Protein AF-0000000066373965 (afdb_homodimer)

Sequence (572 aa):
MNPLFTQERRIFHKKLLDGNILATNNRGVVSNADGSNTRSFNIAKGIADLLHSETVSERLPGQTSGNAFEAICSEFVQSAFEKLQHIRPGDWNVKQVGSRNRLEIARYQQYAHLTALAKAAEENPELAAALGSDYTITPDIIVTRNLIADAEINRNEFLVDENIATYASLRAGNGNMPLLHASISCKWTIRSDRAQNARSEGLNLVRNRKGRLPHIVVVTAEPTPSRISSIALGTGEIDCVYHFALYELEQILQSLNYEDALDLFYIMVNGIRLKDISDLPLDLAFMNPLFTQERRIFHKKLLDGNILATNNRGVVSNADGSNTRSFNIAKGIADLLHSETVSERLPGQTSGNAFEAICSEFVQSAFEKLQHIRPGDWNVKQVGSRNRLEIARYQQYAHLTALAKAAEENPELAAALGSDYTITPDIIVTRNLIADAEINRNEFLVDENIATYASLRAGNGNMPLLHASISCKWTIRSDRAQNARSEGLNLVRNRKGRLPHIVVVTAEPTPSRISSIALGTGEIDCVYHFALYELEQILQSLNYEDALDLFYIMVNGIRLKDISDLPLDLAF

Solvent-accessible surface area (backbone atoms only — not comparable to full-atom values): 29396 Å² total; per-residue (Å²): 134,80,26,48,49,52,50,50,50,49,51,46,52,34,49,33,40,22,34,25,40,62,29,64,47,97,87,60,44,27,63,51,31,47,79,90,34,66,66,26,32,53,42,29,39,44,35,51,53,57,50,48,71,73,42,80,67,81,77,35,77,56,51,68,52,60,65,49,49,40,49,50,51,34,50,42,46,44,63,54,38,64,72,38,41,87,57,42,45,74,59,69,46,60,42,62,54,57,96,82,41,50,62,54,56,31,64,16,50,35,29,36,63,48,53,58,50,51,54,48,26,74,75,28,65,68,51,27,66,72,55,55,68,60,77,56,43,69,50,44,26,40,32,30,34,56,53,42,47,64,69,66,70,29,64,89,47,60,39,65,57,92,87,40,46,63,72,21,60,48,34,39,82,54,71,55,47,38,42,58,50,27,38,34,40,66,32,55,50,60,47,74,69,54,37,50,49,53,42,51,45,26,43,34,53,48,41,59,33,40,32,69,74,44,42,32,35,36,38,30,50,48,51,39,46,74,51,51,42,67,58,41,56,70,69,30,46,49,21,36,30,24,27,74,52,40,70,46,46,54,51,39,34,59,74,68,62,38,60,72,50,44,51,52,41,46,53,33,39,76,62,52,16,39,40,38,49,63,16,48,43,53,47,69,51,102,134,78,28,48,49,53,51,48,50,49,51,46,52,36,50,32,40,20,32,25,39,64,28,64,48,99,87,60,43,29,63,51,30,46,80,90,34,66,64,27,31,52,43,29,38,46,37,50,55,57,49,48,72,72,42,78,67,82,78,36,75,58,49,68,52,60,64,49,50,39,48,49,52,34,49,43,48,43,62,54,39,64,73,38,42,87,55,42,44,75,58,69,45,61,42,63,54,57,97,84,40,50,61,55,56,30,65,16,49,33,30,36,63,48,53,59,51,52,54,48,25,72,76,28,65,69,51,27,67,72,55,55,68,60,76,56,44,68,51,45,26,39,32,32,33,56,54,41,45,61,68,64,70,30,62,90,46,59,39,64,59,95,85,38,44,63,71,21,58,48,34,40,83,54,72,54,47,37,41,59,51,28,37,33,39,66,31,55,49,60,46,74,69,55,39,49,49,54,43,50,45,27,42,35,53,49,42,58,33,41,32,69,72,45,42,32,35,37,40,30,50,47,52,41,48,73,51,51,41,68,57,39,58,68,69,30,45,49,22,37,31,22,28,72,51,39,71,47,47,53,53,39,33,59,75,68,63,39,60,72,49,43,52,52,42,47,53,33,39,76,61,52,16,39,40,36,49,62,16,48,42,52,47,69,50,101

Organism: Neisseria gonorrhoeae (strain ATCC 700825 / FA 1090) (NCBI:txid242231)

InterPro domains:
  IPR011335 Restriction endonuclease type II-like [SSF52980] (1-285)
  IPR015105 Type-2 restriction enzyme NgoMIV [PF09015] (12-286)
  IPR037083 Type-2 restriction enzyme NgoMIV superfamily [G3DSA:3.40.50.10010] (1-286)

Foldseek 3Di:
DDDVLVVLLLVLLLLCFQQCLQPADPVRATNLADPVDPQSRQLSSLLNVVSCVVNVDHHHYHDDNFLSNLVSLQVSLVVLLVVCCVLFNFDKDKDFQPPPDQCVCCQAQFLVCLVVLVVVCVVDVVSCVVCPSLSGAHFGMWMWGAADELCRVCVPHNDDDCPPPLPPQRYVNNVHGIHTAEGEHEEQEADPVSLVSLLSNLVSQVVRTDDDGHAREYEYQHLFLVRVCSNLPDDPSHDAYAYSRLVSSLVSCVVVVVPVRNVSSCCSVVVRRYYHSSCVSVVSSD/DDDPLVVLLLVLLLLCFQQCLQPADPVRATNLADPVDPQSRQLSSQLNVVSCVVNVDHHHYHDDNFLSNLVSLQVSLVVLLVVCCVLFNFDKDKDFQPPPDQCVCCQAQFLVCLVVLVVVCVVDVVSCVVCPSLSGAHFGMWMWGAADELCRVCVPHNDDDCPPPLPPQRYVNNVHGIHTAEGEHEEQEADPVSLVNLLSNLVSQVVRTDDDGHAREYEYQHLFLVRVCSNLVDDPSHDAYAYSRLVSSLVSCVVVVVPVRNVSSCCSVVVRRYYHSSCVSVVSSD

Secondary structure (DSSP, 8-state):
---HHHHHHHHHHHHHHHTTSS-B-TTS-BTTS-TT-HHHHHHHHHHHHHHHHHH-SPPPP---HHHHHHHHHHHHHHHHHGGGTTTS-S-EEEEE--TT-TTGGGGSGGGTTHHHHHHHHHH-HHHHHHHTTTT----SEEEEE--B-HHHHTSSS----TTSSTT-TTBGGGTPPPEEEEEEEEESS--HHHHHHHHHHHHHHHHH-SSSPPEEEEEE----HHHHHHHHSSSSSSSEEEETTHHHHHHHHHHTT-HHHHHHHHHHHHTTSEEEGGGHHHHHT-/---HHHHHHHHHHHHHHHTTSS-B-TTS-BTTS-TT-HHHHHHHHHHHHHHHHHH-SPPPP---HHHHHHHHHHHHHHHHHGGGTTTS-S-EEEEE--TT-TTGGGGSGGGTHHHHHHHHHHH-HHHHHHHTTTT----SEEEEE--B-HHHHTSSS----TTSSTT-TTBGGGTPPPEEEEEEEEESS--HHHHHHHHHHHHHHHHH-SSSPPEEEEEE----HHHHHHHHSSSSSSSEEEETTHHHHHHHHHHTT-HHHHHHHHHHHHTTSEEEGGGHHHHHT-

Radius of gyration: 25.4 Å; Cα contacts (8 Å, |Δi|>4): 1069; chains: 2; bounding box: 53×76×58 Å

Structure (mmCIF, N/CA/C/O backbone):
data_AF-0000000066373965-model_v1
#
loop_
_entity.id
_entity.type
_entity.pdbx_description
1 polymer 'Restriction endonuclease NgoMIV'
#
loop_
_atom_site.group_PDB
_atom_site.id
_atom_site.type_symbol
_atom_site.label_atom_id
_atom_site.label_alt_id
_atom_site.label_comp_id
_atom_site.label_asym_id
_atom_site.label_entity_id
_atom_site.label_seq_id
_atom_site.pdbx_PDB_ins_code
_atom_site.Cartn_x
_atom_site.Cartn_y
_atom_site.Cartn_z
_atom_site.occupancy
_atom_site.B_iso_or_equiv
_atom_site.auth_seq_id
_atom_site.auth_comp_id
_atom_site.auth_asym_id
_atom_site.auth_atom_id
_atom_site.pdbx_PDB_model_num
ATOM 1 N N . MET A 1 1 ? -21.359 -28.594 -1.811 1 82.56 1 MET A N 1
ATOM 2 C CA . MET A 1 1 ? -21.078 -27.641 -2.887 1 82.56 1 MET A CA 1
ATOM 3 C C . MET A 1 1 ? -19.703 -27 -2.709 1 82.56 1 MET A C 1
ATOM 5 O O . MET A 1 1 ? -19.312 -26.672 -1.588 1 82.56 1 MET A O 1
ATOM 9 N N . ASN A 1 2 ? -18.875 -26.984 -3.758 1 92.62 2 ASN A N 1
ATOM 10 C CA . ASN A 1 2 ? -17.531 -26.422 -3.688 1 92.62 2 ASN A CA 1
ATOM 11 C C . ASN A 1 2 ? -17.562 -24.906 -3.658 1 92.62 2 ASN A C 1
ATOM 13 O O . ASN A 1 2 ? -18.375 -24.281 -4.332 1 92.62 2 ASN A O 1
ATOM 17 N N . PRO A 1 3 ? -16.75 -24.359 -2.809 1 97.69 3 PRO A N 1
ATOM 18 C CA . PRO A 1 3 ? -16.656 -22.906 -2.793 1 97.69 3 PRO A CA 1
ATOM 19 C C . PRO A 1 3 ? -16.328 -22.312 -4.16 1 97.69 3 PRO A C 1
ATOM 21 O O . PRO A 1 3 ? -15.664 -22.969 -4.973 1 97.69 3 PRO A O 1
ATOM 24 N N . LEU A 1 4 ? -16.75 -21.094 -4.371 1 97.94 4 LEU A N 1
ATOM 25 C CA . LEU A 1 4 ? -16.562 -20.438 -5.664 1 97.94 4 LEU A CA 1
ATOM 26 C C . LEU A 1 4 ? -15.07 -20.266 -5.965 1 97.94 4 LEU A C 1
ATOM 28 O O . LEU A 1 4 ? -14.664 -20.344 -7.125 1 97.94 4 LEU A O 1
ATOM 32 N N . PHE A 1 5 ? -14.227 -20.016 -4.98 1 98.38 5 PHE A N 1
ATOM 33 C CA . PHE A 1 5 ? -12.797 -19.875 -5.23 1 98.38 5 PHE A CA 1
ATOM 34 C C . PHE A 1 5 ? -12.188 -21.188 -5.688 1 98.38 5 PHE A C 1
ATOM 36 O O . PHE A 1 5 ? -11.258 -21.203 -6.488 1 98.38 5 PHE A O 1
ATOM 43 N N . THR A 1 6 ? -12.703 -22.344 -5.176 1 97.75 6 THR A N 1
ATOM 44 C CA . THR A 1 6 ? -12.273 -23.641 -5.672 1 97.75 6 THR A CA 1
ATOM 45 C C . THR A 1 6 ? -12.641 -23.812 -7.145 1 97.75 6 THR A C 1
ATOM 47 O O . THR A 1 6 ? -11.828 -24.281 -7.941 1 97.75 6 THR A O 1
ATOM 50 N N . GLN A 1 7 ? -13.82 -23.391 -7.445 1 97.38 7 GLN A N 1
ATOM 51 C CA . GLN A 1 7 ? -14.273 -23.469 -8.828 1 97.38 7 GLN A CA 1
ATOM 52 C C . GLN A 1 7 ? -13.445 -22.578 -9.742 1 97.38 7 GLN A C 1
ATOM 54 O O . GLN A 1 7 ? -13.031 -23 -10.828 1 97.38 7 GLN A O 1
ATOM 59 N N . GLU A 1 8 ? -13.211 -21.312 -9.328 1 97.44 8 GLU A N 1
ATOM 60 C CA . GLU A 1 8 ? -12.391 -20.391 -10.117 1 97.44 8 GLU A CA 1
ATOM 61 C C . GLU A 1 8 ? -10.984 -20.938 -10.32 1 97.44 8 GLU A C 1
ATOM 63 O O . GLU A 1 8 ? -10.406 -20.812 -11.398 1 97.44 8 GLU A O 1
ATOM 68 N N . ARG A 1 9 ? -10.406 -21.5 -9.281 1 97.81 9 ARG A N 1
ATOM 69 C CA . ARG A 1 9 ? -9.078 -22.094 -9.359 1 97.81 9 ARG A CA 1
ATOM 70 C C . ARG A 1 9 ? -9.055 -23.266 -10.336 1 97.81 9 ARG A C 1
ATOM 72 O O . ARG A 1 9 ? -8.102 -23.438 -11.102 1 97.81 9 ARG A O 1
ATOM 79 N N . ARG A 1 10 ? -10.078 -24.125 -10.336 1 96.62 10 ARG A N 1
ATOM 80 C CA . ARG A 1 10 ? -10.195 -25.25 -11.273 1 96.62 10 ARG A CA 1
ATOM 81 C C . ARG A 1 10 ? -10.297 -24.75 -12.711 1 96.62 10 ARG A C 1
ATOM 83 O O . ARG A 1 10 ? -9.672 -25.312 -13.609 1 96.62 10 ARG A O 1
ATOM 90 N N . ILE A 1 11 ? -11.125 -23.75 -12.883 1 96.44 11 ILE A N 1
ATOM 91 C CA . ILE A 1 11 ? -11.266 -23.156 -14.211 1 96.44 11 ILE A CA 1
ATOM 92 C C . ILE A 1 11 ? -9.914 -22.625 -14.688 1 96.44 11 ILE A C 1
ATOM 94 O O . ILE A 1 11 ? -9.539 -22.812 -15.844 1 96.44 11 ILE A O 1
ATOM 98 N N . PHE A 1 12 ? -9.219 -21.953 -13.852 1 97.56 12 PHE A N 1
ATOM 99 C CA . PHE A 1 12 ? -7.883 -21.438 -14.117 1 97.56 12 PHE A CA 1
ATOM 100 C C . PHE A 1 12 ? -6.957 -22.547 -14.602 1 97.56 12 PHE A C 1
ATOM 102 O O . PHE A 1 12 ? -6.316 -22.422 -15.648 1 97.56 12 PHE A O 1
ATOM 109 N N . HIS A 1 13 ? -6.895 -23.672 -13.891 1 97.44 13 HIS A N 1
ATOM 110 C CA . HIS A 1 13 ? -6.043 -24.812 -14.242 1 97.44 13 HIS A CA 1
ATOM 111 C C . HIS A 1 13 ? -6.492 -25.453 -15.547 1 97.44 13 HIS A C 1
ATOM 113 O O . HIS A 1 13 ? -5.66 -25.812 -16.391 1 97.44 13 HIS A O 1
ATOM 119 N N . LYS A 1 14 ? -7.785 -25.547 -15.68 1 95.31 14 LYS A N 1
ATOM 120 C CA . LYS A 1 14 ? -8.328 -26.125 -16.906 1 95.31 14 LYS A CA 1
ATOM 121 C C . LYS A 1 14 ? -7.918 -25.312 -18.125 1 95.31 14 LYS A C 1
ATOM 123 O O . LYS A 1 14 ? -7.57 -25.875 -19.156 1 95.31 14 LYS A O 1
ATOM 128 N N . LYS A 1 15 ? -7.973 -24 -18 1 94.19 15 LYS A N 1
ATOM 129 C CA . LYS A 1 15 ? -7.586 -23.125 -19.109 1 94.19 15 LYS A CA 1
ATOM 130 C C . LYS A 1 15 ? -6.105 -23.297 -19.453 1 94.19 15 LYS A C 1
ATOM 132 O O . LYS A 1 15 ? -5.727 -23.234 -20.625 1 94.19 15 LYS A O 1
ATOM 137 N N . LEU A 1 16 ? -5.27 -23.484 -18.469 1 95.12 16 LEU A N 1
ATOM 138 C CA . LEU A 1 16 ? -3.85 -23.719 -18.703 1 95.12 16 LEU A CA 1
ATOM 139 C C . LEU A 1 16 ? -3.635 -25.031 -19.469 1 95.12 16 LEU A C 1
ATOM 141 O O . LEU A 1 16 ? -2.799 -25.094 -20.359 1 95.12 16 LEU A O 1
ATOM 145 N N . LEU A 1 17 ? -4.414 -26.031 -19.062 1 93.62 17 LEU A N 1
ATOM 146 C CA . LEU A 1 17 ? -4.289 -27.359 -19.688 1 93.62 17 LEU A CA 1
ATOM 147 C C . LEU A 1 17 ? -4.895 -27.359 -21.078 1 93.62 17 LEU A C 1
ATOM 149 O O . LEU A 1 17 ? -4.246 -27.766 -22.047 1 93.62 17 LEU A O 1
ATOM 153 N N . ASP A 1 18 ? -6.125 -26.812 -21.172 1 90.62 18 ASP A N 1
ATOM 154 C CA . ASP A 1 18 ? -6.836 -26.797 -22.453 1 90.62 18 ASP A CA 1
ATOM 155 C C . ASP A 1 18 ? -6.129 -25.922 -23.469 1 90.62 18 ASP A C 1
ATOM 157 O O . ASP A 1 18 ? -6.168 -26.188 -24.672 1 90.62 18 ASP A O 1
ATOM 161 N N . GLY A 1 19 ? -5.496 -24.844 -22.969 1 88.69 19 GLY A N 1
ATOM 162 C CA . GLY A 1 19 ? -4.789 -23.938 -23.859 1 88.69 19 GLY A CA 1
ATOM 163 C C . GLY A 1 19 ? -3.391 -24.406 -24.203 1 88.69 19 GLY A C 1
ATOM 164 O O . GLY A 1 19 ? -2.652 -23.703 -24.906 1 88.69 19 GLY A O 1
ATOM 165 N N . ASN A 1 20 ? -2.93 -25.516 -23.75 1 89.12 20 ASN A N 1
ATOM 166 C CA . ASN A 1 20 ? -1.624 -26.125 -23.984 1 89.12 20 ASN A CA 1
ATOM 167 C C . ASN A 1 20 ? -0.493 -25.234 -23.469 1 89.12 20 ASN A C 1
ATOM 169 O O . ASN A 1 20 ? 0.589 -25.203 -24.047 1 89.12 20 ASN A O 1
ATOM 173 N N . ILE A 1 21 ? -0.915 -24.484 -22.516 1 91 21 ILE A N 1
ATOM 174 C CA . ILE A 1 21 ? 0.122 -23.703 -21.844 1 91 21 ILE A CA 1
ATOM 175 C C . ILE A 1 21 ? 0.91 -24.609 -20.891 1 91 21 ILE A C 1
ATOM 177 O O . ILE A 1 21 ? 2.143 -24.641 -20.938 1 91 21 ILE A O 1
ATOM 181 N N . LEU A 1 22 ? 0.156 -25.297 -20.016 1 93.56 22 LEU A N 1
ATOM 182 C CA . LEU A 1 22 ? 0.738 -26.391 -19.25 1 93.56 22 LEU A CA 1
ATOM 183 C C . LEU A 1 22 ? 0.682 -27.703 -20.031 1 93.56 22 LEU A C 1
ATOM 185 O O . LEU A 1 22 ? -0.21 -28.516 -19.797 1 93.56 22 LEU A O 1
ATOM 189 N N . ALA A 1 23 ? 1.691 -27.875 -20.891 1 90.75 23 ALA A N 1
ATOM 190 C CA . ALA A 1 23 ? 1.695 -29 -21.828 1 90.75 23 ALA A CA 1
ATOM 191 C C . ALA A 1 23 ? 2.906 -29.891 -21.609 1 90.75 23 ALA A C 1
ATOM 193 O O . ALA A 1 23 ? 3.943 -29.438 -21.109 1 90.75 23 ALA A O 1
ATOM 194 N N . THR A 1 24 ? 2.656 -31.078 -21.875 1 90.81 24 THR A N 1
ATOM 195 C CA . THR A 1 24 ? 3.744 -32.031 -21.844 1 90.81 24 THR A CA 1
ATOM 196 C C . THR A 1 24 ? 4.152 -32.438 -23.266 1 90.81 24 THR A C 1
ATOM 198 O O . THR A 1 24 ? 3.305 -32.781 -24.094 1 90.81 24 THR A O 1
ATOM 201 N N . ASN A 1 25 ? 5.414 -32.344 -23.516 1 87.88 25 ASN A N 1
ATOM 202 C CA . ASN A 1 25 ? 5.863 -32.688 -24.859 1 87.88 25 ASN A CA 1
ATOM 203 C C . ASN A 1 25 ? 6.059 -34.188 -25.031 1 87.88 25 ASN A C 1
ATOM 205 O O . ASN A 1 25 ? 5.75 -34.969 -24.125 1 87.88 25 ASN A O 1
ATOM 209 N N . ASN A 1 26 ? 6.531 -34.531 -26.25 1 86.56 26 ASN A N 1
ATOM 210 C CA . ASN A 1 26 ? 6.664 -35.938 -26.609 1 86.56 26 ASN A CA 1
ATOM 211 C C . ASN A 1 26 ? 7.703 -36.656 -25.734 1 86.56 26 ASN A C 1
ATOM 213 O O . ASN A 1 26 ? 7.688 -37.875 -25.609 1 86.56 26 ASN A O 1
ATOM 217 N N . ARG A 1 27 ? 8.617 -35.938 -25.172 1 89.31 27 ARG A N 1
ATOM 218 C CA . ARG A 1 27 ? 9.664 -36.5 -24.312 1 89.31 27 ARG A CA 1
ATOM 219 C C . ARG A 1 27 ? 9.203 -36.562 -22.859 1 89.31 27 ARG A C 1
ATOM 221 O O . ARG A 1 27 ? 9.969 -36.938 -21.984 1 89.31 27 ARG A O 1
ATOM 228 N N . GLY A 1 28 ? 7.961 -36.031 -22.578 1 90.62 28 GLY A N 1
ATOM 229 C CA . GLY A 1 28 ? 7.414 -36.062 -21.234 1 90.62 28 GLY A CA 1
ATOM 230 C C . GLY A 1 28 ? 7.754 -34.812 -20.422 1 90.62 28 GLY A C 1
ATOM 231 O O . GLY A 1 28 ? 7.492 -34.781 -19.219 1 90.62 28 GLY A O 1
ATOM 232 N N . VAL A 1 29 ? 8.406 -33.875 -21 1 91.94 29 VAL A N 1
ATOM 233 C CA . VAL A 1 29 ? 8.812 -32.656 -20.297 1 91.94 29 VAL A CA 1
ATOM 234 C C . VAL A 1 29 ? 7.668 -31.656 -20.312 1 91.94 29 VAL A C 1
ATOM 236 O O . VAL A 1 29 ? 7.164 -31.281 -21.375 1 91.94 29 VAL A O 1
ATOM 239 N N . VAL A 1 30 ? 7.25 -31.297 -19.141 1 94 30 VAL A N 1
ATOM 240 C CA . VAL A 1 30 ? 6.191 -30.297 -19.016 1 94 30 VAL A CA 1
ATOM 241 C C . VAL A 1 30 ? 6.734 -28.922 -19.391 1 94 30 VAL A C 1
ATOM 243 O O . VAL A 1 30 ? 7.91 -28.625 -19.156 1 94 30 VAL A O 1
ATOM 246 N N . SER A 1 31 ? 5.945 -28.047 -19.922 1 92.12 31 SER A N 1
ATOM 247 C CA . SER A 1 31 ? 6.352 -26.797 -20.562 1 92.12 31 SER A CA 1
ATOM 248 C C . SER A 1 31 ? 6.992 -25.844 -19.547 1 92.12 31 SER A C 1
ATOM 250 O O . SER A 1 31 ? 7.758 -24.953 -19.922 1 92.12 31 SER A O 1
ATOM 252 N N . ASN A 1 32 ? 6.676 -25.953 -18.234 1 93.5 32 ASN A N 1
ATOM 253 C CA . ASN A 1 32 ? 7.289 -25.078 -17.25 1 93.5 32 ASN A CA 1
ATOM 254 C C . ASN A 1 32 ? 8.445 -25.766 -16.531 1 93.5 32 ASN A C 1
ATOM 256 O O . ASN A 1 32 ? 8.961 -25.25 -15.531 1 93.5 32 ASN A O 1
ATOM 260 N N . ALA A 1 33 ? 8.898 -26.844 -17.047 1 94.12 33 ALA A N 1
ATOM 261 C CA . ALA A 1 33 ? 10 -27.578 -16.438 1 94.12 33 ALA A CA 1
ATOM 262 C C . ALA A 1 33 ? 11.32 -27.266 -17.125 1 94.12 33 ALA A C 1
ATOM 264 O O . ALA A 1 33 ? 11.344 -26.938 -18.312 1 94.12 33 ALA A O 1
ATOM 265 N N . ASP A 1 34 ? 12.367 -27.266 -16.328 1 91.44 34 ASP A N 1
ATOM 266 C CA . ASP A 1 34 ? 13.711 -27.359 -16.875 1 91.44 34 ASP A CA 1
ATOM 267 C C . ASP A 1 34 ? 14.078 -28.812 -17.203 1 91.44 34 ASP A C 1
ATOM 269 O O . ASP A 1 34 ? 14.414 -29.578 -16.297 1 91.44 34 ASP A O 1
ATOM 273 N N . GLY A 1 35 ? 14.078 -29.141 -18.484 1 88.94 35 GLY A N 1
ATOM 274 C CA . GLY A 1 35 ? 14.281 -30.5 -18.922 1 88.94 35 GLY A CA 1
ATOM 275 C C . GLY A 1 35 ? 15.633 -31.062 -18.531 1 88.94 35 GLY A C 1
ATOM 276 O O . GLY A 1 35 ? 15.812 -32.281 -18.453 1 88.94 35 GLY A O 1
ATOM 277 N N . SER A 1 36 ? 16.625 -30.219 -18.25 1 91 36 SER A N 1
ATOM 278 C CA . SER A 1 36 ? 17.969 -30.656 -17.906 1 91 36 SER A CA 1
ATOM 279 C C . SER A 1 36 ? 18.109 -30.812 -16.391 1 91 36 SER A C 1
ATOM 281 O O . SER A 1 36 ? 19.172 -31.234 -15.898 1 91 36 SER A O 1
ATOM 283 N N . ASN A 1 37 ? 17.094 -30.516 -15.656 1 93.06 37 ASN A N 1
ATOM 284 C CA . ASN A 1 37 ? 17.047 -30.625 -14.203 1 93.06 37 ASN A CA 1
ATOM 285 C C . ASN A 1 37 ? 16.031 -31.672 -13.75 1 93.06 37 ASN A C 1
ATOM 287 O O . ASN A 1 37 ? 14.828 -31.453 -13.844 1 93.06 37 ASN A O 1
ATOM 291 N N . THR A 1 38 ? 16.5 -32.688 -13.242 1 95.69 38 THR A N 1
ATOM 292 C CA . THR A 1 38 ? 15.672 -33.844 -12.898 1 95.69 38 THR A CA 1
ATOM 293 C C . THR A 1 38 ? 14.594 -33.469 -11.891 1 95.69 38 THR A C 1
ATOM 295 O O . THR A 1 38 ? 13.453 -33.938 -11.984 1 95.69 38 THR A O 1
ATOM 298 N N . ARG A 1 39 ? 14.945 -32.688 -10.93 1 95.88 39 ARG A N 1
ATOM 299 C CA . ARG A 1 39 ? 13.984 -32.281 -9.914 1 95.88 39 ARG A CA 1
ATOM 300 C C . ARG A 1 39 ? 12.875 -31.422 -10.523 1 95.88 39 ARG A C 1
ATOM 302 O O . ARG A 1 39 ? 11.695 -31.641 -10.242 1 95.88 39 ARG A O 1
ATOM 309 N N . SER A 1 40 ? 13.312 -30.453 -11.305 1 96.25 40 SER A N 1
ATOM 310 C CA . SER A 1 40 ? 12.328 -29.625 -11.992 1 96.25 40 SER A CA 1
ATOM 311 C C . SER A 1 40 ? 11.391 -30.469 -12.844 1 96.25 40 SER A C 1
ATOM 313 O O . SER A 1 40 ? 10.172 -30.281 -12.805 1 96.25 40 SER A O 1
ATOM 315 N N . PHE A 1 41 ? 12.016 -31.391 -13.578 1 96.38 41 PHE A N 1
ATOM 316 C CA . PHE A 1 41 ? 11.25 -32.281 -14.438 1 96.38 41 PHE A CA 1
ATOM 317 C C . PHE A 1 41 ? 10.227 -33.062 -13.617 1 96.38 41 PHE A C 1
ATOM 319 O O . PHE A 1 41 ? 9.039 -33.062 -13.938 1 96.38 41 PHE A O 1
ATOM 326 N N . ASN A 1 42 ? 10.656 -33.719 -12.547 1 97.81 42 ASN A N 1
ATOM 327 C CA . ASN A 1 42 ? 9.805 -34.594 -11.742 1 97.81 42 ASN A CA 1
ATOM 328 C C . ASN A 1 42 ? 8.672 -33.812 -11.078 1 97.81 42 ASN A C 1
ATOM 330 O O . ASN A 1 42 ? 7.527 -34.25 -11.062 1 97.81 42 ASN A O 1
ATOM 334 N N . ILE A 1 43 ? 8.969 -32.688 -10.508 1 98.06 43 ILE A N 1
ATOM 335 C CA . ILE A 1 43 ? 7.984 -31.875 -9.797 1 98.06 43 ILE A CA 1
ATOM 336 C C . ILE A 1 43 ? 6.926 -31.391 -10.781 1 98.06 43 ILE A C 1
ATOM 338 O O . ILE A 1 43 ? 5.727 -31.516 -10.531 1 98.06 43 ILE A O 1
ATOM 342 N N . ALA A 1 44 ? 7.371 -30.844 -11.898 1 97.38 44 ALA A N 1
ATOM 343 C CA . ALA A 1 44 ? 6.453 -30.328 -12.906 1 97.38 44 ALA A CA 1
ATOM 344 C C . ALA A 1 44 ? 5.523 -31.422 -13.422 1 97.38 44 ALA A C 1
ATOM 346 O O . ALA A 1 44 ? 4.316 -31.203 -13.555 1 97.38 44 ALA A O 1
ATOM 347 N N . LYS A 1 45 ? 6.121 -32.562 -13.734 1 96.81 45 LYS A N 1
ATOM 348 C CA . LYS A 1 45 ? 5.332 -33.688 -14.211 1 96.81 45 LYS A CA 1
ATOM 349 C C . LYS A 1 45 ? 4.297 -34.125 -13.172 1 96.81 45 LYS A C 1
ATOM 351 O O . LYS A 1 45 ? 3.137 -34.375 -13.5 1 96.81 45 LYS A O 1
ATOM 356 N N . GLY A 1 46 ? 4.73 -34.219 -11.922 1 97.38 46 GLY A N 1
ATOM 357 C CA . GLY A 1 46 ? 3.811 -34.562 -10.852 1 97.38 46 GLY A CA 1
ATOM 358 C C . GLY A 1 46 ? 2.643 -33.594 -10.727 1 97.38 46 GLY A C 1
ATOM 359 O O . GLY A 1 46 ? 1.494 -34 -10.594 1 97.38 46 GLY A O 1
ATOM 360 N N . ILE A 1 47 ? 2.889 -32.312 -10.742 1 97.56 47 ILE A N 1
ATOM 361 C CA . ILE A 1 47 ? 1.848 -31.281 -10.648 1 97.56 47 ILE A CA 1
ATOM 362 C C . ILE A 1 47 ? 0.894 -31.406 -11.828 1 97.56 47 ILE A C 1
ATOM 364 O O . ILE A 1 47 ? -0.327 -31.406 -11.656 1 97.56 47 ILE A O 1
ATOM 368 N N . ALA A 1 48 ? 1.468 -31.5 -13.016 1 95.88 48 ALA A N 1
ATOM 369 C CA . ALA A 1 48 ? 0.648 -31.609 -14.227 1 95.88 48 ALA A CA 1
ATOM 370 C C . ALA A 1 48 ? -0.278 -32.812 -14.148 1 95.88 48 ALA A C 1
ATOM 372 O O . ALA A 1 48 ? -1.459 -32.719 -14.484 1 95.88 48 ALA A O 1
ATOM 373 N N . ASP A 1 49 ? 0.237 -33.938 -13.734 1 94.88 49 ASP A N 1
ATOM 374 C CA . ASP A 1 49 ? -0.556 -35.156 -13.609 1 94.88 49 ASP A CA 1
ATOM 375 C C . ASP A 1 49 ? -1.709 -34.969 -12.625 1 94.88 49 ASP A C 1
ATOM 377 O O . ASP A 1 49 ? -2.834 -35.406 -12.891 1 94.88 49 ASP A O 1
ATOM 381 N N . LEU A 1 50 ? -1.417 -34.344 -11.492 1 94.56 50 LEU A N 1
ATOM 382 C CA . LEU A 1 50 ? -2.453 -34.094 -10.5 1 94.56 50 LEU A CA 1
ATOM 383 C C . LEU A 1 50 ? -3.545 -33.188 -11.078 1 94.56 50 LEU A C 1
ATOM 385 O O . LEU A 1 50 ? -4.734 -33.469 -10.898 1 94.56 50 LEU A O 1
ATOM 389 N N . LEU A 1 51 ? -3.17 -32.156 -11.797 1 94.25 51 LEU A N 1
ATOM 390 C CA . LEU A 1 51 ? -4.121 -31.203 -12.336 1 94.25 51 LEU A CA 1
ATOM 391 C C . LEU A 1 51 ? -4.945 -31.812 -13.461 1 94.25 51 LEU A C 1
ATOM 393 O O . LEU A 1 51 ? -6.133 -31.516 -13.609 1 94.25 51 LEU A O 1
ATOM 397 N N . HIS A 1 52 ? -4.32 -32.625 -14.336 1 86.19 52 HIS A N 1
ATOM 398 C CA . HIS A 1 52 ? -5.047 -33.344 -15.391 1 86.19 52 HIS A CA 1
ATOM 399 C C . HIS A 1 52 ? -6.141 -34.219 -14.805 1 86.19 52 HIS A C 1
ATOM 401 O O . HIS A 1 52 ? -7.246 -34.281 -15.344 1 86.19 52 HIS A O 1
ATOM 407 N N . SER A 1 53 ? -5.824 -34.844 -13.898 1 77.81 53 SER A N 1
ATOM 408 C CA . SER A 1 53 ? -6.793 -35.75 -13.258 1 77.81 53 SER A CA 1
ATOM 409 C C . SER A 1 53 ? -7.965 -34.938 -12.68 1 77.81 53 SER A C 1
ATOM 411 O O . SER A 1 53 ? -9.086 -35.469 -12.625 1 77.81 53 SER A O 1
ATOM 413 N N . GLU A 1 54 ? -7.652 -33.75 -12.375 1 74.81 54 GLU A N 1
ATOM 414 C CA . GLU A 1 54 ? -8.68 -32.906 -11.766 1 74.81 54 GLU A CA 1
ATOM 415 C C . GLU A 1 54 ? -9.5 -32.188 -12.828 1 74.81 54 GLU A C 1
ATOM 417 O O . GLU A 1 54 ? -10.602 -31.703 -12.547 1 74.81 54 GLU A O 1
ATOM 422 N N . THR A 1 55 ? -8.898 -32 -14.156 1 72 55 THR A N 1
ATOM 423 C CA . THR A 1 55 ? -9.555 -31.203 -15.18 1 72 55 THR A CA 1
ATOM 424 C C . THR A 1 55 ? -10.023 -32.062 -16.344 1 72 55 THR A C 1
ATOM 426 O O . THR A 1 55 ? -10.695 -31.594 -17.25 1 72 55 THR A O 1
ATOM 429 N N . VAL A 1 56 ? -10.484 -33.219 -16.484 1 55.59 56 VAL A N 1
ATOM 430 C CA . VAL A 1 56 ? -10.734 -34.281 -17.469 1 55.59 56 VAL A CA 1
ATOM 431 C C . VAL A 1 56 ? -10.992 -33.656 -18.844 1 55.59 56 VAL A C 1
ATOM 433 O O . VAL A 1 56 ? -11.125 -34.375 -19.828 1 55.59 56 VAL A O 1
ATOM 436 N N . SER A 1 57 ? -11 -32.281 -19.078 1 48.38 57 SER A N 1
ATOM 437 C CA . SER A 1 57 ? -11.594 -32.094 -20.391 1 48.38 57 SER A CA 1
ATOM 438 C C . SER A 1 57 ? -10.531 -32.062 -21.484 1 48.38 57 SER A C 1
ATOM 440 O O . SER A 1 57 ? -9.336 -32 -21.188 1 48.38 57 SER A O 1
ATOM 442 N N . GLU A 1 58 ? -10.969 -31.953 -22.891 1 42.22 58 GLU A N 1
ATOM 443 C CA . GLU A 1 58 ? -10.305 -31.969 -24.203 1 42.22 58 GLU A CA 1
ATOM 444 C C . GLU A 1 58 ? -9.273 -30.844 -24.312 1 42.22 58 GLU A C 1
ATOM 446 O O . GLU A 1 58 ? -9.516 -29.734 -23.844 1 42.22 58 GLU A O 1
ATOM 451 N N . ARG A 1 59 ? -7.949 -31.078 -24.859 1 43.88 59 ARG A N 1
ATOM 452 C CA . ARG A 1 59 ? -6.695 -30.344 -25 1 43.88 59 ARG A CA 1
ATOM 453 C C . ARG A 1 59 ? -6.824 -29.234 -26.031 1 43.88 59 ARG A C 1
ATOM 455 O O . ARG A 1 59 ? -7.367 -29.438 -27.109 1 43.88 59 ARG A O 1
ATOM 462 N N . LEU A 1 60 ? -6.629 -27.922 -25.703 1 44.03 60 LEU A N 1
ATOM 463 C CA . LEU A 1 60 ? -6.539 -26.859 -26.688 1 44.03 60 LEU A CA 1
ATOM 464 C C . LEU A 1 60 ? -5.094 -26.641 -27.141 1 44.03 60 LEU A C 1
ATOM 466 O O . LEU A 1 60 ? -4.164 -26.922 -26.375 1 44.03 60 LEU A O 1
ATOM 470 N N . PRO A 1 61 ? -4.793 -26.234 -28.375 1 39.97 61 PRO A N 1
ATOM 471 C CA . PRO A 1 61 ? -3.453 -25.969 -28.906 1 39.97 61 PRO A CA 1
ATOM 472 C C . PRO A 1 61 ? -2.713 -24.875 -28.125 1 39.97 61 PRO A C 1
ATOM 474 O O . PRO A 1 61 ? -3.342 -23.969 -27.594 1 39.97 61 PRO A O 1
ATOM 477 N N . GLY A 1 62 ? -1.372 -25.016 -27.953 1 39.94 62 GLY A N 1
ATOM 478 C CA . GLY A 1 62 ? -0.439 -24.375 -27.047 1 39.94 62 GLY A CA 1
ATOM 479 C C . GLY A 1 62 ? -0.129 -22.938 -27.422 1 39.94 62 GLY A C 1
ATOM 480 O O . GLY A 1 62 ? 0.228 -22.656 -28.562 1 39.94 62 GLY A O 1
ATOM 481 N N . GLN A 1 63 ? -0.707 -21.875 -27.094 1 45.47 63 GLN A N 1
ATOM 482 C CA . GLN A 1 63 ? -0.293 -20.484 -27.266 1 45.47 63 GLN A CA 1
ATOM 483 C C . GLN A 1 63 ? 1.042 -20.219 -26.578 1 45.47 63 GLN A C 1
ATOM 485 O O . GLN A 1 63 ? 1.44 -20.969 -25.672 1 45.47 63 GLN A O 1
ATOM 490 N N . THR A 1 64 ? 1.845 -19.266 -27.094 1 51.84 64 THR A N 1
ATOM 491 C CA . THR A 1 64 ? 3.104 -18.875 -26.484 1 51.84 64 THR A CA 1
ATOM 492 C C . THR A 1 64 ? 2.902 -18.562 -25 1 51.84 64 THR A C 1
ATOM 494 O O . THR A 1 64 ? 1.968 -17.844 -24.625 1 51.84 64 THR A O 1
ATOM 497 N N . SER A 1 65 ? 3.703 -19.266 -24.172 1 62.12 65 SER A N 1
ATOM 498 C CA . SER A 1 65 ? 3.48 -19.641 -22.781 1 62.12 65 SER A CA 1
ATOM 499 C C . SER A 1 65 ? 3.377 -18.391 -21.891 1 62.12 65 SER A C 1
ATOM 501 O O . SER A 1 65 ? 2.438 -18.266 -21.109 1 62.12 65 SER A O 1
ATOM 503 N N . GLY A 1 66 ? 4.211 -17.234 -22.203 1 71.62 66 GLY A N 1
ATOM 504 C CA . GLY A 1 66 ? 4.223 -16.172 -21.219 1 71.62 66 GLY A CA 1
ATOM 505 C C . GLY A 1 66 ? 3.008 -15.266 -21.297 1 71.62 66 GLY A C 1
ATOM 506 O O . GLY A 1 66 ? 2.348 -15.008 -20.281 1 71.62 66 GLY A O 1
ATOM 507 N N . ASN A 1 67 ? 2.668 -14.852 -22.453 1 84.31 67 ASN A N 1
ATOM 508 C CA . ASN A 1 67 ? 1.536 -13.961 -22.656 1 84.31 67 ASN A CA 1
ATOM 509 C C . ASN A 1 67 ? 0.209 -14.648 -22.359 1 84.31 67 ASN A C 1
ATOM 511 O O . ASN A 1 67 ? -0.702 -14.039 -21.797 1 84.31 67 ASN A O 1
ATOM 515 N N . ALA A 1 68 ? 0.156 -15.914 -22.766 1 90.19 68 ALA A N 1
ATOM 516 C CA . ALA A 1 68 ? -1.056 -16.688 -22.5 1 90.19 68 ALA A CA 1
ATOM 517 C C . ALA A 1 68 ? -1.242 -16.906 -21 1 90.19 68 ALA A C 1
ATOM 519 O O . ALA A 1 68 ? -2.361 -16.828 -20.484 1 90.19 68 ALA A O 1
ATOM 520 N N . PHE A 1 69 ? -0.147 -17.172 -20.281 1 94.06 69 PHE A N 1
ATOM 521 C CA . PHE A 1 69 ? -0.186 -17.328 -18.844 1 94.06 69 PHE A CA 1
ATOM 522 C C . PHE A 1 69 ? -0.683 -16.062 -18.172 1 94.06 69 PHE A C 1
ATOM 524 O O . PHE A 1 69 ? -1.53 -16.109 -17.281 1 94.06 69 PHE A O 1
ATOM 531 N N . GLU A 1 70 ? -0.209 -14.906 -18.641 1 95.06 70 GLU A N 1
ATOM 532 C CA . GLU A 1 70 ? -0.636 -13.609 -18.125 1 95.06 70 GLU A CA 1
ATOM 533 C C . GLU A 1 70 ? -2.133 -13.398 -18.328 1 95.06 70 GLU A C 1
ATOM 535 O O . GLU A 1 70 ? -2.83 -12.93 -17.422 1 95.06 70 GLU A O 1
ATOM 540 N N . ALA A 1 71 ? -2.561 -13.75 -19.484 1 95.69 71 ALA A N 1
ATOM 541 C CA . ALA A 1 71 ? -3.973 -13.562 -19.812 1 95.69 71 ALA A CA 1
ATOM 542 C C . ALA A 1 71 ? -4.863 -14.398 -18.891 1 95.69 71 ALA A C 1
ATOM 544 O O . ALA A 1 71 ? -5.875 -13.906 -18.391 1 95.69 71 ALA A O 1
ATOM 545 N N . ILE A 1 72 ? -4.492 -15.617 -18.703 1 96.75 72 ILE A N 1
ATOM 546 C CA . ILE A 1 72 ? -5.277 -16.516 -17.875 1 96.75 72 ILE A CA 1
ATOM 547 C C . ILE A 1 72 ? -5.246 -16.062 -16.422 1 96.75 72 ILE A C 1
ATOM 549 O O . ILE A 1 72 ? -6.266 -16.094 -15.727 1 96.75 72 ILE A O 1
ATOM 553 N N . CYS A 1 73 ? -4.043 -15.617 -15.945 1 97.94 73 CYS A N 1
ATOM 554 C CA . CYS A 1 73 ? -3.945 -15.055 -14.609 1 97.94 73 CYS A CA 1
ATOM 555 C C . CYS A 1 73 ? -4.852 -13.844 -14.453 1 97.94 73 CYS A C 1
ATOM 557 O O . CYS A 1 73 ? -5.543 -13.695 -13.445 1 97.94 73 CYS A O 1
ATOM 559 N N . SER A 1 74 ? -4.84 -12.953 -15.453 1 98.06 74 SER A N 1
ATOM 560 C CA . SER A 1 74 ? -5.676 -11.758 -15.438 1 98.06 74 SER A CA 1
ATOM 561 C C . SER A 1 74 ? -7.156 -12.117 -15.336 1 98.06 74 SER A C 1
ATOM 563 O O . SER A 1 74 ? -7.895 -11.516 -14.555 1 98.06 74 SER A O 1
ATOM 565 N N . GLU A 1 75 ? -7.598 -13.117 -16.062 1 97.75 75 GLU A N 1
ATOM 566 C CA . GLU A 1 75 ? -8.984 -13.57 -16.031 1 97.75 75 GLU A CA 1
ATOM 567 C C . GLU A 1 75 ? -9.359 -14.125 -14.672 1 97.75 75 GLU A C 1
ATOM 569 O O . GLU A 1 75 ? -10.445 -13.844 -14.156 1 97.75 75 GLU A O 1
ATOM 574 N N . PHE A 1 76 ? -8.469 -14.922 -14.172 1 98.44 76 PHE A N 1
ATOM 575 C CA . PHE A 1 76 ? -8.703 -15.484 -12.844 1 98.44 76 PHE A CA 1
ATOM 576 C C . PHE A 1 76 ? -8.891 -14.383 -11.812 1 98.44 76 PHE A C 1
ATOM 578 O O . PHE A 1 76 ? -9.852 -14.406 -11.039 1 98.44 76 PHE A O 1
ATOM 585 N N . VAL A 1 77 ? -7.969 -13.406 -11.766 1 98.62 77 VAL A N 1
ATOM 586 C CA . VAL A 1 77 ? -8.008 -12.328 -10.789 1 98.62 77 VAL A CA 1
ATOM 587 C C . VAL A 1 77 ? -9.297 -11.523 -10.953 1 98.62 77 VAL A C 1
ATOM 589 O O . VAL A 1 77 ? -9.984 -11.227 -9.969 1 98.62 77 VAL A O 1
ATOM 592 N N . GLN A 1 78 ? -9.641 -11.227 -12.203 1 98.19 78 GLN A N 1
ATOM 593 C CA . GLN A 1 78 ? -10.852 -10.461 -12.469 1 98.19 78 GLN A CA 1
ATOM 594 C C . GLN A 1 78 ? -12.086 -11.188 -11.945 1 98.19 78 GLN A C 1
ATOM 596 O O . GLN A 1 78 ? -12.898 -10.602 -11.219 1 98.19 78 GLN A O 1
ATOM 601 N N . SER A 1 79 ? -12.219 -12.438 -12.281 1 97.88 79 SER A N 1
ATOM 602 C CA . SER A 1 79 ? -13.398 -13.227 -11.93 1 97.88 79 SER A CA 1
ATOM 603 C C . SER A 1 79 ? -13.508 -13.406 -10.414 1 97.88 79 SER A C 1
ATOM 605 O O . SER A 1 79 ? -14.586 -13.242 -9.844 1 97.88 79 SER A O 1
ATOM 607 N N . ALA A 1 80 ? -12.391 -13.719 -9.781 1 98 80 ALA A N 1
ATOM 608 C CA . ALA A 1 80 ? -12.398 -13.992 -8.344 1 98 80 ALA A CA 1
ATOM 609 C C . ALA A 1 80 ? -12.562 -12.703 -7.547 1 98 80 ALA A C 1
ATOM 611 O O . ALA A 1 80 ? -13.336 -12.648 -6.586 1 98 80 ALA A O 1
ATOM 612 N N . PHE A 1 81 ? -11.883 -11.625 -7.918 1 97.81 81 PHE A N 1
ATOM 613 C CA . PHE A 1 81 ? -11.875 -10.367 -7.172 1 97.81 81 PHE A CA 1
ATOM 614 C C . PHE A 1 81 ? -13.242 -9.703 -7.215 1 97.81 81 PHE A C 1
ATOM 616 O O . PHE A 1 81 ? -13.664 -9.078 -6.242 1 97.81 81 PHE A O 1
ATOM 623 N N . GLU A 1 82 ? -13.984 -9.852 -8.281 1 96.19 82 GLU A N 1
ATOM 624 C CA . GLU A 1 82 ? -15.305 -9.258 -8.453 1 96.19 82 GLU A CA 1
ATOM 625 C C . GLU A 1 82 ? -16.297 -9.781 -7.418 1 96.19 82 GLU A C 1
ATOM 627 O O . GLU A 1 82 ? -17.266 -9.117 -7.09 1 96.19 82 GLU A O 1
ATOM 632 N N . LYS A 1 83 ? -16.016 -10.938 -6.941 1 97.31 83 LYS A N 1
ATOM 633 C CA . LYS A 1 83 ? -16.922 -11.578 -5.988 1 97.31 83 LYS A CA 1
ATOM 634 C C . LYS A 1 83 ? -16.781 -10.953 -4.602 1 97.31 83 LYS A C 1
ATOM 636 O O . LYS A 1 83 ? -17.609 -11.203 -3.719 1 97.31 83 LYS A O 1
ATOM 641 N N . LEU A 1 84 ? -15.805 -10.07 -4.426 1 98.12 84 LEU A N 1
ATOM 642 C CA . LEU A 1 84 ? -15.469 -9.586 -3.092 1 98.12 84 LEU A CA 1
ATOM 643 C C . LEU A 1 84 ? -15.961 -8.156 -2.893 1 98.12 84 LEU A C 1
ATOM 645 O O . LEU A 1 84 ? -15.461 -7.434 -2.029 1 98.12 84 LEU A O 1
ATOM 649 N N . GLN A 1 85 ? -16.984 -7.68 -3.58 1 97.25 85 GLN A N 1
ATOM 650 C CA . GLN A 1 85 ? -17.469 -6.305 -3.561 1 97.25 85 GLN A CA 1
ATOM 651 C C . GLN A 1 85 ? -17.969 -5.918 -2.168 1 97.25 85 GLN A C 1
ATOM 653 O O . GLN A 1 85 ? -17.875 -4.75 -1.778 1 97.25 85 GLN A O 1
ATOM 658 N N . HIS A 1 86 ? -18.469 -6.906 -1.415 1 97.25 86 HIS A N 1
ATOM 659 C CA . HIS A 1 86 ? -18.984 -6.578 -0.09 1 97.25 86 HIS A CA 1
ATOM 660 C C . HIS A 1 86 ? -17.844 -6.352 0.901 1 97.25 86 HIS A C 1
ATOM 662 O O . HIS A 1 86 ? -18.047 -5.746 1.957 1 97.25 86 HIS A O 1
ATOM 668 N N . ILE A 1 87 ? -16.688 -6.828 0.585 1 97.56 87 ILE A N 1
ATOM 669 C CA . ILE A 1 87 ? -15.5 -6.668 1.419 1 97.56 87 ILE A CA 1
ATOM 670 C C . ILE A 1 87 ? -14.664 -5.496 0.914 1 97.56 87 ILE A C 1
ATOM 672 O O . ILE A 1 87 ? -14.133 -4.715 1.708 1 97.56 87 ILE A O 1
ATOM 676 N N . ARG A 1 88 ? -14.57 -5.371 -0.365 1 98 88 ARG A N 1
ATOM 677 C CA . ARG A 1 88 ? -13.797 -4.32 -1.019 1 98 88 ARG A CA 1
ATOM 678 C C . ARG A 1 88 ? -14.578 -3.697 -2.17 1 98 88 ARG A C 1
ATOM 680 O O . ARG A 1 88 ? -14.289 -3.959 -3.338 1 98 88 ARG A O 1
ATOM 687 N N . PRO A 1 89 ? -15.484 -2.844 -1.82 1 97.5 89 PRO A N 1
ATOM 688 C CA . PRO A 1 89 ? -16.297 -2.215 -2.863 1 97.5 89 PRO A CA 1
ATOM 689 C C . PRO A 1 89 ? -15.484 -1.31 -3.781 1 97.5 89 PRO A C 1
ATOM 691 O O . PRO A 1 89 ? -14.531 -0.665 -3.334 1 97.5 89 PRO A O 1
ATOM 694 N N . GLY A 1 90 ? -15.844 -1.261 -5.039 1 96.75 90 GLY A N 1
ATOM 695 C CA . GLY A 1 90 ? -15.211 -0.342 -5.973 1 96.75 90 GLY A CA 1
ATOM 696 C C . GLY A 1 90 ? -15.445 -0.708 -7.426 1 96.75 90 GLY A C 1
ATOM 697 O O . GLY A 1 90 ? -15.961 -1.788 -7.723 1 96.75 90 GLY A O 1
ATOM 698 N N . ASP A 1 91 ? -15.227 0.234 -8.273 1 97.31 91 ASP A N 1
ATOM 699 C CA . ASP A 1 91 ? -15.195 0.024 -9.719 1 97.31 91 ASP A CA 1
ATOM 700 C C . ASP A 1 91 ? -13.805 -0.415 -10.18 1 97.31 91 ASP A C 1
ATOM 702 O O . ASP A 1 91 ? -12.969 0.419 -10.531 1 97.31 91 ASP A O 1
ATOM 706 N N . TRP A 1 92 ? -13.648 -1.71 -10.172 1 97.75 92 TRP A N 1
ATOM 707 C CA . TRP A 1 92 ? -12.336 -2.316 -10.383 1 97.75 92 TRP A CA 1
ATOM 708 C C . TRP A 1 92 ? -12.156 -2.732 -11.836 1 97.75 92 TRP A C 1
ATOM 710 O O . TRP A 1 92 ? -13.117 -3.137 -12.5 1 97.75 92 TRP A O 1
ATOM 720 N N . ASN A 1 93 ? -10.93 -2.582 -12.289 1 96.94 93 ASN A N 1
ATOM 721 C CA . ASN A 1 93 ? -10.516 -3.068 -13.594 1 96.94 93 ASN A CA 1
ATOM 722 C C . ASN A 1 93 ? -9.234 -3.891 -13.516 1 96.94 93 ASN A C 1
ATOM 724 O O . ASN A 1 93 ? -8.281 -3.484 -12.852 1 96.94 93 ASN A O 1
ATOM 728 N N . VAL A 1 94 ? -9.273 -5.102 -14.094 1 97.81 94 VAL A N 1
ATOM 729 C CA . VAL A 1 94 ? -8.094 -5.953 -14.227 1 97.81 94 VAL A CA 1
ATOM 730 C C . VAL A 1 94 ? -7.715 -6.082 -15.695 1 97.81 94 VAL A C 1
ATOM 732 O O . VAL A 1 94 ? -8.547 -6.434 -16.531 1 97.81 94 VAL A O 1
ATOM 735 N N . LYS A 1 95 ? -6.469 -5.754 -15.969 1 94.31 95 LYS A N 1
ATOM 736 C CA . LYS A 1 95 ? -6.109 -5.812 -17.375 1 94.31 95 LYS A CA 1
ATOM 737 C C . LYS A 1 95 ? -4.668 -6.277 -17.562 1 94.31 95 LYS A C 1
ATOM 739 O O . LYS A 1 95 ? -3.791 -5.918 -16.781 1 94.31 95 LYS A O 1
ATOM 744 N N . GLN A 1 96 ? -4.465 -7.031 -18.578 1 93.81 96 GLN A N 1
ATOM 745 C CA . GLN A 1 96 ? -3.125 -7.352 -19.047 1 93.81 96 GLN A CA 1
ATOM 746 C C . GLN A 1 96 ? -2.506 -6.172 -19.797 1 93.81 96 GLN A C 1
ATOM 748 O O . GLN A 1 96 ? -3.143 -5.582 -20.656 1 93.81 96 GLN A O 1
ATOM 753 N N . VAL A 1 97 ? -1.312 -5.59 -19.438 1 87.94 97 VAL A N 1
ATOM 754 C CA . VAL A 1 97 ? -0.693 -4.387 -19.984 1 87.94 97 VAL A CA 1
ATOM 755 C C . VAL A 1 97 ? 0.159 -4.754 -21.203 1 87.94 97 VAL A C 1
ATOM 757 O O . VAL A 1 97 ? 0.264 -3.975 -22.156 1 87.94 97 VAL A O 1
ATOM 760 N N . GLY A 1 98 ? 0.265 -5.766 -21.781 1 67.81 98 GLY A N 1
ATOM 761 C CA . GLY A 1 98 ? 1.1 -6.148 -22.906 1 67.81 98 GLY A CA 1
ATOM 762 C C . GLY A 1 98 ? 2.477 -5.512 -22.875 1 67.81 98 GLY A C 1
ATOM 763 O O . GLY A 1 98 ? 2.682 -4.5 -22.203 1 67.81 98 GLY A O 1
ATOM 764 N N . SER A 1 99 ? 3.613 -6.051 -23.328 1 62.81 99 SER A N 1
ATOM 765 C CA . SER A 1 99 ? 5.043 -5.766 -23.266 1 62.81 99 SER A CA 1
ATOM 766 C C . SER A 1 99 ? 5.367 -4.426 -23.906 1 62.81 99 SER A C 1
ATOM 768 O O . SER A 1 99 ? 6.441 -3.859 -23.672 1 62.81 99 SER A O 1
ATOM 770 N N . ARG A 1 100 ? 4.492 -3.711 -24.547 1 60.03 100 ARG A N 1
ATOM 771 C CA . ARG A 1 100 ? 4.938 -2.619 -25.406 1 60.03 100 ARG A CA 1
ATOM 772 C C . ARG A 1 100 ? 4.578 -1.267 -24.797 1 60.03 100 ARG A C 1
ATOM 774 O O . ARG A 1 100 ? 4.969 -0.222 -25.328 1 60.03 100 ARG A O 1
ATOM 781 N N . ASN A 1 101 ? 4.074 -1.313 -23.547 1 68.62 101 ASN A N 1
ATOM 782 C CA . ASN A 1 101 ? 3.654 0.004 -23.078 1 68.62 101 ASN A CA 1
ATOM 783 C C . ASN A 1 101 ? 4.406 0.424 -21.828 1 68.62 101 ASN A C 1
ATOM 785 O O . ASN A 1 101 ? 3.881 0.32 -20.719 1 68.62 101 ASN A O 1
ATOM 789 N N . ARG A 1 102 ? 5.547 1.091 -22.047 1 72.56 102 ARG A N 1
ATOM 790 C CA . ARG A 1 102 ? 6.48 1.416 -20.969 1 72.56 102 ARG A CA 1
ATOM 791 C C . ARG A 1 102 ? 5.914 2.496 -20.062 1 72.56 102 ARG A C 1
ATOM 793 O O . ARG A 1 102 ? 6.328 2.619 -18.906 1 72.56 102 ARG A O 1
ATOM 800 N N . LEU A 1 103 ? 4.965 3.223 -20.484 1 81 103 LEU A N 1
ATOM 801 C CA . LEU A 1 103 ? 4.438 4.309 -19.656 1 81 103 LEU A CA 1
ATOM 802 C C . LEU A 1 103 ? 2.977 4.059 -19.297 1 81 103 LEU A C 1
ATOM 804 O O . LEU A 1 103 ? 2.23 5 -19.016 1 81 103 LEU A O 1
ATOM 808 N N . GLU A 1 104 ? 2.656 2.785 -19.297 1 85.94 104 GLU A N 1
ATOM 809 C CA . GLU A 1 104 ? 1.281 2.439 -18.953 1 85.94 104 GLU A CA 1
ATOM 810 C C . GLU A 1 104 ? 0.93 2.926 -17.547 1 85.94 104 GLU A C 1
ATOM 812 O O . GLU A 1 104 ? -0.147 3.488 -17.328 1 85.94 104 GLU A O 1
ATOM 817 N N . ILE A 1 105 ? 1.863 2.809 -16.641 1 90.44 105 ILE A N 1
ATOM 818 C CA . ILE A 1 105 ? 1.539 3.102 -15.242 1 90.44 105 ILE A CA 1
ATOM 819 C C . ILE A 1 105 ? 1.382 4.609 -15.062 1 90.44 105 ILE A C 1
ATOM 821 O O . ILE A 1 105 ? 0.815 5.062 -14.062 1 90.44 105 ILE A O 1
ATOM 825 N N . ALA A 1 106 ? 1.905 5.41 -15.984 1 92 106 ALA A N 1
ATOM 826 C CA . ALA A 1 106 ? 1.796 6.863 -15.914 1 92 106 ALA A CA 1
ATOM 827 C C . ALA A 1 106 ? 0.352 7.316 -16.109 1 92 106 ALA A C 1
ATOM 829 O O . ALA A 1 106 ? 0.028 8.484 -15.898 1 92 106 ALA A O 1
ATOM 830 N N . ARG A 1 107 ? -0.504 6.426 -16.438 1 93 107 ARG A N 1
ATOM 831 C CA . ARG A 1 107 ? -1.924 6.723 -16.594 1 93 107 ARG A CA 1
ATOM 832 C C . ARG A 1 107 ? -2.639 6.723 -15.242 1 93 107 ARG A C 1
ATOM 834 O O . ARG A 1 107 ? -3.826 7.039 -15.164 1 93 107 ARG A O 1
ATOM 841 N N . TYR A 1 108 ? -1.948 6.426 -14.242 1 95.12 108 TYR A N 1
ATOM 842 C CA . TYR A 1 108 ? -2.504 6.391 -12.898 1 95.12 108 TYR A CA 1
ATOM 843 C C . TYR A 1 108 ? -1.842 7.438 -12.008 1 95.12 108 TYR A C 1
ATOM 845 O O . TYR A 1 108 ? -0.64 7.688 -12.125 1 95.12 108 TYR A O 1
ATOM 853 N N . GLN A 1 109 ? -2.6 7.992 -11.109 1 95.38 109 GLN A N 1
ATOM 854 C CA . GLN A 1 109 ? -2.225 9.195 -10.383 1 95.38 109 GLN A CA 1
ATOM 855 C C . GLN A 1 109 ? -0.873 9.031 -9.695 1 95.38 109 GLN A C 1
ATOM 857 O O . GLN A 1 109 ? -0.031 9.93 -9.734 1 95.38 109 GLN A O 1
ATOM 862 N N . GLN A 1 110 ? -0.628 7.863 -9.117 1 94.44 110 GLN A N 1
ATOM 863 C CA . GLN A 1 110 ? 0.572 7.594 -8.328 1 94.44 110 GLN A CA 1
ATOM 864 C C . GLN A 1 110 ? 1.831 7.754 -9.18 1 94.44 110 GLN A C 1
ATOM 866 O O . GLN A 1 110 ? 2.914 8.008 -8.648 1 94.44 110 GLN A O 1
ATOM 871 N N . TYR A 1 111 ? 1.703 7.621 -10.5 1 93.31 111 TYR A N 1
ATOM 872 C CA . TYR A 1 111 ? 2.875 7.574 -11.367 1 93.31 111 TYR A CA 1
ATOM 873 C C . TYR A 1 111 ? 2.721 8.531 -12.547 1 93.31 111 TYR A C 1
ATOM 875 O O . TYR A 1 111 ? 3.463 8.445 -13.523 1 93.31 111 TYR A O 1
ATOM 883 N N . ALA A 1 112 ? 1.786 9.445 -12.492 1 93.12 112 ALA A N 1
ATOM 884 C CA . ALA A 1 112 ? 1.458 10.336 -13.609 1 93.12 112 ALA A CA 1
ATOM 885 C C . ALA A 1 112 ? 2.652 11.203 -13.984 1 93.12 112 ALA A C 1
ATOM 887 O O . ALA A 1 112 ? 2.838 11.547 -15.148 1 93.12 112 ALA A O 1
ATOM 888 N N . HIS A 1 113 ? 3.463 11.5 -13.086 1 91 113 HIS A N 1
ATOM 889 C CA . HIS A 1 113 ? 4.594 12.398 -13.289 1 91 113 HIS A CA 1
ATOM 890 C C . HIS A 1 113 ? 5.664 11.75 -14.148 1 91 113 HIS A C 1
ATOM 892 O O . HIS A 1 113 ? 6.57 12.43 -14.641 1 91 113 HIS A O 1
ATOM 898 N N . LEU A 1 114 ? 5.652 10.438 -14.32 1 90.25 114 LEU A N 1
ATOM 899 C CA . LEU A 1 114 ? 6.664 9.734 -15.094 1 90.25 114 LEU A CA 1
ATOM 900 C C . LEU A 1 114 ? 6.625 10.172 -16.562 1 90.25 114 LEU A C 1
ATOM 902 O O . LEU A 1 114 ? 7.637 10.094 -17.25 1 90.25 114 LEU A O 1
ATOM 906 N N . THR A 1 115 ? 5.457 10.641 -17 1 89.19 115 THR A N 1
ATOM 907 C CA . THR A 1 115 ? 5.355 11.172 -18.344 1 89.19 115 THR A CA 1
ATOM 908 C C . THR A 1 115 ? 6.246 12.406 -18.516 1 89.19 115 THR A C 1
ATOM 910 O O . THR A 1 115 ? 6.977 12.516 -19.5 1 89.19 115 THR A O 1
ATOM 913 N N . ALA A 1 116 ? 6.129 13.273 -17.562 1 88.12 116 ALA A N 1
ATOM 914 C CA . ALA A 1 116 ? 6.953 14.477 -17.594 1 88.12 116 ALA A CA 1
ATOM 915 C C . ALA A 1 116 ? 8.438 14.133 -17.516 1 88.12 116 ALA A C 1
ATOM 917 O O . ALA A 1 116 ? 9.266 14.766 -18.172 1 88.12 116 ALA A O 1
ATOM 918 N N . LEU A 1 117 ? 8.758 13.164 -16.719 1 87.12 117 LEU A N 1
ATOM 919 C CA . LEU A 1 117 ? 10.141 12.727 -16.578 1 87.12 117 LEU A CA 1
ATOM 920 C C . LEU A 1 117 ? 10.656 12.156 -17.906 1 87.12 117 LEU A C 1
ATOM 922 O O . LEU A 1 117 ? 11.773 12.445 -18.312 1 87.12 117 LEU A O 1
ATOM 926 N N . ALA A 1 118 ? 9.867 11.344 -18.484 1 86.94 118 ALA A N 1
ATOM 927 C CA . ALA A 1 118 ? 10.234 10.742 -19.766 1 86.94 118 ALA A CA 1
ATOM 928 C C . ALA A 1 118 ? 10.477 11.812 -20.812 1 86.94 118 ALA A C 1
ATOM 930 O O . ALA A 1 118 ? 11.453 11.75 -21.562 1 86.94 118 ALA A O 1
ATOM 931 N N . LYS A 1 119 ? 9.656 12.797 -20.859 1 88.62 119 LYS A N 1
ATOM 932 C CA . LYS A 1 119 ? 9.797 13.898 -21.812 1 88.62 119 LYS A CA 1
ATOM 933 C C . LYS A 1 119 ? 11.07 14.688 -21.547 1 88.62 119 LYS A C 1
ATOM 935 O O . LYS A 1 119 ? 11.805 15.023 -22.484 1 88.62 119 LYS A O 1
ATOM 940 N N . ALA A 1 120 ? 11.266 14.938 -20.328 1 88.19 120 ALA A N 1
ATOM 941 C CA . ALA A 1 120 ? 12.469 15.68 -19.953 1 88.19 120 ALA A CA 1
ATOM 942 C C . ALA A 1 120 ? 13.727 14.906 -20.328 1 88.19 120 ALA A C 1
ATOM 944 O O . ALA A 1 120 ? 14.703 15.492 -20.797 1 88.19 120 ALA A O 1
ATOM 945 N N . ALA A 1 121 ? 13.727 13.633 -20.016 1 85.81 121 ALA A N 1
ATOM 946 C CA . ALA A 1 121 ? 14.875 12.781 -20.344 1 85.81 121 ALA A CA 1
ATOM 947 C C . ALA A 1 121 ? 15.109 12.727 -21.844 1 85.81 121 ALA A C 1
ATOM 949 O O . ALA A 1 121 ? 16.25 12.664 -22.297 1 85.81 121 ALA A O 1
ATOM 950 N N . GLU A 1 122 ? 14.125 12.75 -22.609 1 86.88 122 GLU A N 1
ATOM 951 C CA . GLU A 1 122 ? 14.242 12.742 -24.062 1 86.88 122 GLU A CA 1
ATOM 952 C C . GLU A 1 122 ? 14.875 14.039 -24.562 1 86.88 122 GLU A C 1
ATOM 954 O O . GLU A 1 122 ? 15.633 14.023 -25.531 1 86.88 122 GLU A O 1
ATOM 959 N N . GLU A 1 123 ? 14.586 15.086 -23.859 1 91.44 123 GLU A N 1
ATOM 960 C CA . GLU A 1 123 ? 15.031 16.406 -24.297 1 91.44 123 GLU A CA 1
ATOM 961 C C . GLU A 1 123 ? 16.422 16.734 -23.734 1 91.44 123 GLU A C 1
ATOM 963 O O . GLU A 1 123 ? 17.078 17.656 -24.219 1 91.44 123 GLU A O 1
ATOM 968 N N . ASN A 1 124 ? 16.844 15.969 -22.734 1 91.44 124 ASN A N 1
ATOM 969 C CA . ASN A 1 124 ? 18.109 16.234 -22.062 1 91.44 124 ASN A CA 1
ATOM 970 C C . ASN A 1 124 ? 18.906 14.961 -21.812 1 91.44 124 ASN A C 1
ATOM 972 O O . ASN A 1 124 ? 18.672 14.266 -20.812 1 91.44 124 ASN A O 1
ATOM 976 N N . PRO A 1 125 ? 19.906 14.773 -22.562 1 85.5 125 PRO A N 1
ATOM 977 C CA . PRO A 1 125 ? 20.688 13.539 -22.469 1 85.5 125 PRO A CA 1
ATOM 978 C C . PRO A 1 125 ? 21.344 13.375 -21.094 1 85.5 125 PRO A C 1
ATOM 980 O O . PRO A 1 125 ? 21.5 12.25 -20.625 1 85.5 125 PRO A O 1
ATOM 983 N N . GLU A 1 126 ? 21.75 14.391 -20.562 1 85.12 126 GLU A N 1
ATOM 984 C CA . GLU A 1 126 ? 22.344 14.305 -19.234 1 85.12 126 GLU A CA 1
ATOM 985 C C . GLU A 1 126 ? 21.328 13.812 -18.203 1 85.12 126 GLU A C 1
ATOM 987 O O . GLU A 1 126 ? 21.656 13 -17.344 1 85.12 126 GLU A O 1
ATOM 992 N N . LEU A 1 127 ? 20.125 14.312 -18.328 1 83.62 127 LEU A N 1
ATOM 993 C CA . LEU A 1 127 ? 19.062 13.859 -17.453 1 83.62 127 LEU A CA 1
ATOM 994 C C . LEU A 1 127 ? 18.734 12.391 -17.719 1 83.62 127 LEU A C 1
ATOM 996 O O . LEU A 1 127 ? 18.5 11.633 -16.766 1 83.62 127 LEU A O 1
ATOM 1000 N N . ALA A 1 128 ? 18.75 12.047 -18.922 1 80.88 128 ALA A N 1
ATOM 1001 C CA . ALA A 1 128 ? 18.5 10.656 -19.297 1 80.88 128 ALA A CA 1
ATOM 1002 C C . ALA A 1 128 ? 19.531 9.719 -18.672 1 80.88 128 ALA A C 1
ATOM 1004 O O . ALA A 1 128 ? 19.188 8.656 -18.156 1 80.88 128 ALA A O 1
ATOM 1005 N N . ALA A 1 129 ? 20.781 10.125 -18.75 1 83.31 129 ALA A N 1
ATOM 1006 C CA . ALA A 1 129 ? 21.875 9.328 -18.172 1 83.31 129 ALA A CA 1
ATOM 1007 C C . ALA A 1 129 ? 21.719 9.203 -16.656 1 83.31 129 ALA A C 1
ATOM 1009 O O . ALA A 1 129 ? 22 8.156 -16.078 1 83.31 129 ALA A O 1
ATOM 1010 N N . ALA A 1 130 ? 21.266 10.289 -16.062 1 76.94 130 ALA A N 1
ATOM 1011 C CA . ALA A 1 130 ? 21.094 10.312 -14.609 1 76.94 130 ALA A CA 1
ATOM 1012 C C . ALA A 1 130 ? 19.922 9.438 -14.172 1 76.94 130 ALA A C 1
ATOM 1014 O O . ALA A 1 130 ? 20 8.758 -13.141 1 76.94 130 ALA A O 1
ATOM 1015 N N . LEU A 1 131 ? 18.828 9.484 -14.898 1 76.75 131 LEU A N 1
ATOM 1016 C CA . LEU A 1 131 ? 17.609 8.781 -14.539 1 76.75 131 LEU A CA 1
ATOM 1017 C C . LEU A 1 131 ? 17.688 7.312 -14.961 1 76.75 131 LEU A C 1
ATOM 1019 O O . LEU A 1 131 ? 17.078 6.449 -14.312 1 76.75 131 LEU A O 1
ATOM 1023 N N . GLY A 1 132 ? 18.438 7.09 -15.969 1 69.88 132 GLY A N 1
ATOM 1024 C CA . GLY A 1 132 ? 18.453 5.75 -16.531 1 69.88 132 GLY A CA 1
ATOM 1025 C C . GLY A 1 132 ? 17.094 5.285 -17 1 69.88 132 GLY A C 1
ATOM 1026 O O . GLY A 1 132 ? 16.344 6.059 -17.594 1 69.88 132 GLY A O 1
ATOM 1027 N N . SER A 1 133 ? 16.875 4.008 -17.016 1 66 133 SER A N 1
ATOM 1028 C CA . SER A 1 133 ? 15.602 3.428 -17.422 1 66 133 SER A CA 1
ATOM 1029 C C . SER A 1 133 ? 14.742 3.072 -16.203 1 66 133 SER A C 1
ATOM 1031 O O . SER A 1 133 ? 13.734 2.373 -16.344 1 66 133 SER A O 1
ATOM 1033 N N . ASP A 1 134 ? 15.109 3.662 -15.094 1 66.88 134 ASP A N 1
ATOM 1034 C CA . ASP A 1 134 ? 14.492 3.262 -13.828 1 66.88 134 ASP A CA 1
ATOM 1035 C C . ASP A 1 134 ? 13.07 3.805 -13.719 1 66.88 134 ASP A C 1
ATOM 1037 O O . ASP A 1 134 ? 12.305 3.371 -12.859 1 66.88 134 ASP A O 1
ATOM 1041 N N . TYR A 1 135 ? 12.664 4.551 -14.68 1 67.38 135 TYR A N 1
ATOM 1042 C CA . TYR A 1 135 ? 11.328 5.129 -14.602 1 67.38 135 TYR A CA 1
ATOM 1043 C C . TYR A 1 135 ? 10.359 4.375 -15.492 1 67.38 135 TYR A C 1
ATOM 1045 O O . TYR A 1 135 ? 9.148 4.613 -15.445 1 67.38 135 TYR A O 1
ATOM 1053 N N . THR A 1 136 ? 10.906 3.408 -16.203 1 72.44 136 THR A N 1
ATOM 1054 C CA . THR A 1 136 ? 10.039 2.598 -17.062 1 72.44 136 THR A CA 1
ATOM 1055 C C . THR A 1 136 ? 9.648 1.303 -16.344 1 72.44 136 THR A C 1
ATOM 1057 O O . THR A 1 136 ? 10.516 0.564 -15.875 1 72.44 136 THR A O 1
ATOM 1060 N N . ILE A 1 137 ? 8.43 1.189 -16.062 1 77.62 137 ILE A N 1
ATOM 1061 C CA . ILE A 1 137 ? 7.871 0.017 -15.398 1 77.62 137 ILE A CA 1
ATOM 1062 C C . ILE A 1 137 ? 6.801 -0.618 -16.281 1 77.62 137 ILE A C 1
ATOM 1064 O O . ILE A 1 137 ? 5.891 0.067 -16.75 1 77.62 137 ILE A O 1
ATOM 1068 N N . THR A 1 138 ? 6.93 -1.881 -16.547 1 82.12 138 THR A N 1
ATOM 1069 C CA . THR A 1 138 ? 5.945 -2.555 -17.391 1 82.12 138 THR A CA 1
ATOM 1070 C C . THR A 1 138 ? 5.387 -3.787 -16.688 1 82.12 138 THR A C 1
ATOM 1072 O O . THR A 1 138 ? 5.855 -4.902 -16.906 1 82.12 138 THR A O 1
ATOM 1075 N N . PRO A 1 139 ? 4.398 -3.5 -15.906 1 88.88 139 PRO A N 1
ATOM 1076 C CA . PRO A 1 139 ? 3.768 -4.664 -15.281 1 88.88 139 PRO A CA 1
ATOM 1077 C C . PRO A 1 139 ? 3.094 -5.586 -16.297 1 88.88 139 PRO A C 1
ATOM 1079 O O . PRO A 1 139 ? 2.771 -5.156 -17.406 1 88.88 139 PRO A O 1
ATOM 1082 N N . ASP A 1 140 ? 2.943 -6.848 -15.969 1 93.19 140 ASP A N 1
ATOM 1083 C CA . ASP A 1 140 ? 2.219 -7.789 -16.812 1 93.19 140 ASP A CA 1
ATOM 1084 C C . ASP A 1 140 ? 0.709 -7.59 -16.688 1 93.19 140 ASP A C 1
ATOM 1086 O O . ASP A 1 140 ? -0.005 -7.582 -17.703 1 93.19 140 ASP A O 1
ATOM 1090 N N . ILE A 1 141 ? 0.235 -7.488 -15.484 1 96.31 141 ILE A N 1
ATOM 1091 C CA . ILE A 1 141 ? -1.17 -7.262 -15.164 1 96.31 141 ILE A CA 1
ATOM 1092 C C . ILE A 1 141 ? -1.295 -6.109 -14.172 1 96.31 141 ILE A C 1
ATOM 1094 O O . ILE A 1 141 ? -0.481 -5.98 -13.258 1 96.31 141 ILE A O 1
ATOM 1098 N N . ILE A 1 142 ? -2.295 -5.262 -14.328 1 96.94 142 ILE A N 1
ATOM 1099 C CA . ILE A 1 142 ? -2.578 -4.215 -13.359 1 96.94 142 ILE A CA 1
ATOM 1100 C C . ILE A 1 142 ? -4.016 -4.344 -12.867 1 96.94 142 ILE A C 1
ATOM 1102 O O . ILE A 1 142 ? -4.895 -4.793 -13.602 1 96.94 142 ILE A O 1
ATOM 1106 N N . VAL A 1 143 ? -4.254 -4.074 -11.648 1 98.31 143 VAL A N 1
ATOM 1107 C CA . VAL A 1 143 ? -5.57 -3.877 -11.055 1 98.31 143 VAL A CA 1
ATOM 1108 C C . VAL A 1 143 ? -5.766 -2.402 -10.703 1 98.31 143 VAL A C 1
ATOM 1110 O O . VAL A 1 143 ? -4.934 -1.804 -10.023 1 98.31 143 VAL A O 1
ATOM 1113 N N . THR A 1 144 ? -6.816 -1.78 -11.18 1 97.62 144 THR A N 1
ATOM 1114 C CA . THR A 1 144 ? -7.031 -0.351 -10.977 1 97.62 144 THR A CA 1
ATOM 1115 C C . THR A 1 144 ? -8.438 -0.083 -10.445 1 97.62 144 THR A C 1
ATOM 1117 O O . THR A 1 144 ? -9.32 -0.932 -10.562 1 97.62 144 THR A O 1
ATOM 1120 N N . ARG A 1 145 ? -8.531 0.954 -9.852 1 97.06 145 ARG A N 1
ATOM 1121 C CA . ARG A 1 145 ? -9.828 1.408 -9.344 1 97.06 145 ARG A CA 1
ATOM 1122 C C . ARG A 1 145 ? -10.188 2.773 -9.914 1 97.06 145 ARG A C 1
ATOM 1124 O O . ARG A 1 145 ? -9.359 3.691 -9.922 1 97.06 145 ARG A O 1
ATOM 1131 N N . ASN A 1 146 ? -11.344 2.918 -10.406 1 96.81 146 ASN A N 1
ATOM 1132 C CA . ASN A 1 146 ? -11.836 4.234 -10.797 1 96.81 146 ASN A CA 1
ATOM 1133 C C . ASN A 1 146 ? -12.195 5.086 -9.586 1 96.81 146 ASN A C 1
ATOM 1135 O O . ASN A 1 146 ? -12.383 4.559 -8.484 1 96.81 146 ASN A O 1
ATOM 1139 N N . LEU A 1 147 ? -12.242 6.352 -9.781 1 98.12 147 LEU A N 1
ATOM 1140 C CA . LEU A 1 147 ? -12.516 7.312 -8.719 1 98.12 147 LEU A CA 1
ATOM 1141 C C . LEU A 1 147 ? -13.992 7.305 -8.344 1 98.12 147 LEU A C 1
ATOM 1143 O O . LEU A 1 147 ? -14.805 6.668 -9.023 1 98.12 147 LEU A O 1
ATOM 1147 N N . ILE A 1 148 ? -14.289 7.949 -7.293 1 98.31 148 ILE A N 1
ATOM 1148 C CA . ILE A 1 148 ? -15.648 7.93 -6.758 1 98.31 148 ILE A CA 1
ATOM 1149 C C . ILE A 1 148 ? -16.266 9.32 -6.875 1 98.31 148 ILE A C 1
ATOM 1151 O O . ILE A 1 148 ? -15.656 10.32 -6.492 1 98.31 148 ILE A O 1
ATOM 1155 N N . ALA A 1 149 ? -17.469 9.422 -7.363 1 98.12 149 ALA A N 1
ATOM 1156 C CA . ALA A 1 149 ? -18.188 10.688 -7.465 1 98.12 149 ALA A CA 1
ATOM 1157 C C . ALA A 1 149 ? -18.656 11.156 -6.09 1 98.12 149 ALA A C 1
ATOM 1159 O O . ALA A 1 149 ? -18.906 10.344 -5.195 1 98.12 149 ALA A O 1
ATOM 1160 N N . ASP A 1 150 ? -18.859 12.438 -5.949 1 98 150 ASP A N 1
ATOM 1161 C CA . ASP A 1 150 ? -19.328 13.008 -4.688 1 98 150 ASP A CA 1
ATOM 1162 C C . ASP A 1 150 ? -20.672 12.391 -4.27 1 98 150 ASP A C 1
ATOM 1164 O O . ASP A 1 150 ? -20.922 12.203 -3.078 1 98 150 ASP A O 1
ATOM 1168 N N . ALA A 1 151 ? -21.469 12.109 -5.266 1 98.12 151 ALA A N 1
ATOM 1169 C CA . ALA A 1 151 ? -22.766 11.516 -4.957 1 98.12 151 ALA A CA 1
ATOM 1170 C C . ALA A 1 151 ? -22.594 10.203 -4.195 1 98.12 151 ALA A C 1
ATOM 1172 O O . ALA A 1 151 ? -23.344 9.93 -3.25 1 98.12 151 ALA A O 1
ATOM 1173 N N . GLU A 1 152 ? -21.672 9.414 -4.621 1 98 152 GLU A N 1
ATOM 1174 C CA . GLU A 1 152 ? -21.422 8.141 -3.953 1 98 152 GLU A CA 1
ATOM 1175 C C . GLU A 1 152 ? -20.734 8.352 -2.602 1 98 152 GLU A C 1
ATOM 1177 O O . GLU A 1 152 ? -21.078 7.684 -1.623 1 98 152 GLU A O 1
ATOM 1182 N N . ILE A 1 153 ? -19.734 9.219 -2.51 1 98.31 153 ILE A N 1
ATOM 1183 C CA . ILE A 1 153 ? -19.078 9.539 -1.249 1 98.31 153 ILE A CA 1
ATOM 1184 C C . ILE A 1 153 ? -20.109 9.992 -0.223 1 98.31 153 ILE A C 1
ATOM 1186 O O . ILE A 1 153 ? -20.062 9.586 0.94 1 98.31 153 ILE A O 1
ATOM 1190 N N . ASN A 1 154 ? -21.078 10.797 -0.663 1 98.31 154 ASN A N 1
ATOM 1191 C CA . ASN A 1 154 ? -22.094 11.398 0.208 1 98.31 154 ASN A CA 1
ATOM 1192 C C . ASN A 1 154 ? -23.328 10.5 0.329 1 98.31 154 ASN A C 1
ATOM 1194 O O . ASN A 1 154 ? -24.375 10.945 0.804 1 98.31 154 ASN A O 1
ATOM 1198 N N . ARG A 1 155 ? -23.266 9.297 -0.127 1 97.38 155 ARG A N 1
ATOM 1199 C CA . ARG A 1 155 ? -24.438 8.43 -0.246 1 97.38 155 ARG A CA 1
ATOM 1200 C C . ARG A 1 155 ? -25.141 8.273 1.096 1 97.38 155 ARG A C 1
ATOM 1202 O O . ARG A 1 155 ? -26.375 8.336 1.167 1 97.38 155 ARG A O 1
ATOM 1209 N N . ASN A 1 156 ? -24.453 8.086 2.191 1 96.5 156 ASN A N 1
ATOM 1210 C CA . ASN A 1 156 ? -25.047 7.824 3.498 1 96.5 156 ASN A CA 1
ATOM 1211 C C . ASN A 1 156 ? -25.125 9.094 4.344 1 96.5 156 ASN A C 1
ATOM 1213 O O . ASN A 1 156 ? -26.062 9.266 5.125 1 96.5 156 ASN A O 1
ATOM 1217 N N . GLU A 1 157 ? -24.109 9.922 4.258 1 97 157 GLU A N 1
ATOM 1218 C CA . GLU A 1 157 ? -24 11.211 4.945 1 97 157 GLU A CA 1
ATOM 1219 C C . GLU A 1 157 ? -23.375 12.266 4.047 1 97 157 GLU A C 1
ATOM 1221 O O . GLU A 1 157 ? -22.656 11.93 3.092 1 97 157 GLU A O 1
ATOM 1226 N N . PHE A 1 158 ? -23.688 13.484 4.324 1 98.44 158 PHE A N 1
ATOM 1227 C CA . PHE A 1 158 ? -23.094 14.586 3.578 1 98.44 158 PHE A CA 1
ATOM 1228 C C . PHE A 1 158 ? -21.656 14.836 4.027 1 98.44 158 PHE A C 1
ATOM 1230 O O . PHE A 1 158 ? -21.422 15.625 4.945 1 98.44 158 PHE A O 1
ATOM 1237 N N . LEU A 1 159 ? -20.703 14.227 3.373 1 98.5 159 LEU A N 1
ATOM 1238 C CA . LEU A 1 159 ? -19.328 14.172 3.852 1 98.5 159 LEU A CA 1
ATOM 1239 C C . LEU A 1 159 ? -18.484 15.258 3.193 1 98.5 159 LEU A C 1
ATOM 1241 O O . LEU A 1 159 ? -17.625 15.859 3.84 1 98.5 159 LEU A O 1
ATOM 1245 N N . VAL A 1 160 ? -18.719 15.547 1.869 1 98.5 160 VAL A N 1
ATOM 1246 C CA . VAL A 1 160 ? -17.828 16.469 1.171 1 98.5 160 VAL A CA 1
ATOM 1247 C C . VAL A 1 160 ? -18.641 17.391 0.267 1 98.5 160 VAL A C 1
ATOM 1249 O O . VAL A 1 160 ? -19.766 17.062 -0.112 1 98.5 160 VAL A O 1
ATOM 1252 N N . ASP A 1 161 ? -18.094 18.5 -0.037 1 97.94 161 ASP A N 1
ATOM 1253 C CA . ASP A 1 161 ? -18.516 19.406 -1.102 1 97.94 161 ASP A CA 1
ATOM 1254 C C . ASP A 1 161 ? -17.297 20.047 -1.776 1 97.94 161 ASP A C 1
ATOM 1256 O O . ASP A 1 161 ? -16.188 19.516 -1.69 1 97.94 161 ASP A O 1
ATOM 1260 N N . GLU A 1 162 ? -17.438 21.094 -2.494 1 96.5 162 GLU A N 1
ATOM 1261 C CA . GLU A 1 162 ? -16.359 21.656 -3.312 1 96.5 162 GLU A CA 1
ATOM 1262 C C . GLU A 1 162 ? -15.312 22.359 -2.449 1 96.5 162 GLU A C 1
ATOM 1264 O O . GLU A 1 162 ? -14.234 22.688 -2.932 1 96.5 162 GLU A O 1
ATOM 1269 N N . ASN A 1 163 ? -15.477 22.469 -1.107 1 96.69 163 ASN A N 1
ATOM 1270 C CA . ASN A 1 163 ? -14.602 23.297 -0.279 1 96.69 163 ASN A CA 1
ATOM 1271 C C . ASN A 1 163 ? -13.797 22.438 0.701 1 96.69 163 ASN A C 1
ATOM 1273 O O . ASN A 1 163 ? -12.977 22.969 1.458 1 96.69 163 ASN A O 1
ATOM 1277 N N . ILE A 1 164 ? -14.016 21.156 0.775 1 98.19 164 ILE A N 1
ATOM 1278 C CA . ILE A 1 164 ? -13.352 20.297 1.749 1 98.19 164 ILE A CA 1
ATOM 1279 C C . ILE A 1 164 ? -12.836 19.031 1.06 1 98.19 164 ILE A C 1
ATOM 1281 O O . ILE A 1 164 ? -13.461 18.547 0.116 1 98.19 164 ILE A O 1
ATOM 1285 N N . ALA A 1 165 ? -11.68 18.5 1.544 1 98.31 165 ALA A N 1
ATOM 1286 C CA . ALA A 1 165 ? -11.047 17.312 0.963 1 98.31 165 ALA A CA 1
ATOM 1287 C C . ALA A 1 165 ? -10.844 17.484 -0.539 1 98.31 165 ALA A C 1
ATOM 1289 O O . ALA A 1 165 ? -11.219 16.609 -1.327 1 98.31 165 ALA A O 1
ATOM 1290 N N . THR A 1 166 ? -10.242 18.578 -0.907 1 98.06 166 THR A N 1
ATOM 1291 C CA . THR A 1 166 ? -10.227 19 -2.303 1 98.06 166 THR A CA 1
ATOM 1292 C C . THR A 1 166 ? -9.031 18.391 -3.035 1 98.06 166 THR A C 1
ATOM 1294 O O . THR A 1 166 ? -8.867 18.594 -4.238 1 98.06 166 THR A O 1
ATOM 1297 N N . TYR A 1 167 ? -8.227 17.594 -2.312 1 97.69 167 TYR A N 1
ATOM 1298 C CA . TYR A 1 167 ? -7.059 16.984 -2.934 1 97.69 167 TYR A CA 1
ATOM 1299 C C . TYR A 1 167 ? -7.055 15.469 -2.736 1 97.69 167 TYR A C 1
ATOM 1301 O O . TYR A 1 167 ? -6.094 14.789 -3.104 1 97.69 167 TYR A O 1
ATOM 1309 N N . ALA A 1 168 ? -8.156 14.93 -2.123 1 97.94 168 ALA A N 1
ATOM 1310 C CA . ALA A 1 168 ? -8.242 13.492 -1.892 1 97.94 168 ALA A CA 1
ATOM 1311 C C . ALA A 1 168 ? -8.164 12.719 -3.207 1 97.94 168 ALA A C 1
ATOM 1313 O O . ALA A 1 168 ? -8.914 13.008 -4.145 1 97.94 168 ALA A O 1
ATOM 1314 N N . SER A 1 169 ? -7.371 11.711 -3.268 1 97.25 169 SER A N 1
ATOM 1315 C CA . SER A 1 169 ? -7.035 11.016 -4.504 1 97.25 169 SER A CA 1
ATOM 1316 C C . SER A 1 169 ? -8.227 10.219 -5.031 1 97.25 169 SER A C 1
ATOM 1318 O O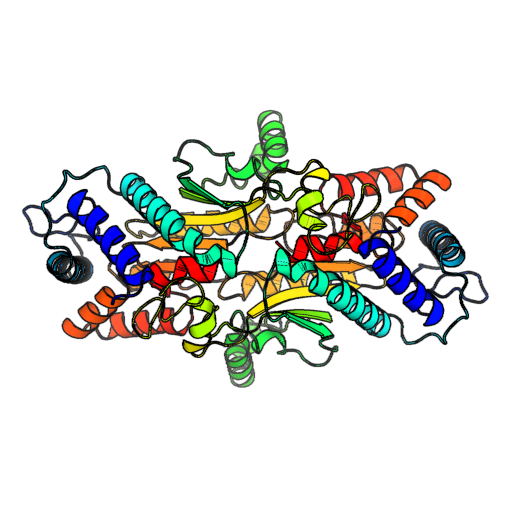 . SER A 1 169 ? -8.414 10.109 -6.246 1 97.25 169 SER A O 1
ATOM 1320 N N . LEU A 1 170 ? -9.094 9.711 -4.18 1 96.81 170 LEU A N 1
ATOM 1321 C CA . LEU A 1 170 ? -10.188 8.82 -4.551 1 96.81 170 LEU A CA 1
ATOM 1322 C C . LEU A 1 170 ? -11.352 9.602 -5.133 1 96.81 170 LEU A C 1
ATOM 1324 O O . LEU A 1 170 ? -12.273 9.016 -5.711 1 96.81 170 LEU A O 1
ATOM 1328 N N . ARG A 1 171 ? -11.344 10.883 -4.957 1 97.94 171 ARG A N 1
ATOM 1329 C CA . ARG A 1 171 ? -12.492 11.719 -5.293 1 97.94 171 ARG A CA 1
ATOM 1330 C C . ARG A 1 171 ? -12.438 12.156 -6.75 1 97.94 171 ARG A C 1
ATOM 1332 O O . ARG A 1 171 ? -11.539 12.898 -7.152 1 97.94 171 ARG A O 1
ATOM 1339 N N . ALA A 1 172 ? -13.422 11.797 -7.496 1 97.38 172 ALA A N 1
ATOM 1340 C CA . ALA A 1 172 ? -13.492 12.133 -8.922 1 97.38 172 ALA A CA 1
ATOM 1341 C C . ALA A 1 172 ? -13.594 13.641 -9.125 1 97.38 172 ALA A C 1
ATOM 1343 O O . ALA A 1 172 ? -13.023 14.18 -10.07 1 97.38 172 ALA A O 1
ATOM 1344 N N . GLY A 1 173 ? -14.258 14.297 -8.25 1 96 173 GLY A N 1
ATOM 1345 C CA . GLY A 1 173 ? -14.5 15.719 -8.367 1 96 173 GLY A CA 1
ATOM 1346 C C . GLY A 1 173 ? -13.234 16.547 -8.289 1 96 173 GLY A C 1
ATOM 1347 O O . GLY A 1 173 ? -13.234 17.734 -8.641 1 96 173 GLY A O 1
ATOM 1348 N N . ASN A 1 174 ? -12.188 15.977 -7.809 1 95.44 174 ASN A N 1
ATOM 1349 C CA . ASN A 1 174 ? -10.93 16.703 -7.68 1 95.44 174 ASN A CA 1
ATOM 1350 C C . ASN A 1 174 ? -10.117 16.641 -8.969 1 95.44 174 ASN A C 1
ATOM 1352 O O . ASN A 1 174 ? -9.008 17.172 -9.031 1 95.44 174 ASN A O 1
ATOM 1356 N N . GLY A 1 175 ? -10.641 16.016 -10.016 1 91.56 175 GLY A N 1
ATOM 1357 C CA . GLY A 1 175 ? -9.977 15.969 -11.312 1 91.56 175 GLY A CA 1
ATOM 1358 C C . GLY A 1 175 ? -8.766 15.055 -11.32 1 91.56 175 GLY A C 1
ATOM 1359 O O . GLY A 1 175 ? -7.797 15.312 -12.039 1 91.56 175 GLY A O 1
ATOM 1360 N N . ASN A 1 176 ? -8.781 14.062 -10.531 1 93.62 176 ASN A N 1
ATOM 1361 C CA . ASN A 1 176 ? -7.66 13.141 -10.406 1 93.62 176 ASN A CA 1
ATOM 1362 C C . ASN A 1 176 ? -7.719 12.031 -11.445 1 93.62 176 ASN A C 1
ATOM 1364 O O . ASN A 1 176 ? -8.711 11.906 -12.172 1 93.62 176 ASN A O 1
ATOM 1368 N N . MET A 1 177 ? -6.652 11.328 -11.625 1 94.75 177 MET A N 1
ATOM 1369 C CA . MET A 1 177 ? -6.566 10.141 -12.461 1 94.75 177 MET A CA 1
ATOM 1370 C C . MET A 1 177 ? -6.898 8.883 -11.664 1 94.75 177 MET A C 1
ATOM 1372 O O . MET A 1 177 ? -6.82 8.883 -10.438 1 94.75 177 MET A O 1
ATOM 1376 N N . PRO A 1 178 ? -7.27 7.758 -12.375 1 96.62 178 PRO A N 1
ATOM 1377 C CA . PRO A 1 178 ? -7.512 6.504 -11.656 1 96.62 178 PRO A CA 1
ATOM 1378 C C . PRO A 1 178 ? -6.305 6.051 -10.844 1 96.62 178 PRO A C 1
ATOM 1380 O O . PRO A 1 178 ? -5.199 6.562 -11.031 1 96.62 178 PRO A O 1
ATOM 1383 N N . LEU A 1 179 ? -6.582 5.164 -9.938 1 97.62 179 LEU A N 1
ATOM 1384 C CA . LEU A 1 179 ? -5.539 4.742 -9.008 1 97.62 179 LEU A CA 1
ATOM 1385 C C . LEU A 1 179 ? -5.102 3.312 -9.297 1 97.62 179 LEU A C 1
ATOM 1387 O O . LEU A 1 179 ? -5.934 2.453 -9.609 1 97.62 179 LEU A O 1
ATOM 1391 N N . LEU A 1 180 ? -3.82 3.057 -9.273 1 97.25 180 LEU A N 1
ATOM 1392 C CA . LEU A 1 180 ? -3.252 1.72 -9.398 1 97.25 180 LEU A CA 1
ATOM 1393 C C . LEU A 1 180 ? -3.326 0.97 -8.07 1 97.25 180 LEU A C 1
ATOM 1395 O O . LEU A 1 180 ? -2.77 1.419 -7.066 1 97.25 180 LEU A O 1
ATOM 1399 N N . HIS A 1 181 ? -4.035 -0.164 -8.094 1 98.25 181 HIS A N 1
ATOM 1400 C CA . HIS A 1 181 ? -4.25 -0.935 -6.871 1 98.25 181 HIS A CA 1
ATOM 1401 C C . HIS A 1 181 ? -3.234 -2.066 -6.75 1 98.25 181 HIS A C 1
ATOM 1403 O O . HIS A 1 181 ? -2.82 -2.418 -5.645 1 98.25 181 HIS A O 1
ATOM 1409 N N . ALA A 1 182 ? -2.857 -2.641 -7.906 1 98.19 182 ALA A N 1
ATOM 1410 C CA . ALA A 1 182 ? -1.896 -3.74 -7.875 1 98.19 182 ALA A CA 1
ATOM 1411 C C . ALA A 1 182 ? -1.134 -3.836 -9.195 1 98.19 182 ALA A C 1
ATOM 1413 O O . ALA A 1 182 ? -1.679 -3.529 -10.258 1 98.19 182 ALA A O 1
ATOM 1414 N N . SER A 1 183 ? 0.075 -4.129 -9.078 1 96.31 183 SER A N 1
ATOM 1415 C CA . SER A 1 183 ? 0.94 -4.578 -10.164 1 96.31 183 SER A CA 1
ATOM 1416 C C . SER A 1 183 ? 1.319 -6.043 -10 1 96.31 183 SER A C 1
ATOM 1418 O O . SER A 1 183 ? 1.933 -6.422 -9 1 96.31 183 SER A O 1
ATOM 1420 N N . ILE A 1 184 ? 0.954 -6.883 -10.969 1 96.5 184 ILE A N 1
ATOM 1421 C CA . ILE A 1 184 ? 1.192 -8.32 -10.898 1 96.5 184 ILE A CA 1
ATOM 1422 C C . ILE A 1 184 ? 2.191 -8.727 -11.984 1 96.5 184 ILE A C 1
ATOM 1424 O O . ILE A 1 184 ? 1.927 -8.555 -13.172 1 96.5 184 ILE A O 1
ATOM 1428 N N . SER A 1 185 ? 3.338 -9.164 -11.555 1 94.44 185 SER A N 1
ATOM 1429 C CA . SER A 1 185 ? 4.324 -9.75 -12.453 1 94.44 185 SER A CA 1
ATOM 1430 C C . SER A 1 185 ? 4.098 -11.25 -12.609 1 94.44 185 SER A C 1
ATOM 1432 O O . SER A 1 185 ? 4.039 -11.984 -11.617 1 94.44 185 SER A O 1
ATOM 1434 N N . CYS A 1 186 ? 3.941 -11.703 -13.828 1 94.81 186 CYS A N 1
ATOM 1435 C CA . CYS A 1 186 ? 3.736 -13.125 -14.102 1 94.81 186 CYS A CA 1
ATOM 1436 C C . CYS A 1 186 ? 5.004 -13.758 -14.656 1 94.81 186 CYS A C 1
ATOM 1438 O O . CYS A 1 186 ? 5.574 -13.266 -15.633 1 94.81 186 CYS A O 1
ATOM 1440 N N . LYS A 1 187 ? 5.418 -14.82 -14.008 1 93.12 187 LYS A N 1
ATOM 1441 C CA . LYS A 1 187 ? 6.59 -15.57 -14.453 1 93.12 187 LYS A CA 1
ATOM 1442 C C . LYS A 1 187 ? 6.266 -17.047 -14.625 1 93.12 187 LYS A C 1
ATOM 1444 O O . LYS A 1 187 ? 6.133 -17.781 -13.641 1 93.12 187 LYS A O 1
ATOM 1449 N N . TRP A 1 188 ? 6.152 -17.484 -15.883 1 93.31 188 TRP A N 1
ATOM 1450 C CA . TRP A 1 188 ? 5.891 -18.891 -16.141 1 93.31 188 TRP A CA 1
ATOM 1451 C C . TRP A 1 188 ? 6.977 -19.766 -15.523 1 93.31 188 TRP A C 1
ATOM 1453 O O . TRP A 1 188 ? 6.68 -2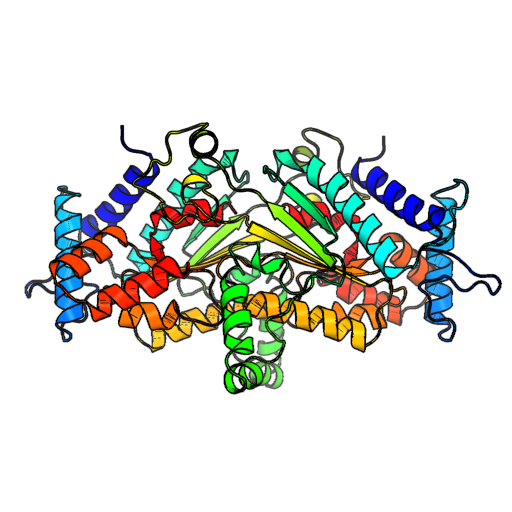0.766 -14.859 1 93.31 188 TRP A O 1
ATOM 1463 N N . THR A 1 189 ? 8.156 -19.391 -15.672 1 93 189 THR A N 1
ATOM 1464 C CA . THR A 1 189 ? 9.312 -19.984 -15 1 93 189 THR A CA 1
ATOM 1465 C C . THR A 1 189 ? 10.211 -18.906 -14.406 1 93 189 THR A C 1
ATOM 1467 O O . THR A 1 189 ? 10.102 -17.734 -14.766 1 93 189 THR A O 1
ATOM 1470 N N . ILE A 1 190 ? 10.914 -19.344 -13.406 1 90.81 190 ILE A N 1
ATOM 1471 C CA . ILE A 1 190 ? 11.844 -18.406 -12.773 1 90.81 190 ILE A CA 1
ATOM 1472 C C . ILE A 1 190 ? 13.281 -18.797 -13.109 1 90.81 190 ILE A C 1
ATOM 1474 O O . ILE A 1 190 ? 13.68 -19.953 -12.906 1 90.81 190 ILE A O 1
ATOM 1478 N N . ARG A 1 191 ? 13.961 -17.938 -13.812 1 82.44 191 ARG A N 1
ATOM 1479 C CA . ARG A 1 191 ? 15.414 -17.922 -13.953 1 82.44 191 ARG A CA 1
ATOM 1480 C C . ARG A 1 191 ? 16.016 -16.703 -13.273 1 82.44 191 ARG A C 1
ATOM 1482 O O . ARG A 1 191 ? 15.297 -15.781 -12.883 1 82.44 191 ARG A O 1
ATOM 1489 N N . SER A 1 192 ? 17.25 -16.734 -13.047 1 76.12 192 SER A N 1
ATOM 1490 C CA . SER A 1 192 ? 17.906 -15.672 -12.297 1 76.12 192 SER A CA 1
ATOM 1491 C C . SER A 1 192 ? 17.594 -14.305 -12.891 1 76.12 192 SER A C 1
ATOM 1493 O O . SER A 1 192 ? 17.312 -13.359 -12.164 1 76.12 192 SER A O 1
ATOM 1495 N N . ASP A 1 193 ? 17.688 -14.203 -14.117 1 74.69 193 ASP A N 1
ATOM 1496 C CA . ASP A 1 193 ? 17.453 -12.93 -14.789 1 74.69 193 ASP A CA 1
ATOM 1497 C C . ASP A 1 193 ? 15.992 -12.492 -14.633 1 74.69 193 ASP A C 1
ATOM 1499 O O . ASP A 1 193 ? 15.711 -11.32 -14.391 1 74.69 193 ASP A O 1
ATOM 1503 N N . ARG A 1 194 ? 15.062 -13.477 -14.656 1 78.5 194 ARG A N 1
ATOM 1504 C CA . ARG A 1 194 ? 13.648 -13.156 -14.539 1 78.5 194 ARG A CA 1
ATOM 1505 C C . ARG A 1 194 ? 13.297 -12.727 -13.117 1 78.5 194 ARG A C 1
ATOM 1507 O O . ARG A 1 194 ? 12.469 -11.828 -12.922 1 78.5 194 ARG A O 1
ATOM 1514 N N . ALA A 1 195 ? 13.867 -13.344 -12.141 1 84.25 195 ALA A N 1
ATOM 1515 C CA . ALA A 1 195 ? 13.672 -12.961 -10.742 1 84.25 195 ALA A CA 1
ATOM 1516 C C . ALA A 1 195 ? 14.172 -11.539 -10.492 1 84.25 195 ALA A C 1
ATOM 1518 O O . ALA A 1 195 ? 13.492 -10.75 -9.836 1 84.25 195 ALA A O 1
ATOM 1519 N N . GLN A 1 196 ? 15.273 -11.234 -11.039 1 83.75 196 GLN A N 1
ATOM 1520 C CA . GLN A 1 196 ? 15.859 -9.914 -10.867 1 83.75 196 GLN A CA 1
ATOM 1521 C C . GLN A 1 196 ? 14.984 -8.836 -11.516 1 83.75 196 GLN A C 1
ATOM 1523 O O . GLN A 1 196 ? 14.828 -7.746 -10.961 1 83.75 196 GLN A O 1
ATOM 1528 N N . ASN A 1 197 ? 14.414 -9.156 -12.57 1 83.31 197 ASN A N 1
ATOM 1529 C CA . ASN A 1 197 ? 13.547 -8.203 -13.258 1 83.31 197 ASN A CA 1
ATOM 1530 C C . ASN A 1 197 ? 12.312 -7.875 -12.422 1 83.31 197 ASN A C 1
ATOM 1532 O O . ASN A 1 197 ? 11.922 -6.711 -12.32 1 83.31 197 ASN A O 1
ATOM 1536 N N . ALA A 1 198 ? 11.734 -8.898 -11.914 1 86.81 198 ALA A N 1
ATOM 1537 C CA . ALA A 1 198 ? 10.562 -8.688 -11.07 1 86.81 198 ALA A CA 1
ATOM 1538 C C . ALA A 1 198 ? 10.898 -7.836 -9.852 1 86.81 198 ALA A C 1
ATOM 1540 O O . ALA A 1 198 ? 10.133 -6.949 -9.477 1 86.81 198 ALA A O 1
ATOM 1541 N N . ARG A 1 199 ? 12.031 -8.062 -9.281 1 88.06 199 ARG A N 1
ATOM 1542 C CA . ARG A 1 199 ? 12.484 -7.293 -8.125 1 88.06 199 ARG A CA 1
ATOM 1543 C C . ARG A 1 199 ? 12.742 -5.836 -8.5 1 88.06 199 ARG A C 1
ATOM 1545 O O . ARG A 1 199 ? 12.359 -4.926 -7.766 1 88.06 199 ARG A O 1
ATOM 1552 N N . SER A 1 200 ? 13.383 -5.699 -9.594 1 86.19 200 SER A N 1
ATOM 1553 C CA . SER A 1 200 ? 13.672 -4.352 -10.07 1 86.19 200 SER A CA 1
ATOM 1554 C C . SER A 1 200 ? 12.391 -3.572 -10.352 1 86.19 200 SER A C 1
ATOM 1556 O O . SER A 1 200 ? 12.297 -2.389 -10.023 1 86.19 200 SER A O 1
ATOM 1558 N N . GLU A 1 201 ? 11.5 -4.262 -10.93 1 86.88 201 GLU A N 1
ATOM 1559 C CA . GLU A 1 201 ? 10.203 -3.633 -11.172 1 86.88 201 GLU A CA 1
ATOM 1560 C C . GLU A 1 201 ? 9.555 -3.197 -9.859 1 86.88 201 GLU A C 1
ATOM 1562 O O . GLU A 1 201 ? 9.047 -2.076 -9.758 1 86.88 201 GLU A O 1
ATOM 1567 N N . GLY A 1 202 ? 9.539 -4.047 -8.906 1 89.25 202 GLY A N 1
ATOM 1568 C CA . GLY A 1 202 ? 8.992 -3.719 -7.598 1 89.25 202 GLY A CA 1
ATOM 1569 C C . GLY A 1 202 ? 9.672 -2.525 -6.953 1 89.25 202 GLY A C 1
ATOM 1570 O O . GLY A 1 202 ? 9 -1.626 -6.438 1 89.25 202 GLY A O 1
ATOM 1571 N N . LEU A 1 203 ? 10.953 -2.514 -7.035 1 87.75 203 LEU A N 1
ATOM 1572 C CA . LEU A 1 203 ? 11.727 -1.42 -6.457 1 87.75 203 LEU A CA 1
ATOM 1573 C C . LEU A 1 203 ? 11.398 -0.098 -7.141 1 87.75 203 LEU A C 1
ATOM 1575 O O . LEU A 1 203 ? 11.281 0.936 -6.48 1 87.75 203 LEU A O 1
ATOM 1579 N N . ASN A 1 204 ? 11.258 -0.155 -8.391 1 88.19 204 ASN A N 1
ATOM 1580 C CA . ASN A 1 204 ? 10.93 1.048 -9.148 1 88.19 204 ASN A CA 1
ATOM 1581 C C . ASN A 1 204 ? 9.547 1.581 -8.773 1 88.19 204 ASN A C 1
ATOM 1583 O O . ASN A 1 204 ? 9.344 2.795 -8.703 1 88.19 204 ASN A O 1
ATOM 1587 N N . LEU A 1 205 ? 8.617 0.669 -8.586 1 91.69 205 LEU A N 1
ATOM 1588 C CA . LEU A 1 205 ? 7.289 1.08 -8.148 1 91.69 205 LEU A CA 1
ATOM 1589 C C . LEU A 1 205 ? 7.348 1.767 -6.789 1 91.69 205 LEU A C 1
ATOM 1591 O O . LEU A 1 205 ? 6.66 2.764 -6.562 1 91.69 205 LEU A O 1
ATOM 1595 N N . VAL A 1 206 ? 8.172 1.273 -5.938 1 89.94 206 VAL A N 1
ATOM 1596 C CA . VAL A 1 206 ? 8.312 1.834 -4.598 1 89.94 206 VAL A CA 1
ATOM 1597 C C . VAL A 1 206 ? 8.945 3.221 -4.676 1 89.94 206 VAL A C 1
ATOM 1599 O O . VAL A 1 206 ? 8.438 4.176 -4.078 1 89.94 206 VAL A O 1
ATOM 1602 N N . ARG A 1 207 ? 9.883 3.352 -5.473 1 86.94 207 ARG A N 1
ATOM 1603 C CA . ARG A 1 207 ? 10.703 4.559 -5.5 1 86.94 207 ARG A CA 1
ATOM 1604 C C . ARG A 1 207 ? 9.969 5.699 -6.203 1 86.94 207 ARG A C 1
ATOM 1606 O O . ARG A 1 207 ? 10.148 6.867 -5.855 1 86.94 207 ARG A O 1
ATOM 1613 N N . ASN A 1 208 ? 9.188 5.344 -7.117 1 88 208 ASN A N 1
ATOM 1614 C CA . ASN A 1 208 ? 8.656 6.387 -7.992 1 88 208 ASN A CA 1
ATOM 1615 C C . ASN A 1 208 ? 7.223 6.746 -7.633 1 88 208 ASN A C 1
ATOM 1617 O O . ASN A 1 208 ? 6.602 7.582 -8.297 1 88 208 ASN A O 1
ATOM 1621 N N . ARG A 1 209 ? 6.742 6.242 -6.637 1 89.75 209 ARG A N 1
ATOM 1622 C CA . ARG A 1 209 ? 5.32 6.465 -6.402 1 89.75 209 ARG A CA 1
ATOM 1623 C C . ARG A 1 209 ? 5.082 7.801 -5.699 1 89.75 209 ARG A C 1
ATOM 1625 O O . ARG A 1 209 ? 5.926 8.258 -4.922 1 89.75 209 ARG A O 1
ATOM 1632 N N . LYS A 1 210 ? 4.012 8.398 -6 1 91.19 210 LYS A N 1
ATOM 1633 C CA . LYS A 1 210 ? 3.385 9.477 -5.246 1 91.19 210 LYS A CA 1
ATOM 1634 C C . LYS A 1 210 ? 2.02 9.055 -4.711 1 91.19 210 LYS A C 1
ATOM 1636 O O . LYS A 1 210 ? 1.057 8.945 -5.473 1 91.19 210 LYS A O 1
ATOM 1641 N N . GLY A 1 211 ? 2.008 8.867 -3.41 1 92.94 211 GLY A N 1
ATOM 1642 C CA . GLY A 1 211 ? 0.805 8.297 -2.82 1 92.94 211 GLY A CA 1
ATOM 1643 C C . GLY A 1 211 ? 0.971 6.848 -2.41 1 92.94 211 GLY A C 1
ATOM 1644 O O . GLY A 1 211 ? 2.094 6.371 -2.23 1 92.94 211 GLY A O 1
ATOM 1645 N N . ARG A 1 212 ? -0.113 6.219 -2.277 1 94.81 212 ARG A N 1
ATOM 1646 C CA . ARG A 1 212 ? -0.106 4.859 -1.749 1 94.81 212 ARG A CA 1
ATOM 1647 C C . ARG A 1 212 ? 0.559 3.895 -2.727 1 94.81 212 ARG A C 1
ATOM 1649 O O . ARG A 1 212 ? 0.314 3.959 -3.932 1 94.81 212 ARG A O 1
ATOM 1656 N N . LEU A 1 213 ? 1.334 3.006 -2.197 1 95.25 213 LEU A N 1
ATOM 1657 C CA . LEU A 1 213 ? 1.961 1.963 -3.002 1 95.25 213 LEU A CA 1
ATOM 1658 C C . LEU A 1 213 ? 0.944 0.896 -3.396 1 95.25 213 LEU A C 1
ATOM 1660 O O . LEU A 1 213 ? 0.199 0.4 -2.549 1 95.25 213 LEU A O 1
ATOM 1664 N N . PRO A 1 214 ? 0.86 0.568 -4.695 1 96.5 214 PRO A N 1
ATOM 1665 C CA . PRO A 1 214 ? 0.037 -0.585 -5.062 1 96.5 214 PRO A CA 1
ATOM 1666 C C . PRO A 1 214 ? 0.584 -1.9 -4.512 1 96.5 214 PRO A C 1
ATOM 1668 O O . PRO A 1 214 ? 1.74 -1.962 -4.086 1 96.5 214 PRO A O 1
ATOM 1671 N N . HIS A 1 215 ? -0.265 -2.949 -4.461 1 97.19 215 HIS A N 1
ATOM 1672 C CA . HIS A 1 215 ? 0.259 -4.293 -4.254 1 97.19 215 HIS A CA 1
ATOM 1673 C C . HIS A 1 215 ? 1.303 -4.648 -5.309 1 97.19 215 HIS A C 1
ATOM 1675 O O . HIS A 1 215 ? 1.104 -4.391 -6.496 1 97.19 215 HIS A O 1
ATOM 1681 N N . ILE A 1 216 ? 2.379 -5.105 -4.902 1 96.06 216 ILE A N 1
ATOM 1682 C CA . ILE A 1 216 ? 3.396 -5.633 -5.805 1 96.06 216 ILE A CA 1
ATOM 1683 C C . ILE A 1 216 ? 3.529 -7.141 -5.613 1 96.06 216 ILE A C 1
ATOM 1685 O O . ILE A 1 216 ? 4.141 -7.598 -4.645 1 96.06 216 ILE A O 1
ATOM 1689 N N . VAL A 1 217 ? 2.967 -7.914 -6.535 1 96.69 217 VAL A N 1
ATOM 1690 C CA . VAL A 1 217 ? 2.938 -9.359 -6.32 1 96.69 217 VAL A CA 1
ATOM 1691 C C . VAL A 1 217 ? 3.457 -10.078 -7.559 1 96.69 217 VAL A C 1
ATOM 1693 O O . VAL A 1 217 ? 3.51 -9.492 -8.648 1 96.69 217 VAL A O 1
ATOM 1696 N N . VAL A 1 218 ? 3.945 -11.266 -7.383 1 96.12 218 VAL A N 1
ATOM 1697 C CA . VAL A 1 218 ? 4.418 -12.133 -8.461 1 96.12 218 VAL A CA 1
ATOM 1698 C C . VAL A 1 218 ? 3.582 -13.406 -8.508 1 96.12 218 VAL A C 1
ATOM 1700 O O . VAL A 1 218 ? 3.283 -14 -7.465 1 96.12 218 VAL A O 1
ATOM 1703 N N . VAL A 1 219 ? 3.139 -13.797 -9.664 1 97.5 219 VAL A N 1
ATOM 1704 C CA . VAL A 1 219 ? 2.523 -15.102 -9.891 1 97.5 219 VAL A CA 1
ATOM 1705 C C . VAL A 1 219 ? 3.455 -15.969 -10.734 1 97.5 219 VAL A C 1
ATOM 1707 O O . VAL A 1 219 ? 3.963 -15.531 -11.766 1 97.5 219 VAL A O 1
ATOM 1710 N N . THR A 1 220 ? 3.688 -17.188 -10.305 1 97.12 220 THR A N 1
ATOM 1711 C CA . THR A 1 220 ? 4.629 -18.016 -11.047 1 97.12 220 THR A CA 1
ATOM 1712 C C . THR A 1 220 ? 4.141 -19.453 -11.125 1 97.12 220 THR A C 1
ATOM 1714 O O . THR A 1 220 ? 3.361 -19.891 -10.273 1 97.12 220 THR A O 1
ATOM 1717 N N . ALA A 1 221 ? 4.59 -20.172 -12.148 1 97.31 221 ALA A N 1
ATOM 1718 C CA . ALA A 1 221 ? 4.348 -21.594 -12.305 1 97.31 221 ALA A CA 1
ATOM 1719 C C . ALA A 1 221 ? 5.645 -22.391 -12.164 1 97.31 221 ALA A C 1
ATOM 1721 O O . ALA A 1 221 ? 5.707 -23.562 -12.547 1 97.31 221 ALA A O 1
ATOM 1722 N N . GLU A 1 222 ? 6.676 -21.719 -11.602 1 96.94 222 GLU A N 1
ATOM 1723 C CA . GLU A 1 222 ? 7.969 -22.375 -11.398 1 96.94 222 GLU A CA 1
ATOM 1724 C C . GLU A 1 222 ? 7.836 -23.609 -10.508 1 96.94 222 GLU A C 1
ATOM 1726 O O . GLU A 1 222 ? 7.305 -23.516 -9.398 1 96.94 222 GLU A O 1
ATOM 1731 N N . PRO A 1 223 ? 8.328 -24.781 -10.977 1 97.19 223 PRO A N 1
ATOM 1732 C CA . PRO A 1 223 ? 8.141 -26.016 -10.203 1 97.19 223 PRO A CA 1
ATOM 1733 C C . PRO A 1 223 ? 9.078 -26.109 -9 1 97.19 223 PRO A C 1
ATOM 1735 O O . PRO A 1 223 ? 8.719 -26.672 -7.969 1 97.19 223 PRO A O 1
ATOM 1738 N N . THR A 1 224 ? 10.25 -25.562 -9 1 97.06 224 THR A N 1
ATOM 1739 C CA . THR A 1 224 ? 11.281 -25.875 -8.016 1 97.06 224 THR A CA 1
ATOM 1740 C C . THR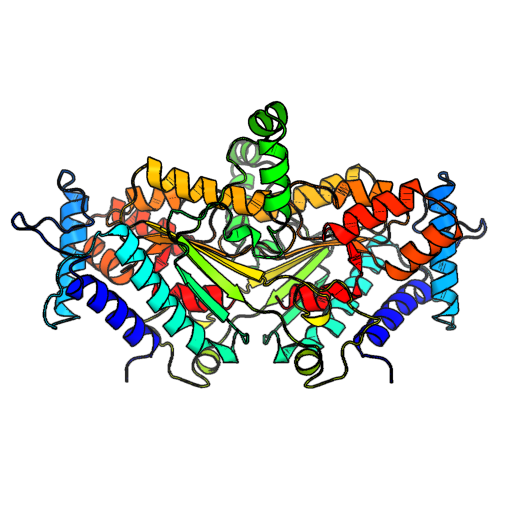 A 1 224 ? 11.312 -24.844 -6.906 1 97.06 224 THR A C 1
ATOM 1742 O O . THR A 1 224 ? 11.5 -23.641 -7.164 1 97.06 224 THR A O 1
ATOM 1745 N N . PRO A 1 225 ? 11.273 -25.266 -5.652 1 97.31 225 PRO A N 1
ATOM 1746 C CA . PRO A 1 225 ? 11.312 -24.328 -4.527 1 97.31 225 PRO A CA 1
ATOM 1747 C C . PRO A 1 225 ? 12.586 -23.484 -4.504 1 97.31 225 PRO A C 1
ATOM 1749 O O . PRO A 1 225 ? 12.547 -22.312 -4.137 1 97.31 225 PRO A O 1
ATOM 1752 N N . SER A 1 226 ? 13.703 -24.016 -4.957 1 95.06 226 SER A N 1
ATOM 1753 C CA . SER A 1 226 ? 14.953 -23.266 -4.949 1 95.06 226 SER A CA 1
ATOM 1754 C C . SER A 1 226 ? 14.883 -22.047 -5.855 1 95.06 226 SER A C 1
ATOM 1756 O O . SER A 1 226 ? 15.352 -20.969 -5.492 1 95.06 226 SER A O 1
ATOM 1758 N N . ARG A 1 227 ? 14.297 -22.219 -6.973 1 94.56 227 ARG A N 1
ATOM 1759 C CA . ARG A 1 227 ? 14.141 -21.094 -7.883 1 94.56 227 ARG A CA 1
ATOM 1760 C C . ARG A 1 227 ? 13.086 -20.109 -7.371 1 94.56 227 ARG A C 1
ATOM 1762 O O . ARG A 1 227 ? 13.25 -18.906 -7.484 1 94.56 227 ARG A O 1
ATOM 1769 N N . ILE A 1 228 ? 12.008 -20.641 -6.801 1 96.06 228 ILE A N 1
ATOM 1770 C CA . ILE A 1 228 ? 10.977 -19.781 -6.23 1 96.06 228 ILE A CA 1
ATOM 1771 C C . ILE A 1 228 ? 11.57 -18.938 -5.105 1 96.06 228 ILE A C 1
ATOM 1773 O O . ILE A 1 228 ? 11.266 -17.75 -4.988 1 96.06 228 ILE A O 1
ATOM 1777 N N . SER A 1 229 ? 12.492 -19.484 -4.34 1 94.94 229 SER A N 1
ATOM 1778 C CA . SER A 1 229 ? 13.055 -18.797 -3.176 1 94.94 229 SER A CA 1
ATOM 1779 C C . SER A 1 229 ? 13.883 -17.594 -3.588 1 94.94 229 SER A C 1
ATOM 1781 O O . SER A 1 229 ? 14.039 -16.641 -2.809 1 94.94 229 SER A O 1
ATOM 1783 N N . SER A 1 230 ? 14.375 -17.547 -4.797 1 91.81 230 SER A N 1
ATOM 1784 C CA . SER A 1 230 ? 15.195 -16.453 -5.277 1 91.81 230 SER A CA 1
ATOM 1785 C C . SER A 1 230 ? 14.398 -15.156 -5.355 1 91.81 230 SER A C 1
ATOM 1787 O O . SER A 1 230 ? 14.969 -14.062 -5.32 1 91.81 230 SER A O 1
ATOM 1789 N N . ILE A 1 231 ? 13.07 -15.297 -5.359 1 92.62 231 ILE A N 1
ATOM 1790 C CA . ILE A 1 231 ? 12.242 -14.102 -5.449 1 92.62 231 ILE A CA 1
ATOM 1791 C C . ILE A 1 231 ? 11.375 -13.984 -4.199 1 92.62 231 ILE A C 1
ATOM 1793 O O . ILE A 1 231 ? 11.039 -12.875 -3.768 1 92.62 231 ILE A O 1
ATOM 1797 N N . ALA A 1 232 ? 11.047 -15.102 -3.637 1 93.44 232 ALA A N 1
ATOM 1798 C CA . ALA A 1 232 ? 10.148 -15.102 -2.488 1 93.44 232 ALA A CA 1
ATOM 1799 C C . ALA A 1 232 ? 10.867 -14.633 -1.226 1 93.44 232 ALA A C 1
ATOM 1801 O O . ALA A 1 232 ? 10.281 -13.938 -0.391 1 93.44 232 ALA A O 1
ATOM 1802 N N . LEU A 1 233 ? 12.133 -15.125 -1.243 1 87.94 233 LEU A N 1
ATOM 1803 C CA . LEU A 1 233 ? 12.898 -14.742 -0.062 1 87.94 233 LEU A CA 1
ATOM 1804 C C . LEU A 1 233 ? 13.641 -13.43 -0.299 1 87.94 233 LEU A C 1
ATOM 1806 O O . LEU A 1 233 ? 14.281 -13.258 -1.337 1 87.94 233 LEU A O 1
ATOM 1810 N N . GLY A 1 234 ? 13.211 -12.289 0.213 1 71.88 234 GLY A N 1
ATOM 1811 C CA . GLY A 1 234 ? 13.859 -11.008 -0.018 1 71.88 234 GLY A CA 1
ATOM 1812 C C . GLY A 1 234 ? 13.391 -9.922 0.93 1 71.88 234 GLY A C 1
ATOM 1813 O O . GLY A 1 234 ? 12.703 -10.211 1.914 1 71.88 234 GLY A O 1
ATOM 1814 N N . THR A 1 235 ? 14 -8.789 0.467 1 64.44 235 THR A N 1
ATOM 1815 C CA . THR A 1 235 ? 14.078 -7.68 1.415 1 64.44 235 THR A CA 1
ATOM 1816 C C . THR A 1 235 ? 12.93 -6.699 1.192 1 64.44 235 THR A C 1
ATOM 1818 O O . THR A 1 235 ? 13.109 -5.488 1.343 1 64.44 235 THR A O 1
ATOM 1821 N N . GLY A 1 236 ? 11.758 -7.094 0.77 1 70.94 236 GLY A N 1
ATOM 1822 C CA . GLY A 1 236 ? 10.633 -6.176 0.872 1 70.94 236 GLY A CA 1
ATOM 1823 C C . GLY A 1 236 ? 10.258 -5.539 -0.453 1 70.94 236 GLY A C 1
ATOM 1824 O O . GLY A 1 236 ? 9.375 -4.68 -0.509 1 70.94 236 GLY A O 1
ATOM 1825 N N . GLU A 1 237 ? 10.805 -5.965 -1.591 1 84.06 237 GLU A N 1
ATOM 1826 C CA . GLU A 1 237 ? 10.477 -5.383 -2.889 1 84.06 237 GLU A CA 1
ATOM 1827 C C . GLU A 1 237 ? 9.117 -5.871 -3.385 1 84.06 237 GLU A C 1
ATOM 1829 O O . GLU A 1 237 ? 8.438 -5.176 -4.145 1 84.06 237 GLU A O 1
ATOM 1834 N N . ILE A 1 238 ? 8.852 -7.031 -2.963 1 92.06 238 ILE A N 1
ATOM 1835 C CA . ILE A 1 238 ? 7.586 -7.633 -3.373 1 92.06 238 ILE A CA 1
ATOM 1836 C C . ILE A 1 238 ? 6.758 -7.98 -2.139 1 92.06 238 ILE A C 1
ATOM 1838 O O . ILE A 1 238 ? 7.312 -8.312 -1.086 1 92.06 238 ILE A O 1
ATOM 1842 N N . ASP A 1 239 ? 5.48 -7.941 -2.305 1 95 239 ASP A N 1
ATOM 1843 C CA . ASP A 1 239 ? 4.59 -8.297 -1.201 1 95 239 ASP A CA 1
ATOM 1844 C C . ASP A 1 239 ? 4.621 -9.797 -0.929 1 95 239 ASP A C 1
ATOM 1846 O O . ASP A 1 239 ? 4.777 -10.219 0.218 1 95 239 ASP A O 1
ATOM 1850 N N . CYS A 1 240 ? 4.461 -10.516 -1.964 1 96.19 240 CYS A N 1
ATOM 1851 C CA . CYS A 1 240 ? 4.281 -11.961 -1.849 1 96.19 240 CYS A CA 1
ATOM 1852 C C . CYS A 1 240 ? 4.332 -12.633 -3.219 1 96.19 240 CYS A C 1
ATOM 1854 O O . CYS A 1 240 ? 3.986 -12.008 -4.227 1 96.19 240 CYS A O 1
ATOM 1856 N N . VAL A 1 241 ? 4.805 -13.867 -3.24 1 97.12 241 VAL A N 1
ATOM 1857 C CA . VAL A 1 241 ? 4.758 -14.695 -4.438 1 97.12 241 VAL A CA 1
ATOM 1858 C C . VAL A 1 241 ? 3.572 -15.656 -4.352 1 97.12 241 VAL A C 1
ATOM 1860 O O . VAL A 1 241 ? 3.32 -16.25 -3.303 1 97.12 241 VAL A O 1
ATOM 1863 N N . TYR A 1 242 ? 2.838 -15.789 -5.445 1 98.62 242 TYR A N 1
ATOM 1864 C CA . TYR A 1 242 ? 1.73 -16.734 -5.539 1 98.62 242 TYR A CA 1
ATOM 1865 C C . TYR A 1 242 ? 2.025 -17.828 -6.566 1 98.62 242 TYR A C 1
ATOM 1867 O O . TYR A 1 242 ? 2.348 -17.516 -7.719 1 98.62 242 TYR A O 1
ATOM 1875 N N . HIS A 1 243 ? 1.962 -19.031 -6.145 1 98.81 243 HIS A N 1
ATOM 1876 C CA . HIS A 1 243 ? 2.166 -20.172 -7.027 1 98.81 243 HIS A CA 1
ATOM 1877 C C . HIS A 1 243 ? 0.856 -20.609 -7.672 1 98.81 243 HIS A C 1
ATOM 1879 O O . HIS A 1 243 ? -0.187 -20.641 -7.016 1 98.81 243 HIS A O 1
ATOM 1885 N N . PHE A 1 244 ? 0.885 -21.062 -8.875 1 98.5 244 PHE A N 1
ATOM 1886 C CA . PHE A 1 244 ? -0.317 -21.391 -9.633 1 98.5 244 PHE A CA 1
ATOM 1887 C C . PHE A 1 244 ? -0.966 -22.656 -9.102 1 98.5 244 PHE A C 1
ATOM 1889 O O . PHE A 1 244 ? -2.154 -22.891 -9.32 1 98.5 244 PHE A O 1
ATOM 1896 N N . ALA A 1 245 ? -0.25 -23.5 -8.383 1 98.62 245 ALA A N 1
ATOM 1897 C CA . ALA A 1 245 ? -0.702 -24.797 -7.887 1 98.62 245 ALA A CA 1
ATOM 1898 C C . ALA A 1 245 ? 0.059 -25.188 -6.625 1 98.62 245 ALA A C 1
ATOM 1900 O O . ALA A 1 245 ? 0.662 -26.266 -6.57 1 98.62 245 ALA A O 1
ATOM 1901 N N . LEU A 1 246 ? -0.083 -24.359 -5.613 1 98.88 246 LEU A N 1
ATOM 1902 C CA . LEU A 1 246 ? 0.718 -24.516 -4.402 1 98.88 246 LEU A CA 1
ATOM 1903 C C . LEU A 1 246 ? 0.4 -25.828 -3.699 1 98.88 246 LEU A C 1
ATOM 1905 O O . LEU A 1 246 ? 1.307 -26.516 -3.232 1 98.88 246 LEU A O 1
ATOM 1909 N N . TYR A 1 247 ? -0.879 -26.172 -3.562 1 98.5 247 TYR A N 1
ATOM 1910 C CA . TYR A 1 247 ? -1.28 -27.375 -2.854 1 98.5 247 TYR A CA 1
ATOM 1911 C C . TYR A 1 247 ? -0.723 -28.625 -3.535 1 98.5 247 TYR A C 1
ATOM 1913 O O . TYR A 1 247 ? -0.248 -29.547 -2.869 1 98.5 247 TYR A O 1
ATOM 1921 N N . GLU A 1 248 ? -0.765 -28.641 -4.789 1 98.5 248 GLU A N 1
ATOM 1922 C CA . GLU A 1 248 ? -0.218 -29.75 -5.578 1 98.5 248 GLU A CA 1
ATOM 1923 C C . GLU A 1 248 ? 1.301 -29.812 -5.449 1 98.5 248 GLU A C 1
ATOM 1925 O O . GLU A 1 248 ? 1.874 -30.906 -5.391 1 98.5 248 GLU A O 1
ATOM 1930 N N . LEU A 1 249 ? 1.934 -28.625 -5.449 1 98.75 249 LEU A N 1
ATOM 1931 C CA . LEU A 1 249 ? 3.377 -28.578 -5.246 1 98.75 249 LEU A CA 1
ATOM 1932 C C . LEU A 1 249 ? 3.758 -29.25 -3.928 1 98.75 249 LEU A C 1
ATOM 1934 O O . LEU A 1 249 ? 4.656 -30.094 -3.889 1 98.75 249 LEU A O 1
ATOM 1938 N N . GLU A 1 250 ? 3.1 -28.859 -2.9 1 98.56 250 GLU A N 1
ATOM 1939 C CA . GLU A 1 250 ? 3.357 -29.453 -1.593 1 98.56 250 GLU A CA 1
ATOM 1940 C C . GLU A 1 250 ? 3.197 -30.969 -1.633 1 98.56 250 GLU A C 1
ATOM 1942 O O . GLU A 1 250 ? 4.066 -31.703 -1.156 1 98.56 250 GLU A O 1
ATOM 1947 N N . GLN A 1 251 ? 2.096 -31.422 -2.193 1 98.25 251 GLN A N 1
ATOM 1948 C CA . GLN A 1 251 ? 1.792 -32.844 -2.283 1 98.25 251 GLN A CA 1
ATOM 1949 C C . GLN A 1 251 ? 2.891 -33.594 -3.031 1 98.25 251 GLN A C 1
ATOM 1951 O O . GLN A 1 251 ? 3.309 -34.656 -2.609 1 98.25 251 GLN A O 1
ATOM 1956 N N . ILE A 1 252 ? 3.312 -33.031 -4.137 1 98.38 252 ILE A N 1
ATOM 1957 C CA . ILE A 1 252 ? 4.301 -33.688 -4.973 1 98.38 252 ILE A CA 1
ATOM 1958 C C . ILE A 1 252 ? 5.648 -33.719 -4.254 1 98.38 252 ILE A C 1
ATOM 1960 O O . ILE A 1 252 ? 6.355 -34.75 -4.301 1 98.38 252 ILE A O 1
ATOM 1964 N N . LEU A 1 253 ? 6.047 -32.594 -3.598 1 98.62 253 LEU A N 1
ATOM 1965 C CA . LEU A 1 253 ? 7.297 -32.594 -2.842 1 98.62 253 LEU A CA 1
ATOM 1966 C C . LEU A 1 253 ? 7.293 -33.656 -1.763 1 98.62 253 LEU A C 1
ATOM 1968 O O . LEU A 1 253 ? 8.305 -34.344 -1.544 1 98.62 253 LEU A O 1
ATOM 1972 N N . GLN A 1 254 ? 6.172 -33.875 -1.1 1 98.25 254 GLN A N 1
ATOM 1973 C CA . GLN A 1 254 ? 6.031 -34.906 -0.077 1 98.25 254 GLN A CA 1
ATOM 1974 C C . GLN A 1 254 ? 6.137 -36.281 -0.685 1 98.25 254 GLN A C 1
ATOM 1976 O O . GLN A 1 254 ? 6.859 -37.156 -0.168 1 98.25 254 GLN A O 1
ATOM 1981 N N . SER A 1 255 ? 5.445 -36.531 -1.787 1 98.06 255 SER A N 1
ATOM 1982 C CA . SER A 1 255 ? 5.395 -37.844 -2.42 1 98.06 255 SER A CA 1
ATOM 1983 C C . SER A 1 255 ? 6.766 -38.25 -2.945 1 98.06 255 SER A C 1
ATOM 1985 O O . SER A 1 255 ? 7.105 -39.438 -2.936 1 98.06 255 SER A O 1
ATOM 1987 N N . LEU A 1 256 ? 7.535 -37.25 -3.402 1 97.56 256 LEU A N 1
ATOM 1988 C CA . LEU A 1 256 ? 8.852 -37.531 -3.969 1 97.56 256 LEU A CA 1
ATOM 1989 C C . LEU A 1 256 ? 9.914 -37.562 -2.879 1 97.56 256 LEU A C 1
ATOM 1991 O O . LEU A 1 256 ? 11.078 -37.875 -3.154 1 97.56 256 LEU A O 1
ATOM 1995 N N . ASN A 1 257 ? 9.578 -37.25 -1.663 1 97.12 257 ASN A N 1
ATOM 1996 C CA . ASN A 1 257 ? 10.461 -37.219 -0.504 1 97.12 257 ASN A CA 1
ATOM 1997 C C . ASN A 1 257 ? 11.656 -36.312 -0.716 1 97.12 257 ASN A C 1
ATOM 1999 O O . ASN A 1 257 ? 12.797 -36.688 -0.455 1 97.12 257 ASN A O 1
ATOM 2003 N N . TYR A 1 258 ? 11.383 -35.219 -1.382 1 96.75 258 TYR A N 1
ATOM 2004 C CA . TYR A 1 258 ? 12.406 -34.188 -1.504 1 96.75 258 TYR A CA 1
ATOM 2005 C C . TYR A 1 258 ? 12.477 -33.344 -0.238 1 96.75 258 TYR A C 1
ATOM 2007 O O . TYR A 1 258 ? 12.008 -32.188 -0.217 1 96.75 258 TYR A O 1
ATOM 2015 N N . GLU A 1 259 ? 13.102 -33.719 0.77 1 96.94 259 GLU A N 1
ATOM 2016 C CA . GLU A 1 259 ? 13.078 -33.156 2.115 1 96.94 259 GLU A CA 1
ATOM 2017 C C . GLU A 1 259 ? 13.617 -31.734 2.123 1 96.94 259 GLU A C 1
ATOM 2019 O O . GLU A 1 259 ? 13.023 -30.844 2.746 1 96.94 259 GLU A O 1
ATOM 2024 N N . ASP A 1 260 ? 14.742 -31.531 1.459 1 96.94 260 ASP A N 1
ATOM 2025 C CA . ASP A 1 260 ? 15.336 -30.203 1.418 1 96.94 260 ASP A CA 1
ATOM 2026 C C . ASP A 1 260 ? 14.406 -29.203 0.724 1 96.94 260 ASP A C 1
ATOM 2028 O O . ASP A 1 260 ? 14.234 -28.078 1.191 1 96.94 260 ASP A O 1
ATOM 2032 N N . ALA A 1 261 ? 13.805 -29.625 -0.373 1 97.12 261 ALA A N 1
ATOM 2033 C CA . ALA A 1 261 ? 12.875 -28.781 -1.116 1 97.12 261 ALA A CA 1
ATOM 2034 C C . ALA A 1 261 ? 11.617 -28.484 -0.296 1 97.12 261 ALA A C 1
ATOM 2036 O O . ALA A 1 261 ? 11.102 -27.359 -0.319 1 97.12 261 ALA A O 1
ATOM 2037 N N . LEU A 1 262 ? 11.156 -29.5 0.378 1 97.94 262 LEU A N 1
ATOM 2038 C CA . LEU A 1 262 ? 9.984 -29.359 1.229 1 97.94 262 LEU A CA 1
ATOM 2039 C C . LEU A 1 262 ? 10.258 -28.375 2.371 1 97.94 262 LEU A C 1
ATOM 2041 O O . LEU A 1 262 ? 9.398 -27.562 2.713 1 97.94 262 LEU A O 1
ATOM 2045 N N . ASP A 1 263 ? 11.414 -28.484 2.986 1 97.62 263 ASP A N 1
ATOM 2046 C CA . ASP A 1 263 ? 11.812 -27.547 4.031 1 97.62 263 ASP A CA 1
ATOM 2047 C C . ASP A 1 263 ? 11.797 -26.109 3.512 1 97.62 263 ASP A C 1
ATOM 2049 O O . ASP A 1 263 ? 11.266 -25.219 4.172 1 97.62 263 ASP A O 1
ATOM 2053 N N . LEU A 1 264 ? 12.398 -25.922 2.371 1 97.19 264 LEU A N 1
ATOM 2054 C CA . LEU A 1 264 ? 12.445 -24.594 1.766 1 97.19 264 LEU A CA 1
ATOM 2055 C C . LEU A 1 264 ? 11.039 -24.109 1.445 1 97.19 264 LEU A C 1
ATOM 2057 O O . LEU A 1 264 ? 10.727 -22.922 1.655 1 97.19 264 LEU A O 1
ATOM 2061 N N . PHE A 1 265 ? 10.219 -25.016 0.973 1 98.12 265 PHE A N 1
ATOM 2062 C CA . PHE A 1 265 ? 8.812 -24.719 0.72 1 98.12 265 PHE A CA 1
ATOM 2063 C C . PHE A 1 265 ? 8.133 -24.188 1.978 1 98.12 265 PHE A C 1
ATOM 2065 O O . PHE A 1 265 ? 7.52 -23.125 1.953 1 98.12 265 PHE A O 1
ATOM 2072 N N . TYR A 1 266 ? 8.305 -24.812 3.064 1 97.94 266 TYR A N 1
ATOM 2073 C CA . TYR A 1 266 ? 7.629 -24.438 4.301 1 97.94 266 TYR A CA 1
ATOM 2074 C C . TYR A 1 266 ? 8.227 -23.156 4.879 1 97.94 266 TYR A C 1
ATOM 2076 O O . TYR A 1 266 ? 7.512 -22.359 5.492 1 97.94 266 TYR A O 1
ATOM 2084 N N . ILE A 1 267 ? 9.484 -22.922 4.684 1 96.19 267 ILE A N 1
ATOM 2085 C CA . ILE A 1 267 ? 10.094 -21.656 5.098 1 96.19 267 ILE A CA 1
ATOM 2086 C C . ILE A 1 267 ? 9.383 -20.5 4.406 1 96.19 267 ILE A C 1
ATOM 2088 O O . ILE A 1 267 ? 9.039 -19.5 5.051 1 96.19 267 ILE A O 1
ATOM 2092 N N . MET A 1 268 ? 9.117 -20.656 3.139 1 96.81 268 MET A N 1
ATOM 2093 C CA . MET A 1 268 ? 8.492 -19.578 2.371 1 96.81 268 MET A CA 1
ATOM 2094 C C . MET A 1 268 ? 7.02 -19.438 2.738 1 96.81 268 MET A C 1
ATOM 2096 O O . MET A 1 268 ? 6.527 -18.312 2.914 1 96.81 268 MET A O 1
ATOM 2100 N N . VAL A 1 269 ? 6.312 -20.547 2.881 1 97.12 269 VAL A N 1
ATOM 2101 C CA . VAL A 1 269 ? 4.883 -20.531 3.172 1 97.12 269 VAL A CA 1
ATOM 2102 C C . VAL A 1 269 ? 4.656 -20 4.59 1 97.12 269 VAL A C 1
ATOM 2104 O O . VAL A 1 269 ? 3.859 -19.078 4.797 1 97.12 269 VAL A O 1
ATOM 2107 N N . ASN A 1 270 ? 5.418 -20.531 5.535 1 94.31 270 ASN A N 1
ATOM 2108 C CA . ASN A 1 270 ? 5.262 -20.125 6.926 1 94.31 270 ASN A CA 1
ATOM 2109 C C . ASN A 1 270 ? 5.738 -18.688 7.141 1 94.31 270 ASN A C 1
ATOM 2111 O O . ASN A 1 270 ? 5.273 -18 8.055 1 94.31 270 ASN A O 1
ATOM 2115 N N . GLY A 1 271 ? 6.629 -18.266 6.324 1 92.62 271 GLY A N 1
ATOM 2116 C CA . GLY A 1 271 ? 7.109 -16.891 6.367 1 92.62 271 GLY A CA 1
ATOM 2117 C C . GLY A 1 271 ? 6.195 -15.914 5.648 1 92.62 271 GLY A C 1
ATOM 2118 O O . GLY A 1 271 ? 6.52 -14.734 5.516 1 92.62 271 GLY A O 1
ATOM 2119 N N . ILE A 1 272 ? 5.086 -16.391 5.078 1 93.38 272 ILE A N 1
ATOM 2120 C CA . ILE A 1 272 ? 4.066 -15.594 4.398 1 93.38 272 ILE A CA 1
ATOM 2121 C C . ILE A 1 272 ? 4.668 -14.945 3.156 1 93.38 272 ILE A C 1
ATOM 2123 O O . ILE A 1 272 ? 4.398 -13.773 2.871 1 93.38 272 ILE A O 1
ATOM 2127 N N . ARG A 1 273 ? 5.531 -15.672 2.52 1 95.88 273 ARG A N 1
ATOM 2128 C CA . ARG A 1 273 ? 6.207 -15.188 1.322 1 95.88 273 ARG A CA 1
ATOM 2129 C C . ARG A 1 273 ? 5.723 -15.93 0.08 1 95.88 273 ARG A C 1
ATOM 2131 O O . ARG A 1 273 ? 5.969 -15.492 -1.045 1 95.88 273 ARG A O 1
ATOM 2138 N N . LEU A 1 274 ? 5.117 -17.047 0.315 1 97.56 274 LEU A N 1
ATOM 2139 C CA . LEU A 1 274 ? 4.605 -17.891 -0.755 1 97.56 274 LEU A CA 1
ATOM 2140 C C . LEU A 1 274 ? 3.193 -18.375 -0.438 1 97.56 274 LEU A C 1
ATOM 2142 O O . LEU A 1 274 ? 2.953 -18.938 0.632 1 97.56 274 LEU A O 1
ATOM 2146 N N . LYS A 1 275 ? 2.314 -18.094 -1.32 1 98.5 275 LYS A N 1
ATOM 2147 C CA . LYS A 1 275 ? 0.919 -18.5 -1.172 1 98.5 275 LYS A CA 1
ATOM 2148 C C . LYS A 1 275 ? 0.396 -19.156 -2.449 1 98.5 275 LYS A C 1
ATOM 2150 O O . LYS A 1 275 ? 1.124 -19.266 -3.438 1 98.5 275 LYS A O 1
ATOM 2155 N N . ASP A 1 276 ? -0.809 -19.703 -2.344 1 98.88 276 ASP A N 1
ATOM 2156 C CA . ASP A 1 276 ? -1.508 -20.234 -3.512 1 98.88 276 ASP A CA 1
ATOM 2157 C C . ASP A 1 276 ? -2.209 -19.109 -4.277 1 98.88 276 ASP A C 1
ATOM 2159 O O . ASP A 1 276 ? -2.639 -18.125 -3.686 1 98.88 276 ASP A O 1
ATOM 2163 N N . ILE A 1 277 ? -2.375 -19.266 -5.527 1 98.81 277 ILE A N 1
ATOM 2164 C CA . ILE A 1 277 ? -3.039 -18.266 -6.363 1 98.81 277 ILE A CA 1
ATOM 2165 C C . ILE A 1 277 ? -4.438 -17.984 -5.816 1 98.81 277 ILE A C 1
ATOM 2167 O O . ILE A 1 277 ? -4.949 -16.875 -5.953 1 98.81 277 ILE A O 1
ATOM 2171 N N . SER A 1 278 ? -5.07 -18.906 -5.16 1 98.69 278 SER A N 1
ATOM 2172 C CA . SER A 1 278 ? -6.422 -18.734 -4.637 1 98.69 278 SER A CA 1
ATOM 2173 C C . SER A 1 278 ? -6.453 -17.734 -3.486 1 98.69 278 SER A C 1
ATOM 2175 O O . SER A 1 278 ? -7.523 -17.281 -3.084 1 98.69 278 SER A O 1
ATOM 2177 N N . ASP A 1 279 ? -5.301 -17.438 -2.867 1 98.75 279 ASP A N 1
ATOM 2178 C CA . ASP A 1 279 ? -5.215 -16.469 -1.775 1 98.75 279 ASP A CA 1
ATOM 2179 C C . ASP A 1 279 ? -5.223 -15.039 -2.305 1 98.75 279 ASP A C 1
ATOM 2181 O O . ASP A 1 279 ? -5.547 -14.102 -1.573 1 98.75 279 ASP A O 1
ATOM 2185 N N . LEU A 1 280 ? -4.844 -14.828 -3.557 1 98.75 280 LEU A N 1
ATOM 2186 C CA . LEU A 1 280 ? -4.516 -13.531 -4.133 1 98.75 280 LEU A CA 1
ATOM 2187 C C . LEU A 1 280 ? -5.727 -12.602 -4.121 1 98.75 280 LEU A C 1
ATOM 2189 O O . LEU A 1 280 ? -5.625 -11.453 -3.699 1 98.75 280 LEU A O 1
ATOM 2193 N N . PRO A 1 281 ? -6.957 -13.07 -4.52 1 98.62 281 PRO A N 1
ATOM 2194 C CA . PRO A 1 281 ? -8.102 -12.156 -4.516 1 98.62 281 PRO A CA 1
ATOM 2195 C C . PRO A 1 281 ? -8.383 -11.578 -3.135 1 98.62 281 PRO A C 1
ATOM 2197 O O . PRO A 1 281 ? -8.648 -10.375 -3.006 1 98.62 281 PRO A O 1
ATOM 2200 N N . LEU A 1 282 ? -8.297 -12.383 -2.135 1 98.44 282 LEU A N 1
ATOM 2201 C CA . LEU A 1 282 ? -8.547 -11.898 -0.783 1 98.44 282 LEU A CA 1
ATOM 2202 C C . LEU A 1 282 ? -7.43 -10.977 -0.317 1 98.44 282 LEU A C 1
ATOM 2204 O O . LEU A 1 282 ? -7.68 -10.008 0.413 1 98.44 282 LEU A O 1
ATOM 2208 N N . ASP A 1 283 ? -6.191 -11.32 -0.649 1 98.19 283 ASP A N 1
ATOM 2209 C CA . ASP A 1 283 ? -5.086 -10.438 -0.286 1 98.19 283 ASP A CA 1
ATOM 2210 C C . ASP A 1 283 ? -5.219 -9.078 -0.98 1 98.19 283 ASP A C 1
ATOM 2212 O O . ASP A 1 283 ? -4.883 -8.047 -0.402 1 98.19 283 ASP A O 1
ATOM 2216 N N . LEU A 1 284 ? -5.738 -9.055 -2.234 1 98.12 284 LEU A N 1
ATOM 2217 C CA . LEU A 1 284 ? -5.977 -7.812 -2.957 1 98.12 284 LEU A CA 1
ATOM 2218 C C . LEU A 1 284 ? -7.105 -7.016 -2.311 1 98.12 284 LEU A C 1
ATOM 2220 O O . LEU A 1 284 ? -7.219 -5.809 -2.525 1 98.12 284 LEU A O 1
ATOM 2224 N N . ALA A 1 285 ? -7.977 -7.691 -1.578 1 98 285 ALA A N 1
ATOM 2225 C CA . ALA A 1 285 ? -9.133 -7.031 -0.975 1 98 285 ALA A CA 1
ATOM 2226 C C . ALA A 1 285 ? -8.727 -6.23 0.259 1 98 285 ALA A C 1
ATOM 2228 O O . ALA A 1 285 ? -9.516 -5.453 0.794 1 98 285 ALA A O 1
ATOM 2229 N N . PHE A 1 286 ? -7.52 -6.512 0.663 1 94.31 286 PHE A N 1
ATOM 2230 C CA . PHE A 1 286 ? -6.988 -5.68 1.733 1 94.31 286 PHE A CA 1
ATOM 2231 C C . PHE A 1 286 ? -6.34 -4.422 1.17 1 94.31 286 PHE A C 1
ATOM 2233 O O . PHE A 1 286 ? -6.523 -3.328 1.706 1 94.31 286 PHE A O 1
ATOM 2240 N N . MET B 1 1 ? -26.094 23.359 4.934 1 82.94 1 MET B N 1
ATOM 2241 C CA . MET B 1 1 ? -25.484 22.484 5.945 1 82.94 1 MET B CA 1
ATOM 2242 C C . MET B 1 1 ? -24.047 22.125 5.566 1 82.94 1 MET B C 1
ATOM 2244 O O . MET B 1 1 ? -23.75 21.875 4.398 1 82.94 1 MET B O 1
ATOM 2248 N N . ASN B 1 2 ? -23.094 22.297 6.492 1 92.69 2 ASN B N 1
ATOM 2249 C CA . ASN B 1 2 ? -21.688 22 6.23 1 92.69 2 ASN B CA 1
ATOM 2250 C C . ASN B 1 2 ? -21.406 20.5 6.188 1 92.69 2 ASN B C 1
ATOM 2252 O O . ASN B 1 2 ? -22 19.734 6.953 1 92.69 2 ASN B O 1
ATOM 2256 N N . PRO B 1 3 ? -20.625 20.125 5.238 1 97.69 3 PRO B N 1
ATOM 2257 C CA . PRO B 1 3 ? -20.266 18.703 5.195 1 97.69 3 PRO B CA 1
ATOM 2258 C C . PRO B 1 3 ? -19.641 18.203 6.5 1 97.69 3 PRO B C 1
ATOM 2260 O O . PRO B 1 3 ? -19.031 18.984 7.227 1 97.69 3 PRO B O 1
ATOM 2263 N N . LEU B 1 4 ? -19.797 16.938 6.746 1 97.94 4 LEU B N 1
ATOM 2264 C CA . LEU B 1 4 ? -19.312 16.344 7.988 1 97.94 4 LEU B CA 1
ATOM 2265 C C . LEU B 1 4 ? -17.797 16.469 8.094 1 97.94 4 LEU B C 1
ATOM 2267 O O . LEU B 1 4 ? -17.25 16.641 9.188 1 97.94 4 LEU B O 1
ATOM 2271 N N . PHE B 1 5 ? -17.047 16.375 6.992 1 98.38 5 PHE B N 1
ATOM 2272 C CA . PHE B 1 5 ? -15.594 16.516 7.051 1 98.38 5 PHE B CA 1
ATOM 2273 C C . PHE B 1 5 ? -15.203 17.938 7.438 1 98.38 5 PHE B C 1
ATOM 2275 O O . PHE B 1 5 ? -14.188 18.141 8.109 1 98.38 5 PHE B O 1
ATOM 2282 N N . THR B 1 6 ? -16 18.953 7.02 1 97.75 6 THR B N 1
ATOM 2283 C CA . THR B 1 6 ? -15.773 20.328 7.469 1 97.75 6 THR B CA 1
ATOM 2284 C C . THR B 1 6 ? -15.969 20.438 8.977 1 97.75 6 THR B C 1
ATOM 2286 O O . THR B 1 6 ? -15.164 21.062 9.664 1 97.75 6 THR B O 1
ATOM 2289 N N . GLN B 1 7 ? -16.984 19.797 9.43 1 97.31 7 GLN B N 1
ATOM 2290 C CA . GLN B 1 7 ? -17.266 19.812 10.859 1 97.31 7 GLN B CA 1
ATOM 2291 C C . GLN B 1 7 ? -16.156 19.109 11.648 1 97.31 7 GLN B C 1
ATOM 2293 O O . GLN B 1 7 ? -15.695 19.625 12.672 1 97.31 7 GLN B O 1
ATOM 2298 N N . GLU B 1 8 ? -15.742 17.906 11.188 1 97.44 8 GLU B N 1
ATOM 2299 C CA . GLU B 1 8 ? -14.664 17.188 11.852 1 97.44 8 GLU B CA 1
ATOM 2300 C C . GLU B 1 8 ? -13.375 18 11.867 1 97.44 8 GLU B C 1
ATOM 2302 O O . GLU B 1 8 ? -12.641 18 12.867 1 97.44 8 GLU B O 1
ATOM 2307 N N . ARG B 1 9 ? -13.055 18.641 10.781 1 97.81 9 ARG B N 1
ATOM 2308 C CA . ARG B 1 9 ? -11.875 19.484 10.688 1 97.81 9 ARG B CA 1
ATOM 2309 C C . ARG B 1 9 ? -11.953 20.656 11.664 1 97.81 9 ARG B C 1
ATOM 2311 O O . ARG B 1 9 ? -10.953 21.016 12.297 1 97.81 9 ARG B O 1
ATOM 2318 N N . ARG B 1 10 ? -13.117 21.297 11.82 1 96.62 10 ARG B N 1
ATOM 2319 C CA . ARG B 1 10 ? -13.336 22.375 12.773 1 96.62 10 ARG B CA 1
ATOM 2320 C C . ARG B 1 10 ? -13.141 21.891 14.203 1 96.62 10 ARG B C 1
ATOM 2322 O O . ARG B 1 10 ? -12.531 22.578 15.023 1 96.62 10 ARG B O 1
ATOM 2329 N N . ILE B 1 11 ? -13.719 20.75 14.477 1 96.44 11 ILE B N 1
ATOM 2330 C CA . ILE B 1 11 ? -13.562 20.156 15.797 1 96.44 11 ILE B CA 1
ATOM 2331 C C . ILE B 1 11 ? -12.086 19.906 16.094 1 96.44 11 ILE B C 1
ATOM 2333 O O . ILE B 1 11 ? -11.602 20.188 17.188 1 96.44 11 ILE B O 1
ATOM 2337 N N . PHE B 1 12 ? -11.398 19.391 15.156 1 97.56 12 PHE B N 1
ATOM 2338 C CA . PHE B 1 12 ? -9.961 19.141 15.242 1 97.56 12 PHE B CA 1
ATOM 2339 C C . PHE B 1 12 ? -9.219 20.422 15.617 1 97.56 12 PHE B C 1
ATOM 2341 O O . PHE B 1 12 ? -8.43 20.438 16.562 1 97.56 12 PHE B O 1
ATOM 2348 N N . HIS B 1 13 ? -9.469 21.531 14.906 1 97.44 13 HIS B N 1
ATOM 2349 C CA . HIS B 1 13 ? -8.812 22.812 15.164 1 97.44 13 HIS B CA 1
ATOM 2350 C C . HIS B 1 13 ? -9.203 23.359 16.531 1 97.44 13 HIS B C 1
ATOM 2352 O O . HIS B 1 13 ? -8.359 23.906 17.25 1 97.44 13 HIS B O 1
ATOM 2358 N N . LYS B 1 14 ? -10.461 23.219 16.828 1 95.25 14 LYS B N 1
ATOM 2359 C CA . LYS B 1 14 ? -10.945 23.688 18.125 1 95.25 14 LYS B CA 1
ATOM 2360 C C . LYS B 1 14 ? -10.227 23 19.266 1 95.25 14 LYS B C 1
ATOM 2362 O O . LYS B 1 14 ? -9.867 23.641 20.25 1 95.25 14 LYS B O 1
ATOM 2367 N N . LYS B 1 15 ? -10.031 21.688 19.141 1 94.19 15 LYS B N 1
ATOM 2368 C CA . LYS B 1 15 ? -9.336 20.922 20.172 1 94.19 15 LYS B CA 1
ATOM 2369 C C . LYS B 1 15 ? -7.891 21.375 20.312 1 94.19 15 LYS B C 1
ATOM 2371 O O . LYS B 1 15 ? -7.355 21.422 21.422 1 94.19 15 LYS B O 1
ATOM 2376 N N . LEU B 1 16 ? -7.246 21.719 19.219 1 95.12 16 LEU B N 1
ATOM 2377 C CA . LEU B 1 16 ? -5.883 22.234 19.281 1 95.12 16 LEU B CA 1
ATOM 2378 C C . LEU B 1 16 ? -5.828 23.562 20.016 1 95.12 16 LEU B C 1
ATOM 2380 O O . LEU B 1 16 ? -4.91 23.797 20.812 1 95.12 16 LEU B O 1
ATOM 2384 N N . LEU B 1 17 ? -6.836 24.391 19.75 1 93.62 17 LEU B N 1
ATOM 2385 C CA . LEU B 1 17 ? -6.891 25.719 20.359 1 93.62 17 LEU B CA 1
ATOM 2386 C C . LEU B 1 17 ? -7.297 25.625 21.828 1 93.62 17 LEU B C 1
ATOM 2388 O O . LEU B 1 17 ? -6.617 26.172 22.703 1 93.62 17 LEU B O 1
ATOM 2392 N N . ASP B 1 18 ? -8.367 24.859 22.078 1 90.56 18 ASP B N 1
ATOM 2393 C CA . ASP B 1 18 ? -8.891 24.719 23.438 1 90.56 18 ASP B CA 1
ATOM 2394 C C . ASP B 1 18 ? -7.891 24 24.344 1 90.56 18 ASP B C 1
ATOM 2396 O O . ASP B 1 18 ? -7.824 24.281 25.531 1 90.56 18 ASP B O 1
ATOM 2400 N N . GLY B 1 19 ? -7.145 23.078 23.734 1 88.62 19 GLY B N 1
ATOM 2401 C CA . GLY B 1 19 ? -6.16 22.328 24.5 1 88.62 19 GLY B CA 1
ATOM 2402 C C . GLY B 1 19 ? -4.848 23.062 24.672 1 88.62 19 GLY B C 1
ATOM 2403 O O . GLY B 1 19 ? -3.9 22.531 25.266 1 88.62 19 GLY B O 1
ATOM 2404 N N . ASN B 1 20 ? -4.672 24.234 24.188 1 88.94 20 ASN B N 1
ATOM 2405 C CA . ASN B 1 20 ? -3.492 25.094 24.266 1 88.94 20 ASN B CA 1
ATOM 2406 C C . ASN B 1 20 ? -2.289 24.453 23.578 1 88.94 20 ASN B C 1
ATOM 2408 O O . ASN B 1 20 ? -1.151 24.625 24.016 1 88.94 20 ASN B O 1
ATOM 2412 N N . ILE B 1 21 ? -2.674 23.609 22.688 1 90.94 21 ILE B N 1
ATOM 2413 C CA . ILE B 1 21 ? -1.602 23.047 21.875 1 90.94 21 ILE B CA 1
ATOM 2414 C C . ILE B 1 21 ? -1.139 24.062 20.844 1 90.94 21 ILE B C 1
ATOM 2416 O O . ILE B 1 21 ? 0.058 24.344 20.719 1 90.94 21 ILE B O 1
ATOM 2420 N N . LEU B 1 22 ? -2.121 24.578 20.078 1 93.56 22 LEU B N 1
ATOM 2421 C CA . LEU B 1 22 ? -1.873 25.75 19.25 1 93.56 22 LEU B CA 1
ATOM 2422 C C . LEU B 1 22 ? -2.082 27.031 20.047 1 93.56 22 LEU B C 1
ATOM 2424 O O . LEU B 1 22 ? -3.137 27.672 19.953 1 93.56 22 LEU B O 1
ATOM 2428 N N . ALA B 1 23 ? -1.024 27.422 20.781 1 90.69 23 ALA B N 1
ATOM 2429 C CA . ALA B 1 23 ? -1.119 28.531 21.719 1 90.69 23 ALA B CA 1
ATOM 2430 C C . ALA B 1 23 ? -0.149 29.641 21.359 1 90.69 23 ALA B C 1
ATOM 2432 O O . ALA B 1 23 ? 0.891 29.391 20.734 1 90.69 23 ALA B O 1
ATOM 2433 N N . THR B 1 24 ? -0.59 30.75 21.672 1 90.81 24 THR B N 1
ATOM 2434 C CA . THR B 1 24 ? 0.272 31.922 21.516 1 90.81 24 THR B CA 1
ATOM 2435 C C . THR B 1 24 ? 0.782 32.406 22.875 1 90.81 24 THR B C 1
ATOM 2437 O O . THR B 1 24 ? -0.002 32.594 23.797 1 90.81 24 THR B O 1
ATOM 2440 N N . ASN B 1 25 ? 2.053 32.562 22.953 1 87.75 25 ASN B N 1
ATOM 2441 C CA . ASN B 1 25 ? 2.604 33 24.234 1 87.75 25 ASN B CA 1
ATOM 2442 C C . ASN B 1 25 ? 2.525 34.531 24.391 1 87.75 25 ASN B C 1
ATOM 2444 O O . ASN B 1 25 ? 1.946 35.219 23.547 1 87.75 25 ASN B O 1
ATOM 2448 N N . ASN B 1 26 ? 3.086 34.969 25.531 1 86.62 26 ASN B N 1
ATOM 2449 C CA . ASN B 1 26 ? 2.988 36.375 25.891 1 86.62 26 ASN B CA 1
ATOM 2450 C C . ASN B 1 26 ? 3.74 37.25 24.906 1 86.62 26 ASN B C 1
ATOM 2452 O O . ASN B 1 26 ? 3.469 38.469 24.797 1 86.62 26 ASN B O 1
ATOM 2456 N N . ARG B 1 27 ? 4.691 36.75 24.203 1 89.19 27 ARG B N 1
ATOM 2457 C CA . ARG B 1 27 ? 5.48 37.469 23.219 1 89.19 27 ARG B CA 1
ATOM 2458 C C . ARG B 1 27 ? 4.828 37.438 21.844 1 89.19 27 ARG B C 1
ATOM 2460 O O . ARG B 1 27 ? 5.375 37.969 20.875 1 89.19 27 ARG B O 1
ATOM 2467 N N . GLY B 1 28 ? 3.693 36.656 21.734 1 90.62 28 GLY B N 1
ATOM 2468 C CA . GLY B 1 28 ? 2.975 36.562 20.469 1 90.62 28 GLY B CA 1
ATOM 2469 C C . GLY B 1 28 ? 3.439 35.406 19.594 1 90.62 28 GLY B C 1
ATOM 2470 O O . GLY B 1 28 ? 3.035 35.312 18.438 1 90.62 28 GLY B O 1
ATOM 2471 N N . VAL B 1 29 ? 4.328 34.625 20.078 1 92 29 VAL B N 1
ATOM 2472 C CA . VAL B 1 29 ? 4.867 33.5 19.312 1 92 29 VAL B CA 1
ATOM 2473 C C . VAL B 1 29 ? 3.953 32.281 19.453 1 92 29 VAL B C 1
ATOM 2475 O O . VAL B 1 29 ? 3.674 31.844 20.578 1 92 29 VAL B O 1
ATOM 2478 N N . VAL B 1 30 ? 3.469 31.828 18.344 1 93.94 30 VAL B N 1
ATOM 2479 C CA . VAL B 1 30 ? 2.621 30.641 18.344 1 93.94 30 VAL B CA 1
ATOM 2480 C C . VAL B 1 30 ? 3.471 29.406 18.625 1 93.94 30 VAL B C 1
ATOM 2482 O O . VAL B 1 30 ? 4.641 29.344 18.25 1 93.94 30 VAL B O 1
ATOM 2485 N N . SER B 1 31 ? 2.947 28.406 19.266 1 92 31 SER B N 1
ATOM 2486 C CA . SER B 1 31 ? 3.672 27.266 19.812 1 92 31 SER B CA 1
ATOM 2487 C C . SER B 1 31 ? 4.348 26.453 18.719 1 92 31 SER B C 1
ATOM 2489 O O . SER B 1 31 ? 5.32 25.734 18.984 1 92 31 SER B O 1
ATOM 2491 N N . ASN B 1 32 ? 3.848 26.484 17.453 1 93.5 32 ASN B N 1
ATOM 2492 C CA . ASN B 1 32 ? 4.488 25.734 16.391 1 93.5 32 ASN B CA 1
ATOM 2493 C C . ASN B 1 32 ? 5.391 26.625 15.531 1 93.5 32 ASN B C 1
ATOM 2495 O O . ASN B 1 32 ? 5.867 26.203 14.477 1 93.5 32 ASN B O 1
ATOM 2499 N N . ALA B 1 33 ? 5.668 27.781 16 1 94.19 33 ALA B N 1
ATOM 2500 C CA . ALA B 1 33 ? 6.516 28.703 15.258 1 94.19 33 ALA B CA 1
ATOM 2501 C C . ALA B 1 33 ? 7.953 28.656 15.766 1 94.19 33 ALA B C 1
ATOM 2503 O O . ALA B 1 33 ? 8.195 28.359 16.938 1 94.19 33 ALA B O 1
ATOM 2504 N N . ASP B 1 34 ? 8.867 28.859 14.844 1 91.44 34 ASP B N 1
ATOM 2505 C CA . ASP B 1 34 ? 10.234 29.234 15.211 1 91.44 34 ASP B CA 1
ATOM 2506 C C . ASP B 1 34 ? 10.336 30.719 15.5 1 91.44 34 ASP B C 1
ATOM 2508 O O . ASP B 1 34 ? 10.391 31.531 14.57 1 91.44 34 ASP B O 1
ATOM 2512 N N . GLY B 1 35 ? 10.445 31.062 16.781 1 89.06 35 GLY B N 1
ATOM 2513 C CA . GLY B 1 35 ? 10.43 32.438 17.203 1 89.06 35 GLY B CA 1
ATOM 2514 C C . GLY B 1 35 ? 11.578 33.25 16.641 1 89.06 35 GLY B C 1
ATOM 2515 O O . GLY B 1 35 ? 11.5 34.5 16.547 1 89.06 35 GLY B O 1
ATOM 2516 N N . SER B 1 36 ? 12.664 32.625 16.234 1 91.06 36 SER B N 1
ATOM 2517 C CA . SER B 1 36 ? 13.836 33.312 15.703 1 91.06 36 SER B CA 1
ATOM 2518 C C . SER B 1 36 ? 13.75 33.469 14.195 1 91.06 36 SER B C 1
ATOM 2520 O O . SER B 1 36 ? 14.617 34.094 13.578 1 91.06 36 SER B O 1
ATOM 2522 N N . ASN B 1 37 ? 12.719 32.969 13.594 1 93.12 37 ASN B N 1
ATOM 2523 C CA . ASN B 1 37 ? 12.461 33.062 12.164 1 93.12 37 ASN B CA 1
ATOM 2524 C C . ASN B 1 37 ? 11.211 33.875 11.859 1 93.12 37 ASN B C 1
ATOM 2526 O O . ASN B 1 37 ? 10.094 33.406 12.102 1 93.12 37 ASN B O 1
ATOM 2530 N N . THR B 1 38 ? 11.406 34.969 11.312 1 95.75 38 THR B N 1
ATOM 2531 C CA . THR B 1 38 ? 10.328 35.938 11.102 1 95.75 38 THR B CA 1
ATOM 2532 C C . THR B 1 38 ? 9.227 35.312 10.234 1 95.75 38 THR B C 1
ATOM 2534 O O . THR B 1 38 ? 8.039 35.562 10.484 1 95.75 38 THR B O 1
ATOM 2537 N N . ARG B 1 39 ? 9.586 34.625 9.234 1 95.88 39 ARG B N 1
ATOM 2538 C CA . ARG B 1 39 ? 8.602 34 8.344 1 95.88 39 ARG B CA 1
ATOM 2539 C C . ARG B 1 39 ? 7.77 32.969 9.078 1 95.88 39 ARG B C 1
ATOM 2541 O O . ARG B 1 39 ? 6.543 32.938 8.953 1 95.88 39 ARG B O 1
ATOM 2548 N N . SER B 1 40 ? 8.484 32.125 9.781 1 96.31 40 SER B N 1
ATOM 2549 C CA . SER B 1 40 ? 7.781 31.109 10.578 1 96.31 40 SER B CA 1
ATOM 2550 C C . SER B 1 40 ? 6.812 31.766 11.562 1 96.31 40 SER B C 1
ATOM 2552 O O . SER B 1 40 ? 5.664 31.344 11.688 1 96.31 40 SER B O 1
ATOM 2554 N N . PHE B 1 41 ? 7.344 32.812 12.227 1 96.38 41 PHE B N 1
ATOM 2555 C CA . PHE B 1 41 ? 6.539 33.531 13.188 1 96.38 41 PHE B CA 1
ATOM 2556 C C . PHE B 1 41 ? 5.285 34.094 12.523 1 96.38 41 PHE B C 1
ATOM 2558 O O . PHE B 1 41 ? 4.172 33.875 13 1 96.38 41 PHE B O 1
ATOM 2565 N N . ASN B 1 42 ? 5.43 34.812 11.398 1 97.81 42 ASN B N 1
ATOM 2566 C CA . ASN B 1 42 ? 4.324 35.469 10.727 1 97.81 42 ASN B CA 1
ATOM 2567 C C . ASN B 1 42 ? 3.293 34.469 10.211 1 97.81 42 ASN B C 1
ATOM 2569 O O . ASN B 1 42 ? 2.088 34.688 10.344 1 97.81 42 ASN B O 1
ATOM 2573 N N . ILE B 1 43 ? 3.727 33.438 9.594 1 98.06 43 ILE B N 1
ATOM 2574 C CA . ILE B 1 43 ? 2.834 32.438 9.008 1 98.06 43 ILE B CA 1
ATOM 2575 C C . ILE B 1 43 ? 2.031 31.75 10.117 1 98.06 43 ILE B C 1
ATOM 2577 O O . ILE B 1 43 ? 0.807 31.641 10.031 1 98.06 43 ILE B O 1
ATOM 2581 N N . ALA B 1 44 ? 2.719 31.328 11.148 1 97.38 44 ALA B N 1
ATOM 2582 C CA . ALA B 1 44 ? 2.061 30.656 12.266 1 97.38 44 ALA B CA 1
ATOM 2583 C C . ALA B 1 44 ? 1.011 31.547 12.914 1 97.38 44 ALA B C 1
ATOM 2585 O O . ALA B 1 44 ? -0.103 31.109 13.203 1 97.38 44 ALA B O 1
ATOM 2586 N N . LYS B 1 45 ? 1.418 32.781 13.164 1 96.81 45 LYS B N 1
ATOM 2587 C CA . LYS B 1 45 ? 0.489 33.75 13.758 1 96.81 45 LYS B CA 1
ATOM 2588 C C . LYS B 1 45 ? -0.735 33.938 12.867 1 96.81 45 LYS B C 1
ATOM 2590 O O . LYS B 1 45 ? -1.867 33.969 13.352 1 96.81 45 LYS B O 1
ATOM 2595 N N . GLY B 1 46 ? -0.5 34.094 11.57 1 97.38 46 GLY B N 1
ATOM 2596 C CA . GLY B 1 46 ? -1.602 34.25 10.633 1 97.38 46 GLY B CA 1
ATOM 2597 C C . GLY B 1 46 ? -2.562 33.062 10.656 1 97.38 46 GLY B C 1
ATOM 2598 O O . GLY B 1 46 ? -3.781 33.25 10.68 1 97.38 46 GLY B O 1
ATOM 2599 N N . ILE B 1 47 ? -2.076 31.859 10.625 1 97.56 47 ILE B N 1
ATOM 2600 C CA . ILE B 1 47 ? -2.902 30.656 10.648 1 97.56 47 ILE B CA 1
ATOM 2601 C C . ILE B 1 47 ? -3.697 30.609 11.953 1 97.56 47 ILE B C 1
ATOM 2603 O O . ILE B 1 47 ? -4.906 30.359 11.938 1 97.56 47 ILE B O 1
ATOM 2607 N N . ALA B 1 48 ? -2.996 30.812 13.055 1 95.88 48 ALA B N 1
ATOM 2608 C CA . ALA B 1 48 ? -3.654 30.781 14.359 1 95.88 48 ALA B CA 1
ATOM 2609 C C . ALA B 1 48 ? -4.801 31.781 14.422 1 95.88 48 ALA B C 1
ATOM 2611 O O . ALA B 1 48 ? -5.883 31.469 14.914 1 95.88 48 ALA B O 1
ATOM 2612 N N . ASP B 1 49 ? -4.562 32.969 13.953 1 94.88 49 ASP B N 1
ATOM 2613 C CA . ASP B 1 49 ? -5.59 34.031 13.953 1 94.88 49 ASP B CA 1
ATOM 2614 C C . ASP B 1 49 ? -6.801 33.594 13.133 1 94.88 49 ASP B C 1
ATOM 2616 O O . ASP B 1 49 ? -7.945 33.812 13.539 1 94.88 49 ASP B O 1
ATOM 2620 N N . LEU B 1 50 ? -6.559 33.031 11.953 1 94.44 50 LEU B N 1
ATOM 2621 C CA . LEU B 1 50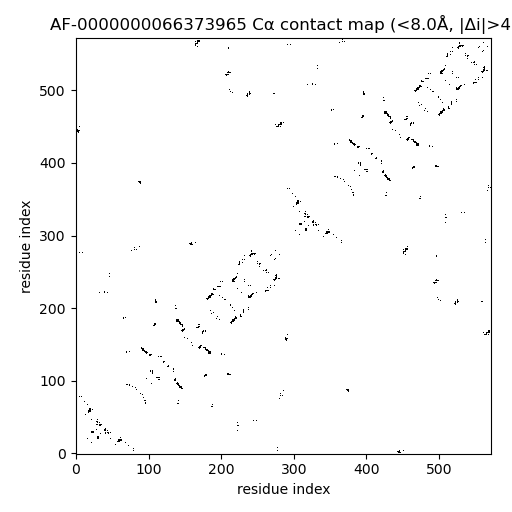 ? -7.645 32.562 11.102 1 94.44 50 LEU B CA 1
ATOM 2622 C C . LEU B 1 50 ? -8.453 31.469 11.812 1 94.44 50 LEU B C 1
ATOM 2624 O O . LEU B 1 50 ? -9.688 31.5 11.797 1 94.44 50 LEU B O 1
ATOM 2628 N N . LEU B 1 51 ? -7.797 30.547 12.461 1 94.19 51 LEU B N 1
ATOM 2629 C CA . LEU B 1 51 ? -8.461 29.422 13.102 1 94.19 51 LEU B CA 1
ATOM 2630 C C . LEU B 1 51 ? -9.234 29.891 14.336 1 94.19 51 LEU B C 1
ATOM 2632 O O . LEU B 1 51 ? -10.312 29.359 14.625 1 94.19 51 LEU B O 1
ATOM 2636 N N . HIS B 1 52 ? -8.672 30.812 15.125 1 86.25 52 HIS B N 1
ATOM 2637 C CA . HIS B 1 52 ? -9.383 31.375 16.281 1 86.25 52 HIS B CA 1
ATOM 2638 C C . HIS B 1 52 ? -10.695 32.031 15.852 1 86.25 52 HIS B C 1
ATOM 2640 O O . HIS B 1 52 ? -11.711 31.875 16.531 1 86.25 52 HIS B O 1
ATOM 2646 N N . SER B 1 53 ? -10.633 32.688 14.922 1 77.62 53 SER B N 1
ATOM 2647 C CA . SER B 1 53 ? -11.836 33.344 14.43 1 77.62 53 SER B CA 1
ATOM 2648 C C . SER B 1 53 ? -12.891 32.344 13.992 1 77.62 53 SER B C 1
ATOM 2650 O O . SER B 1 53 ? -14.094 32.594 14.094 1 77.62 53 SER B O 1
ATOM 2652 N N . GLU B 1 54 ? -12.391 31.219 13.633 1 74.62 54 GLU B N 1
ATOM 2653 C CA . GLU B 1 54 ? -13.305 30.188 13.148 1 74.62 54 GLU B CA 1
ATOM 2654 C C . GLU B 1 54 ? -13.82 29.328 14.289 1 74.62 54 GLU B C 1
ATOM 2656 O O . GLU B 1 54 ? -14.828 28.641 14.148 1 74.62 54 GLU B O 1
ATOM 2661 N N . THR B 1 55 ? -13.031 29.281 15.523 1 72 55 THR B N 1
ATOM 2662 C CA . THR B 1 55 ? -13.383 28.375 16.609 1 72 55 THR B CA 1
ATOM 2663 C C . THR B 1 55 ? -13.852 29.156 17.844 1 72 55 THR B C 1
ATOM 2665 O O . THR B 1 55 ? -14.227 28.578 18.859 1 72 55 THR B O 1
ATOM 2668 N N . VAL B 1 56 ? -14.422 30.234 18.047 1 55.16 56 VAL B N 1
ATOM 2669 C CA . VAL B 1 56 ? -14.703 31.234 19.062 1 55.16 56 VAL B CA 1
ATOM 2670 C C . VAL B 1 56 ? -14.781 30.578 20.438 1 55.16 56 VAL B C 1
ATOM 2672 O O . VAL B 1 56 ? -15.016 31.234 21.453 1 55.16 56 VAL B O 1
ATOM 2675 N N . SER B 1 57 ? -14.57 29.234 20.625 1 48.25 57 SER B N 1
ATOM 2676 C CA . SER B 1 57 ? -14.969 28.922 22 1 48.25 57 SER B CA 1
ATOM 2677 C C . SER B 1 57 ? -13.797 29.094 22.953 1 48.25 57 SER B C 1
ATOM 2679 O O . SER B 1 57 ? -12.656 29.266 22.531 1 48.25 57 SER B O 1
ATOM 2681 N N . GLU B 1 58 ? -14.031 28.828 24.406 1 41.94 58 GLU B N 1
ATOM 2682 C CA . GLU B 1 58 ? -13.242 28.953 25.625 1 41.94 58 GLU B CA 1
ATOM 2683 C C . GLU B 1 58 ? -12 28.078 25.578 1 41.94 58 GLU B C 1
ATOM 2685 O O . GLU B 1 58 ? -12.062 26.938 25.109 1 41.94 58 GLU B O 1
ATOM 2690 N N . ARG B 1 59 ? -10.68 28.594 25.984 1 43.84 59 ARG B N 1
ATOM 2691 C CA . ARG B 1 59 ? -9.297 28.125 25.953 1 43.84 59 ARG B CA 1
ATOM 2692 C C . ARG B 1 59 ? -9.078 27 26.953 1 43.84 59 ARG B C 1
ATOM 2694 O O . ARG B 1 59 ? -9.516 27.094 28.109 1 43.84 59 ARG B O 1
ATOM 2701 N N . LEU B 1 60 ? -8.648 25.781 26.562 1 44.22 60 LEU B N 1
ATOM 2702 C CA . LEU B 1 60 ? -8.219 24.75 27.516 1 44.22 60 LEU B CA 1
ATOM 2703 C C . LEU B 1 60 ? -6.719 24.859 27.781 1 44.22 60 LEU B C 1
ATOM 2705 O O . LEU B 1 60 ? -5.969 25.344 26.938 1 44.22 60 LEU B O 1
ATOM 2709 N N . PRO B 1 61 ? -6.195 24.516 28.969 1 40.22 61 PRO B N 1
ATOM 2710 C CA . PRO B 1 61 ? -4.777 24.547 29.328 1 40.22 61 PRO B CA 1
ATOM 2711 C C . PRO B 1 61 ? -3.914 23.672 28.422 1 40.22 61 PRO B C 1
ATOM 2713 O O . PRO B 1 61 ? -4.383 22.641 27.938 1 40.22 61 PRO B O 1
ATOM 2716 N N . GLY B 1 62 ? -2.658 24.094 28.125 1 39.97 62 GLY B N 1
ATOM 2717 C CA . GLY B 1 62 ? -1.697 23.672 27.109 1 39.97 62 GLY B CA 1
ATOM 2718 C C . GLY B 1 62 ? -1.074 22.328 27.406 1 39.97 62 GLY B C 1
ATOM 2719 O O . GLY B 1 62 ? -0.583 22.094 28.516 1 39.97 62 GLY B O 1
ATOM 2720 N N . GLN B 1 63 ? -1.435 21.188 27.094 1 45.66 63 GLN B N 1
ATOM 2721 C CA . GLN B 1 63 ? -0.75 19.891 27.188 1 45.66 63 GLN B CA 1
ATOM 2722 C C . GLN B 1 63 ? 0.526 19.891 26.359 1 45.66 63 GLN B C 1
ATOM 2724 O O . GLN B 1 63 ? 0.671 20.688 25.422 1 45.66 63 GLN B O 1
ATOM 2729 N N . THR B 1 64 ? 1.553 19.109 26.781 1 51.88 64 THR B N 1
ATOM 2730 C CA . THR B 1 64 ? 2.781 18.938 26.016 1 51.88 64 THR B CA 1
ATOM 2731 C C . THR B 1 64 ? 2.467 18.562 24.562 1 51.88 64 THR B C 1
ATOM 2733 O O . THR B 1 64 ? 1.648 17.688 24.312 1 51.88 64 THR B O 1
ATOM 2736 N N . SER B 1 65 ? 3.021 19.406 23.672 1 62.12 65 SER B N 1
ATOM 2737 C CA . SER B 1 65 ? 2.553 19.703 22.312 1 62.12 65 SER B CA 1
ATOM 2738 C C . SER B 1 65 ? 2.58 18.453 21.438 1 62.12 65 SER B C 1
ATOM 2740 O O . SER B 1 65 ? 1.591 18.141 20.781 1 62.12 65 SER B O 1
ATOM 2742 N N . GLY B 1 66 ? 3.662 17.484 21.594 1 72 66 GLY B N 1
ATOM 2743 C CA . GLY B 1 66 ? 3.758 16.422 20.609 1 72 66 GLY B CA 1
ATOM 2744 C C . GLY B 1 66 ? 2.762 15.305 20.844 1 72 66 GLY B C 1
ATOM 2745 O O . GLY B 1 66 ? 2.041 14.914 19.922 1 72 66 GLY B O 1
ATOM 2746 N N . ASN B 1 67 ? 2.668 14.859 22.016 1 84.25 67 ASN B N 1
ATOM 2747 C CA . ASN B 1 67 ? 1.772 13.758 22.359 1 84.25 67 ASN B CA 1
ATOM 2748 C C . ASN B 1 67 ? 0.308 14.172 22.25 1 84.25 67 ASN B C 1
ATOM 2750 O O . ASN B 1 67 ? -0.531 13.391 21.812 1 84.25 67 ASN B O 1
ATOM 2754 N N . ALA B 1 68 ? 0.06 15.414 22.688 1 90.12 68 ALA B N 1
ATOM 2755 C CA . ALA B 1 68 ? -1.304 15.922 22.578 1 90.12 68 ALA B CA 1
ATOM 2756 C C . ALA B 1 68 ? -1.723 16.078 21.125 1 90.12 68 ALA B C 1
ATOM 2758 O O . ALA B 1 68 ? -2.859 15.773 20.766 1 90.12 68 ALA B O 1
ATOM 2759 N N . PHE B 1 69 ? -0.799 16.562 20.281 1 93.94 69 PHE B N 1
ATOM 2760 C CA . PHE B 1 69 ? -1.057 16.688 18.859 1 93.94 69 PHE B CA 1
ATOM 2761 C C . PHE B 1 69 ? -1.379 15.328 18.234 1 93.94 69 PHE B C 1
ATOM 2763 O O . PHE B 1 69 ? -2.328 15.203 17.469 1 93.94 69 PHE B O 1
ATOM 2770 N N . GLU B 1 70 ? -0.638 14.305 18.641 1 95 70 GLU B N 1
ATOM 2771 C CA . GLU B 1 70 ? -0.867 12.945 18.156 1 95 70 GLU B CA 1
ATOM 2772 C C . GLU B 1 70 ? -2.252 12.445 18.562 1 95 70 GLU B C 1
ATOM 2774 O O . GLU B 1 70 ? -2.957 11.836 17.75 1 95 70 GLU B O 1
ATOM 2779 N N . ALA B 1 71 ? -2.58 12.711 19.75 1 95.69 71 ALA B N 1
ATOM 2780 C CA . ALA B 1 71 ? -3.871 12.25 20.266 1 95.69 71 ALA B CA 1
ATOM 2781 C C . ALA B 1 71 ? -5.023 12.891 19.484 1 95.69 71 ALA B C 1
ATOM 2783 O O . ALA B 1 71 ? -5.977 12.203 19.109 1 95.69 71 ALA B O 1
ATOM 2784 N N . ILE B 1 72 ? -4.922 14.148 19.266 1 96.75 72 ILE B N 1
ATOM 2785 C CA . ILE B 1 72 ? -5.973 14.875 18.562 1 96.75 72 ILE B CA 1
ATOM 2786 C C . ILE B 1 72 ? -6.043 14.406 17.109 1 96.75 72 ILE B C 1
ATOM 2788 O O . ILE B 1 72 ? -7.133 14.234 16.562 1 96.75 72 ILE B O 1
ATOM 2792 N N . CYS B 1 73 ? -4.848 14.203 16.469 1 98 73 CYS B N 1
ATOM 2793 C CA . CYS B 1 73 ? -4.82 13.656 15.125 1 98 73 CYS B CA 1
ATOM 2794 C C . CYS B 1 73 ? -5.488 12.289 15.078 1 98 73 CYS B C 1
ATOM 2796 O O . CYS B 1 73 ? -6.266 12 14.164 1 98 73 CYS B O 1
ATOM 2798 N N . SER B 1 74 ? -5.172 11.43 16.062 1 98.06 74 SER B N 1
ATOM 2799 C CA . SER B 1 74 ? -5.75 10.094 16.141 1 98.06 74 SER B CA 1
ATOM 2800 C C . SER B 1 74 ? -7.273 10.156 16.234 1 98.06 74 SER B C 1
ATOM 2802 O O . SER B 1 74 ? -7.973 9.406 15.547 1 98.06 74 SER B O 1
ATOM 2804 N N . GLU B 1 75 ? -7.801 11.055 17.016 1 97.75 75 GLU B N 1
ATOM 2805 C CA . GLU B 1 75 ? -9.242 11.227 17.188 1 97.75 75 GLU B CA 1
ATOM 2806 C C . GLU B 1 75 ? -9.891 11.688 15.883 1 97.75 75 GLU B C 1
ATOM 2808 O O . GLU B 1 75 ? -10.961 11.195 15.508 1 97.75 75 GLU B O 1
ATOM 2813 N N . PHE B 1 76 ? -9.242 12.641 15.281 1 98.44 76 PHE B N 1
ATOM 2814 C CA . PHE B 1 76 ? -9.758 13.125 14.008 1 98.44 76 PHE B CA 1
ATOM 2815 C C . PHE B 1 76 ? -9.859 11.992 12.992 1 98.44 76 PHE B C 1
ATOM 2817 O O . PHE B 1 76 ? -10.891 11.82 12.352 1 98.44 76 PHE B O 1
ATOM 2824 N N . VAL B 1 77 ? -8.781 11.219 12.812 1 98.69 77 VAL B N 1
ATOM 2825 C CA . VAL B 1 77 ? -8.734 10.133 11.836 1 98.69 77 VAL B CA 1
ATOM 2826 C C . VAL B 1 77 ? -9.812 9.102 12.164 1 98.69 77 VAL B C 1
ATOM 2828 O O . VAL B 1 77 ? -10.539 8.656 11.273 1 98.69 77 VAL B O 1
ATOM 2831 N N . GLN B 1 78 ? -9.922 8.758 13.438 1 98.12 78 GLN B N 1
ATOM 2832 C CA . GLN B 1 78 ? -10.914 7.773 13.852 1 98.12 78 GLN B CA 1
ATOM 2833 C C . GLN B 1 78 ? -12.328 8.234 13.5 1 98.12 78 GLN B C 1
ATOM 2835 O O . GLN B 1 78 ? -13.094 7.496 12.883 1 98.12 78 GLN B O 1
ATOM 2840 N N . SER B 1 79 ? -12.656 9.438 13.867 1 97.88 79 SER B N 1
ATOM 2841 C CA . SER B 1 79 ? -14 9.977 13.688 1 97.88 79 SER B CA 1
ATOM 2842 C C . SER B 1 79 ? -14.344 10.109 12.203 1 97.88 79 SER B C 1
ATOM 2844 O O . SER B 1 79 ? -15.438 9.742 11.781 1 97.88 79 SER B O 1
ATOM 2846 N N . ALA B 1 80 ? -13.398 10.633 11.43 1 98 80 ALA B N 1
ATOM 2847 C CA . ALA B 1 80 ? -13.648 10.875 10.016 1 98 80 ALA B CA 1
ATOM 2848 C C . ALA B 1 80 ? -13.656 9.562 9.227 1 98 80 ALA B C 1
ATOM 2850 O O . ALA B 1 80 ? -14.523 9.352 8.375 1 98 80 ALA B O 1
ATOM 2851 N N . PHE B 1 81 ? -12.742 8.648 9.492 1 97.88 81 PHE B N 1
ATOM 2852 C CA . PHE B 1 81 ? -12.586 7.414 8.734 1 97.88 81 PHE B CA 1
ATOM 2853 C C . PHE B 1 81 ? -13.781 6.496 8.945 1 97.88 81 PHE B C 1
ATOM 2855 O O . PHE B 1 81 ? -14.195 5.785 8.023 1 97.88 81 PHE B O 1
ATOM 2862 N N . GLU B 1 82 ? -14.383 6.504 10.102 1 96.25 82 GLU B N 1
ATOM 2863 C CA . GLU B 1 82 ? -15.523 5.66 10.438 1 96.25 82 GLU B CA 1
ATOM 2864 C C . GLU B 1 82 ? -16.719 5.977 9.555 1 96.25 82 GLU B C 1
ATOM 2866 O O . GLU B 1 82 ? -17.594 5.125 9.344 1 96.25 82 GLU B O 1
ATOM 2871 N N . LYS B 1 83 ? -16.75 7.152 9.07 1 97.31 83 LYS B N 1
ATOM 2872 C CA . LYS B 1 83 ? -17.891 7.59 8.25 1 97.31 83 LYS B CA 1
ATOM 2873 C C . LYS B 1 83 ? -17.812 6.996 6.848 1 97.31 83 LYS B C 1
ATOM 2875 O O . LYS B 1 83 ? -18.781 7.07 6.086 1 97.31 83 LYS B O 1
ATOM 2880 N N . LEU B 1 84 ? -16.703 6.32 6.527 1 98.12 84 LEU B N 1
ATOM 2881 C CA . LEU B 1 84 ? -16.469 5.891 5.156 1 98.12 84 LEU B CA 1
ATOM 2882 C C . LEU B 1 84 ? -16.688 4.391 5.008 1 98.12 84 LEU B C 1
ATOM 2884 O O . LEU B 1 84 ? -16.172 3.768 4.074 1 98.12 84 LEU B O 1
ATOM 2888 N N . GLN B 1 85 ? -17.484 3.736 5.809 1 97.25 85 GLN B N 1
ATOM 2889 C CA . GLN B 1 85 ? -17.703 2.293 5.836 1 97.25 85 GLN B CA 1
ATOM 2890 C C . GLN B 1 85 ? -18.281 1.798 4.52 1 97.25 85 GLN B C 1
ATOM 2892 O O . GLN B 1 85 ? -18.031 0.666 4.105 1 97.25 85 GLN B O 1
ATOM 2897 N N . HIS B 1 86 ? -19.078 2.648 3.859 1 97.25 86 HIS B N 1
ATOM 2898 C CA . HIS B 1 86 ? -19.688 2.207 2.609 1 97.25 86 HIS B CA 1
ATOM 2899 C C . HIS B 1 86 ? -18.656 2.193 1.474 1 97.25 86 HIS B C 1
ATOM 2901 O O . HIS B 1 86 ? -18.875 1.547 0.447 1 97.25 86 HIS B O 1
ATOM 2907 N N . ILE B 1 87 ? -17.594 2.898 1.64 1 97.56 87 ILE B N 1
ATOM 2908 C CA . ILE B 1 87 ? -16.516 2.963 0.653 1 97.56 87 ILE B CA 1
ATOM 2909 C C . ILE B 1 87 ? -15.414 1.976 1.025 1 97.56 87 ILE B C 1
ATOM 2911 O O . ILE B 1 87 ? -14.852 1.301 0.157 1 97.56 87 ILE B O 1
ATOM 2915 N N . ARG B 1 88 ? -15.125 1.887 2.281 1 98 88 ARG B N 1
ATOM 2916 C CA . ARG B 1 88 ? -14.078 1.016 2.812 1 98 88 ARG B CA 1
ATOM 2917 C C . ARG B 1 88 ? -14.562 0.269 4.051 1 98 88 ARG B C 1
ATOM 2919 O O . ARG B 1 88 ? -14.18 0.604 5.172 1 98 88 ARG B O 1
ATOM 2926 N N . PRO B 1 89 ? -15.32 -0.751 3.805 1 97.5 89 PRO B N 1
ATOM 2927 C CA . PRO B 1 89 ? -15.852 -1.51 4.938 1 97.5 89 PRO B CA 1
ATOM 2928 C C . PRO B 1 89 ? -14.766 -2.227 5.734 1 97.5 89 PRO B C 1
ATOM 2930 O O . PRO B 1 89 ? -13.773 -2.684 5.156 1 97.5 89 PRO B O 1
ATOM 2933 N N . GLY B 1 90 ? -14.938 -2.33 7.027 1 96.75 90 GLY B N 1
ATOM 2934 C CA . GLY B 1 90 ? -14.023 -3.096 7.855 1 96.75 90 GLY B CA 1
ATOM 2935 C C . GLY B 1 90 ? -14.133 -2.764 9.336 1 96.75 90 GLY B C 1
ATOM 2936 O O . GLY B 1 90 ? -14.812 -1.803 9.711 1 96.75 90 GLY B O 1
ATOM 2937 N N . ASP B 1 91 ? -13.625 -3.623 10.133 1 97.31 91 ASP B N 1
ATOM 2938 C CA . ASP B 1 91 ? -13.445 -3.395 11.562 1 97.31 91 ASP B CA 1
ATOM 2939 C C . ASP B 1 91 ? -12.117 -2.688 11.844 1 97.31 91 ASP B C 1
ATOM 2941 O O . ASP B 1 91 ? -11.094 -3.34 12.078 1 97.31 91 ASP B O 1
ATOM 2945 N N . TRP B 1 92 ? -12.219 -1.389 11.836 1 97.75 92 TRP B N 1
ATOM 2946 C CA . TRP B 1 92 ? -11.031 -0.536 11.883 1 97.75 92 TRP B CA 1
ATOM 2947 C C . TRP B 1 92 ? -10.75 -0.073 13.305 1 97.75 92 TRP B C 1
ATOM 2949 O O . TRP B 1 92 ? -11.672 0.144 14.094 1 97.75 92 TRP B O 1
ATOM 2959 N N . ASN B 1 93 ? -9.477 0.037 13.586 1 96.94 93 ASN B N 1
ATOM 2960 C CA . ASN B 1 93 ? -9 0.614 14.836 1 96.94 93 ASN B CA 1
ATOM 2961 C C . ASN B 1 93 ? -7.922 1.668 14.586 1 96.94 93 ASN B C 1
ATOM 2963 O O . ASN B 1 93 ? -7 1.446 13.805 1 96.94 93 ASN B O 1
ATOM 2967 N N . VAL B 1 94 ? -8.117 2.848 15.18 1 97.81 94 VAL B N 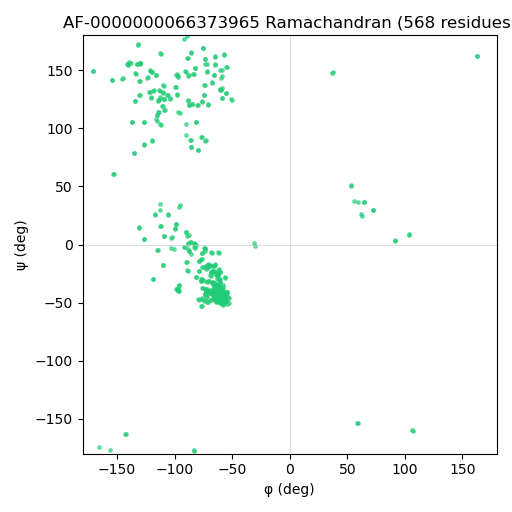1
ATOM 2968 C CA . VAL B 1 94 ? -7.117 3.912 15.164 1 97.81 94 VAL B CA 1
ATOM 2969 C C . VAL B 1 94 ? -6.574 4.133 16.578 1 97.81 94 VAL B C 1
ATOM 2971 O O . VAL B 1 94 ? -7.344 4.328 17.516 1 97.81 94 VAL B O 1
ATOM 2974 N N . LYS B 1 95 ? -5.262 4.078 16.672 1 94.38 95 LYS B N 1
ATOM 2975 C CA . LYS B 1 95 ? -4.734 4.215 18.031 1 94.38 95 LYS B CA 1
ATOM 2976 C C . LYS B 1 95 ? -3.404 4.965 18.031 1 94.38 95 LYS B C 1
ATOM 2978 O O . LYS B 1 95 ? -2.586 4.785 17.125 1 94.38 95 LYS B O 1
ATOM 2983 N N . GLN B 1 96 ? -3.238 5.742 19 1 93.88 96 GLN B N 1
ATOM 2984 C CA . GLN B 1 96 ? -1.937 6.332 19.297 1 93.88 96 GLN B CA 1
ATOM 2985 C C . GLN B 1 96 ? -1.005 5.309 19.953 1 93.88 96 GLN B C 1
ATOM 2987 O O . GLN B 1 96 ? -1.394 4.609 20.891 1 93.88 96 GLN B O 1
ATOM 2992 N N . VAL B 1 97 ? 0.229 4.977 19.453 1 87.94 97 VAL B N 1
ATOM 2993 C CA . VAL B 1 97 ? 1.136 3.924 19.906 1 87.94 97 VAL B CA 1
ATOM 2994 C C . VAL B 1 97 ? 2.057 4.469 20.984 1 87.94 97 VAL B C 1
ATOM 2996 O O . VAL B 1 97 ? 2.436 3.74 21.906 1 87.94 97 VAL B O 1
ATOM 2999 N N . GLY B 1 98 ? 2.059 5.512 21.547 1 67.94 98 GLY B N 1
ATOM 3000 C CA . GLY B 1 98 ? 2.949 6.062 22.547 1 67.94 98 GLY B CA 1
ATOM 3001 C C . GLY B 1 98 ? 4.406 5.707 22.328 1 67.94 98 GLY B C 1
ATOM 3002 O O . GLY B 1 98 ? 4.707 4.742 21.609 1 67.94 98 GLY B O 1
ATOM 3003 N N . SER B 1 99 ? 5.457 6.453 22.641 1 62.94 99 SER B N 1
ATOM 3004 C CA . SER B 1 99 ? 6.891 6.445 22.375 1 62.94 99 SER B CA 1
ATOM 3005 C C . SER B 1 99 ? 7.555 5.203 22.953 1 62.94 99 SER B C 1
ATOM 3007 O O . SER B 1 99 ? 8.664 4.84 22.562 1 62.94 99 SER B O 1
ATOM 3009 N N . ARG B 1 100 ? 6.93 4.344 23.703 1 60.25 100 ARG B N 1
ATOM 3010 C CA . ARG B 1 100 ? 7.684 3.365 24.469 1 60.25 100 ARG B CA 1
ATOM 3011 C C . ARG B 1 100 ? 7.504 1.962 23.906 1 60.25 100 ARG B C 1
ATOM 3013 O O . ARG B 1 100 ? 8.156 1.017 24.359 1 60.25 100 ARG B O 1
ATOM 3020 N N . ASN B 1 101 ? 6.832 1.909 22.734 1 70.19 101 ASN B N 1
ATOM 3021 C CA . ASN B 1 101 ? 6.605 0.532 22.312 1 70.19 101 ASN B CA 1
ATOM 3022 C C . ASN B 1 101 ? 7.258 0.246 20.953 1 70.19 101 ASN B C 1
ATOM 3024 O O . ASN B 1 101 ? 6.582 0.217 19.938 1 70.19 101 ASN B O 1
ATOM 3028 N N . ARG B 1 102 ? 8.516 -0.17 21.016 1 73.06 102 ARG B N 1
ATOM 3029 C CA . ARG B 1 102 ? 9.352 -0.322 19.828 1 73.06 102 ARG B CA 1
ATOM 3030 C C . ARG B 1 102 ? 8.898 -1.506 18.984 1 73.06 102 ARG B C 1
ATOM 3032 O O . ARG B 1 102 ? 9.172 -1.56 17.781 1 73.06 102 ARG B O 1
ATOM 3039 N N . LEU B 1 103 ? 8.172 -2.404 19.516 1 81.12 103 LEU B N 1
ATOM 3040 C CA . LEU B 1 103 ? 7.77 -3.584 18.766 1 81.12 103 LEU B CA 1
ATOM 3041 C C . LEU B 1 103 ? 6.254 -3.639 18.609 1 81.12 103 LEU B C 1
ATOM 3043 O O . LEU B 1 103 ? 5.684 -4.715 18.422 1 81.12 103 LEU B O 1
ATOM 3047 N N . GLU B 1 104 ? 5.691 -2.455 18.672 1 86 104 GLU B N 1
ATOM 3048 C CA . GLU B 1 104 ? 4.242 -2.4 18.5 1 86 104 GLU B CA 1
ATOM 3049 C C . GLU B 1 104 ? 3.814 -2.965 17.156 1 86 104 GLU B C 1
ATOM 3051 O O . GLU B 1 104 ? 2.852 -3.732 17.078 1 86 104 GLU B O 1
ATOM 3056 N N . ILE B 1 105 ? 4.582 -2.682 16.125 1 90.62 105 ILE B N 1
ATOM 3057 C CA . ILE B 1 105 ? 4.148 -3.055 14.789 1 90.62 105 ILE B CA 1
ATOM 3058 C C . ILE B 1 105 ? 4.27 -4.566 14.609 1 90.62 105 ILE B C 1
ATOM 3060 O O . ILE B 1 105 ? 3.678 -5.137 13.688 1 90.62 105 ILE B O 1
ATOM 3064 N N . ALA B 1 106 ? 5.047 -5.23 15.453 1 92.19 106 ALA B N 1
ATOM 3065 C CA . ALA B 1 106 ? 5.219 -6.68 15.375 1 92.19 106 ALA B CA 1
ATOM 3066 C C . ALA B 1 106 ? 3.93 -7.402 15.75 1 92.19 106 ALA B C 1
ATOM 3068 O O . ALA B 1 106 ? 3.816 -8.617 15.562 1 92.19 106 ALA B O 1
ATOM 3069 N N . ARG B 1 107 ? 2.965 -6.703 16.188 1 93.06 107 ARG B N 1
ATOM 3070 C CA . ARG B 1 107 ? 1.666 -7.273 16.531 1 93.06 107 ARG B CA 1
ATOM 3071 C C . ARG B 1 107 ? 0.795 -7.43 15.297 1 93.06 107 ARG B C 1
ATOM 3073 O O . ARG B 1 107 ? -0.31 -7.973 15.367 1 93.06 107 ARG B O 1
ATOM 3080 N N . TYR B 1 108 ? 1.276 -7.02 14.211 1 95.19 108 TYR B N 1
ATOM 3081 C CA . TYR B 1 108 ? 0.556 -7.117 12.945 1 95.19 108 TYR B CA 1
ATOM 3082 C C . TYR B 1 108 ? 1.29 -8.023 11.969 1 95.19 108 TYR B C 1
ATOM 3084 O O . TYR B 1 108 ? 2.523 -8.039 11.93 1 95.19 108 TYR B O 1
ATOM 3092 N N . GLN B 1 109 ? 0.549 -8.727 11.18 1 95.5 109 GLN B N 1
ATOM 3093 C CA . GLN B 1 109 ? 1.056 -9.844 10.391 1 95.5 109 GLN B CA 1
ATOM 3094 C C . GLN B 1 109 ? 2.248 -9.422 9.539 1 95.5 109 GLN B C 1
ATOM 3096 O O . GLN B 1 109 ? 3.248 -10.141 9.461 1 95.5 109 GLN B O 1
ATOM 3101 N N . GLN B 1 110 ? 2.182 -8.25 8.938 1 94.56 110 GLN B N 1
ATOM 3102 C CA . GLN B 1 110 ? 3.195 -7.766 8.008 1 94.56 110 GLN B CA 1
ATOM 3103 C C . GLN B 1 110 ? 4.559 -7.664 8.68 1 94.56 110 GLN B C 1
ATOM 3105 O O . GLN B 1 110 ? 5.594 -7.707 8.008 1 94.56 110 GLN B O 1
ATOM 3110 N N . TYR B 1 111 ? 4.578 -7.531 10.016 1 93.38 111 TYR B N 1
ATOM 3111 C CA . TYR B 1 111 ? 5.82 -7.242 10.727 1 93.38 111 TYR B CA 1
ATOM 3112 C C . TYR B 1 111 ? 6.012 -8.188 11.898 1 93.38 111 TYR B C 1
ATOM 3114 O O . TYR B 1 111 ? 6.848 -7.945 12.773 1 93.38 111 TYR B O 1
ATOM 3122 N N . ALA B 1 112 ? 5.27 -9.273 11.961 1 93.25 112 ALA B N 1
ATOM 3123 C CA . ALA B 1 112 ? 5.273 -10.195 13.094 1 93.25 112 ALA B CA 1
ATOM 3124 C C . ALA B 1 112 ? 6.656 -10.805 13.305 1 93.25 112 ALA B C 1
ATOM 3126 O O . ALA B 1 112 ? 7.055 -11.086 14.438 1 93.25 112 ALA B O 1
ATOM 3127 N N . HIS B 1 113 ? 7.383 -10.945 12.305 1 91.06 113 HIS B N 1
ATOM 3128 C CA . HIS B 1 113 ? 8.688 -11.602 12.352 1 91.06 113 HIS B CA 1
ATOM 3129 C C . HIS B 1 113 ? 9.711 -10.742 13.078 1 91.06 113 HIS B C 1
ATOM 3131 O O . HIS B 1 113 ? 10.789 -11.219 13.438 1 91.06 113 HIS B O 1
ATOM 3137 N N . LEU B 1 114 ? 9.461 -9.453 13.25 1 90.5 114 LEU B N 1
ATOM 3138 C CA . LEU B 1 114 ? 10.406 -8.555 13.906 1 90.5 114 LEU B CA 1
ATOM 3139 C C . LEU B 1 114 ? 10.641 -8.969 15.352 1 90.5 114 LEU B C 1
ATOM 3141 O O . LEU B 1 114 ? 11.703 -8.695 15.922 1 90.5 114 LEU B O 1
ATOM 3145 N N . THR B 1 115 ? 9.648 -9.648 15.93 1 89.5 115 THR B N 1
ATOM 3146 C CA . THR B 1 115 ? 9.828 -10.18 17.281 1 89.5 115 THR B CA 1
ATOM 3147 C C . THR B 1 115 ? 10.953 -11.211 17.312 1 89.5 115 THR B C 1
ATOM 3149 O O . THR B 1 115 ? 11.812 -11.164 18.188 1 89.5 115 THR B O 1
ATOM 3152 N N . ALA B 1 116 ? 10.898 -12.086 16.375 1 88.44 116 ALA B N 1
ATOM 3153 C CA . ALA B 1 116 ? 11.938 -13.109 16.281 1 88.44 116 ALA B CA 1
ATOM 3154 C C . ALA B 1 116 ? 13.305 -12.477 16.016 1 88.44 116 ALA B C 1
ATOM 3156 O O . ALA B 1 116 ? 14.32 -12.922 16.547 1 88.44 116 ALA B O 1
ATOM 3157 N N . LEU B 1 117 ? 13.32 -11.469 15.188 1 87.38 117 LEU B N 1
ATOM 3158 C CA . LEU B 1 117 ? 14.57 -10.766 14.891 1 87.38 117 LEU B CA 1
ATOM 3159 C C . LEU B 1 117 ? 15.117 -10.086 16.141 1 87.38 117 LEU B C 1
ATOM 3161 O O . LEU B 1 117 ? 16.328 -10.141 16.406 1 87.38 117 LEU B O 1
ATOM 3165 N N . ALA B 1 118 ? 14.258 -9.438 16.828 1 87.19 118 ALA B N 1
ATOM 3166 C CA . ALA B 1 118 ? 14.664 -8.758 18.062 1 87.19 118 ALA B CA 1
ATOM 3167 C C . ALA B 1 118 ? 15.242 -9.75 19.062 1 87.19 118 ALA B C 1
ATOM 3169 O O . ALA B 1 118 ? 16.281 -9.484 19.672 1 87.19 118 ALA B O 1
ATOM 3170 N N . LYS B 1 119 ? 14.656 -10.867 19.203 1 88.94 119 LYS B N 1
ATOM 3171 C CA . LYS B 1 119 ? 15.133 -11.906 20.109 1 88.94 119 LYS B CA 1
ATOM 3172 C C . LYS B 1 119 ? 16.5 -12.43 19.672 1 88.94 119 LYS B C 1
ATOM 3174 O O . LYS B 1 119 ? 17.391 -12.602 20.5 1 88.94 119 LYS B O 1
ATOM 3179 N N . ALA B 1 120 ? 16.578 -12.656 18.422 1 88.44 120 ALA B N 1
ATOM 3180 C CA . ALA B 1 120 ? 17.844 -13.156 17.891 1 88.44 120 ALA B CA 1
ATOM 3181 C C . ALA B 1 120 ? 18.969 -12.141 18.109 1 88.44 120 ALA B C 1
ATOM 3183 O O . ALA B 1 120 ? 20.094 -12.516 18.438 1 88.44 120 ALA B O 1
ATOM 3184 N N . ALA B 1 121 ? 18.672 -10.898 17.828 1 86.12 121 ALA B N 1
ATOM 3185 C CA . ALA B 1 121 ? 19.656 -9.836 18.016 1 86.12 121 ALA B CA 1
ATOM 3186 C C . ALA B 1 121 ? 20.078 -9.719 19.469 1 86.12 121 ALA B C 1
ATOM 3188 O O . ALA B 1 121 ? 21.234 -9.43 19.766 1 86.12 121 ALA B O 1
ATOM 3189 N N . GLU B 1 122 ? 19.219 -9.922 20.359 1 87.06 122 GLU B N 1
ATOM 3190 C CA . GLU B 1 122 ? 19.516 -9.875 21.781 1 87.06 122 GLU B CA 1
ATOM 3191 C C . GLU B 1 122 ? 20.453 -11.016 22.188 1 87.06 122 GLU B C 1
ATOM 3193 O O . GLU B 1 122 ? 21.312 -10.836 23.047 1 87.06 122 GLU B O 1
ATOM 3198 N N . GLU B 1 123 ? 20.297 -12.102 21.5 1 91.69 123 GLU B N 1
ATOM 3199 C CA . GLU B 1 123 ? 21.047 -13.297 21.859 1 91.69 123 GLU B CA 1
ATOM 3200 C C . GLU B 1 123 ? 22.375 -13.352 21.125 1 91.69 123 GLU B C 1
ATOM 3202 O O . GLU B 1 123 ? 23.266 -14.117 21.5 1 91.69 123 GLU B O 1
ATOM 3207 N N . ASN B 1 124 ? 22.516 -12.531 20.078 1 91.56 124 ASN B N 1
ATOM 3208 C CA . ASN B 1 124 ? 23.703 -12.562 19.25 1 91.56 124 ASN B CA 1
ATOM 3209 C C . ASN B 1 124 ? 24.188 -11.148 18.922 1 91.56 124 ASN B C 1
ATOM 3211 O O . ASN B 1 124 ? 23.703 -10.531 17.969 1 91.56 124 ASN B O 1
ATOM 3215 N N . PRO B 1 125 ? 25.219 -10.758 19.547 1 85.81 125 PRO B N 1
ATOM 3216 C CA . PRO B 1 125 ? 25.734 -9.391 19.359 1 85.81 125 PRO B CA 1
ATOM 3217 C C . PRO B 1 125 ? 26.172 -9.117 17.922 1 85.81 125 PRO B C 1
ATOM 3219 O O . PRO B 1 125 ? 26.047 -7.996 17.422 1 85.81 125 PRO B O 1
ATOM 3222 N N . GLU B 1 126 ? 26.672 -10.047 17.312 1 85.31 126 GLU B N 1
ATOM 3223 C CA . GLU B 1 126 ? 27.078 -9.867 15.914 1 85.31 126 GLU B CA 1
ATOM 3224 C C . GLU B 1 126 ? 25.859 -9.594 15.031 1 85.31 126 GLU B C 1
ATOM 3226 O O . GLU B 1 126 ? 25.906 -8.742 14.141 1 85.31 126 GLU B O 1
ATOM 3231 N N . LEU B 1 127 ? 24.812 -10.328 15.305 1 83.94 127 LEU B N 1
ATOM 3232 C CA . LEU B 1 127 ? 23.562 -10.102 14.578 1 83.94 127 LEU B CA 1
ATOM 3233 C C . LEU B 1 127 ? 23 -8.727 14.891 1 83.94 127 LEU B C 1
ATOM 3235 O O . LEU B 1 127 ? 22.5 -8.031 14 1 83.94 127 LEU B O 1
ATOM 3239 N N . ALA B 1 128 ? 23.094 -8.359 16.109 1 81.38 128 ALA B N 1
ATOM 3240 C CA . ALA B 1 128 ? 22.625 -7.047 16.531 1 81.38 128 ALA B CA 1
ATOM 3241 C C . ALA B 1 128 ? 23.359 -5.934 15.781 1 81.38 128 ALA B C 1
ATOM 3243 O O . ALA B 1 128 ? 22.75 -4.961 15.336 1 81.38 128 ALA B O 1
ATOM 3244 N N . ALA B 1 129 ? 24.672 -6.09 15.68 1 83.94 129 ALA B N 1
ATOM 3245 C CA . ALA B 1 129 ? 25.484 -5.098 14.992 1 83.94 129 ALA B CA 1
ATOM 3246 C C . ALA B 1 129 ? 25.125 -5.027 13.508 1 83.94 129 ALA B C 1
ATOM 3248 O O . ALA B 1 129 ? 25.125 -3.945 12.914 1 83.94 129 ALA B O 1
ATOM 3249 N N . ALA B 1 130 ? 24.812 -6.184 12.961 1 77.56 130 ALA B N 1
ATOM 3250 C CA . ALA B 1 130 ? 24.484 -6.258 11.539 1 77.56 130 ALA B CA 1
ATOM 3251 C C . ALA B 1 130 ? 23.109 -5.641 11.273 1 77.56 130 ALA B C 1
ATOM 3253 O O . ALA B 1 130 ? 22.906 -4.973 10.258 1 77.56 130 ALA B O 1
ATOM 3254 N N . LEU B 1 131 ? 22.141 -5.887 12.141 1 76.94 131 LEU B N 1
ATOM 3255 C CA . LEU B 1 131 ? 20.766 -5.441 11.961 1 76.94 131 LEU B CA 1
ATOM 3256 C C . LEU B 1 131 ? 20.609 -3.982 12.375 1 76.94 131 LEU B C 1
ATOM 3258 O O . LEU B 1 131 ? 19.766 -3.26 11.828 1 76.94 131 LEU B O 1
ATOM 3262 N N . GLY B 1 132 ? 21.438 -3.602 13.266 1 70.06 132 GLY B N 1
ATOM 3263 C CA . GLY B 1 132 ? 21.266 -2.275 13.836 1 70.06 132 GLY B CA 1
ATOM 3264 C C . GLY B 1 132 ? 19.906 -2.082 14.484 1 70.06 132 GLY B C 1
ATOM 3265 O O . GLY B 1 132 ? 19.391 -2.984 15.148 1 70.06 132 GLY B O 1
ATOM 3266 N N . SER B 1 133 ? 19.453 -0.873 14.531 1 66.56 133 SER B N 1
ATOM 3267 C CA . SER B 1 133 ? 18.141 -0.549 15.109 1 66.56 133 SER B CA 1
ATOM 3268 C C . SER B 1 133 ? 17.078 -0.392 14.031 1 66.56 133 SER B C 1
ATOM 3270 O O . SER B 1 133 ? 15.984 0.096 14.297 1 66.56 133 SER B O 1
ATOM 3272 N N . ASP B 1 134 ? 17.406 -0.911 12.859 1 67.12 134 ASP B N 1
ATOM 3273 C CA . ASP B 1 134 ? 16.562 -0.664 11.695 1 67.12 134 ASP B CA 1
ATOM 3274 C C . ASP B 1 134 ? 15.273 -1.467 11.781 1 67.12 134 ASP B C 1
ATOM 3276 O O . ASP B 1 134 ? 14.312 -1.18 11.062 1 67.12 134 ASP B O 1
ATOM 3280 N N . TYR B 1 135 ? 15.164 -2.291 12.758 1 67.25 135 TYR B N 1
ATOM 3281 C CA . TYR B 1 135 ? 13.961 -3.117 12.852 1 67.25 135 TYR B CA 1
ATOM 3282 C C . TYR B 1 135 ? 12.992 -2.551 13.875 1 67.25 135 TYR B C 1
ATOM 3284 O O . TYR B 1 135 ? 11.852 -3.006 13.977 1 67.25 135 TYR B O 1
ATOM 3292 N N . THR B 1 136 ? 13.438 -1.498 14.531 1 72.62 136 THR B N 1
ATOM 3293 C CA . THR B 1 136 ? 12.555 -0.856 15.492 1 72.62 136 THR B CA 1
ATOM 3294 C C . THR B 1 136 ? 11.82 0.324 14.859 1 72.62 136 THR B C 1
ATOM 3296 O O . THR B 1 136 ? 12.453 1.209 14.273 1 72.62 136 THR B O 1
ATOM 3299 N N . ILE B 1 137 ? 10.586 0.174 14.742 1 77.81 137 ILE B N 1
ATOM 3300 C CA . ILE B 1 137 ? 9.727 1.205 14.172 1 77.81 137 ILE B CA 1
ATOM 3301 C C . ILE B 1 137 ? 8.672 1.624 15.188 1 77.81 137 ILE B C 1
ATOM 3303 O O . ILE B 1 137 ? 7.98 0.776 15.766 1 77.81 137 ILE B O 1
ATOM 3307 N N . THR B 1 138 ? 8.578 2.895 15.453 1 82.25 138 THR B N 1
ATOM 3308 C CA . THR B 1 138 ? 7.586 3.369 16.406 1 82.25 138 THR B CA 1
ATOM 3309 C C . THR B 1 138 ? 6.715 4.461 15.797 1 82.25 138 THR B C 1
ATOM 3311 O O . THR B 1 138 ? 6.988 5.648 15.969 1 82.25 138 THR B O 1
ATOM 3314 N N . PRO B 1 139 ? 5.715 3.982 15.156 1 88.94 139 PRO B N 1
ATOM 3315 C CA . PRO B 1 139 ? 4.793 4.996 14.633 1 88.94 139 PRO B CA 1
ATOM 3316 C C . PRO B 1 139 ? 4.094 5.781 15.742 1 88.94 139 PRO B C 1
ATOM 3318 O O . PRO B 1 139 ? 4.004 5.309 16.875 1 88.94 139 PRO B O 1
ATOM 3321 N N . ASP B 1 140 ? 3.668 6.992 15.461 1 93.31 140 ASP B N 1
ATOM 3322 C CA . ASP B 1 140 ? 2.893 7.781 16.406 1 93.31 140 ASP B CA 1
ATOM 3323 C C . ASP B 1 140 ? 1.448 7.293 16.484 1 93.31 140 ASP B C 1
ATOM 3325 O O . ASP B 1 140 ? 0.886 7.164 17.578 1 93.31 140 ASP B O 1
ATOM 3329 N N . ILE B 1 141 ? 0.845 7.07 15.344 1 96.38 141 ILE B N 1
ATOM 3330 C CA . ILE B 1 141 ? -0.52 6.57 15.203 1 96.38 141 ILE B CA 1
ATOM 3331 C C . ILE B 1 141 ? -0.547 5.402 14.227 1 96.38 141 ILE B C 1
ATOM 3333 O O . ILE B 1 141 ? 0.149 5.422 13.203 1 96.38 141 ILE B O 1
ATOM 3337 N N . ILE B 1 142 ? -1.33 4.383 14.5 1 97 142 ILE B N 1
ATOM 3338 C CA . ILE B 1 142 ? -1.529 3.285 13.562 1 97 142 ILE B CA 1
ATOM 3339 C C . ILE B 1 142 ? -3.018 3.127 13.258 1 97 142 ILE B C 1
ATOM 3341 O O . ILE B 1 142 ? -3.863 3.412 14.109 1 97 142 ILE B O 1
ATOM 3345 N N . VAL B 1 143 ? -3.359 2.795 12.094 1 98.31 143 VAL B N 1
ATOM 3346 C CA . VAL B 1 143 ? -4.68 2.336 11.672 1 98.31 143 VAL B CA 1
ATOM 3347 C C . VAL B 1 143 ? -4.625 0.849 11.336 1 98.31 143 VAL B C 1
ATOM 3349 O O . VAL B 1 143 ? -3.787 0.416 10.539 1 98.31 143 VAL B O 1
ATOM 3352 N N . THR B 1 144 ? -5.457 0.043 11.93 1 97.69 144 THR B N 1
ATOM 3353 C CA . THR B 1 144 ? -5.41 -1.403 11.742 1 97.69 144 THR B CA 1
ATOM 3354 C C . THR B 1 144 ? -6.793 -1.95 11.406 1 97.69 144 THR B C 1
ATOM 3356 O O . THR B 1 144 ? -7.805 -1.293 11.648 1 97.69 144 THR B O 1
ATOM 3359 N N . ARG B 1 145 ? -6.766 -3.008 10.805 1 97.12 145 ARG B N 1
ATOM 3360 C CA . ARG B 1 145 ? -8 -3.713 10.469 1 97.12 145 ARG B CA 1
ATOM 3361 C C . ARG B 1 145 ? -8.008 -5.113 11.07 1 97.12 145 ARG B C 1
ATOM 3363 O O . ARG B 1 145 ? -7.027 -5.852 10.953 1 97.12 145 ARG B O 1
ATOM 3370 N N . ASN B 1 146 ? -9.047 -5.477 11.703 1 96.88 146 ASN B N 1
ATOM 3371 C CA . ASN B 1 146 ? -9.219 -6.859 12.133 1 96.88 146 ASN B CA 1
ATOM 3372 C C . ASN B 1 146 ? -9.555 -7.777 10.969 1 96.88 146 ASN B C 1
ATOM 3374 O O . ASN B 1 146 ? -9.992 -7.309 9.914 1 96.88 146 ASN B O 1
ATOM 3378 N N . LEU B 1 147 ? -9.328 -9.031 11.148 1 98.19 147 LEU B N 1
ATOM 3379 C CA . LEU B 1 147 ? -9.539 -10.039 10.117 1 98.19 147 LEU B CA 1
ATOM 3380 C C . LEU B 1 147 ? -11.031 -10.328 9.938 1 98.19 147 LEU B C 1
ATOM 3382 O O . LEU B 1 147 ? -11.852 -9.859 10.727 1 98.19 147 LEU B O 1
ATOM 3386 N N . ILE B 1 148 ? -11.328 -11.023 8.922 1 98.31 148 ILE B N 1
ATOM 3387 C CA . ILE B 1 148 ? -12.727 -11.281 8.57 1 98.31 148 ILE B CA 1
ATOM 3388 C C . ILE B 1 148 ? -13.039 -12.758 8.75 1 98.31 148 ILE B C 1
ATOM 3390 O O . ILE B 1 148 ? -12.297 -13.625 8.281 1 98.31 148 ILE B O 1
ATOM 3394 N N . ALA B 1 149 ? -14.117 -13.094 9.398 1 98.12 149 ALA B N 1
ATOM 3395 C CA . ALA B 1 149 ? -14.562 -14.469 9.578 1 98.12 149 ALA B CA 1
ATOM 3396 C C . ALA B 1 149 ? -15.102 -15.047 8.273 1 98.12 149 ALA B C 1
ATOM 3398 O O . ALA B 1 149 ? -15.617 -14.305 7.426 1 98.12 149 ALA B O 1
ATOM 3399 N N . ASP B 1 150 ? -15.07 -16.344 8.141 1 98 150 ASP B N 1
ATOM 3400 C CA . ASP B 1 150 ? -15.57 -17.016 6.945 1 98 150 ASP B CA 1
ATOM 3401 C C . ASP B 1 150 ? -17.047 -16.672 6.707 1 98 150 ASP B C 1
ATOM 3403 O O . ASP B 1 150 ? -17.484 -16.562 5.562 1 98 150 ASP B O 1
ATOM 3407 N N . ALA B 1 151 ? -17.766 -16.547 7.809 1 98.12 151 ALA B N 1
ATOM 3408 C CA . ALA B 1 151 ? -19.172 -16.219 7.676 1 98.12 151 ALA B CA 1
ATOM 3409 C C . ALA B 1 151 ? -19.375 -14.906 6.918 1 98.12 151 ALA B C 1
ATOM 3411 O O . ALA B 1 151 ? -20.266 -14.797 6.082 1 98.12 151 ALA B O 1
ATOM 3412 N N . GLU B 1 152 ? -18.578 -13.945 7.23 1 98 152 GLU B N 1
ATOM 3413 C CA . GLU B 1 152 ? -18.656 -12.656 6.551 1 98 152 GLU B CA 1
ATOM 3414 C C . GLU B 1 152 ? -18.141 -12.742 5.121 1 98 152 GLU B C 1
ATOM 3416 O O . GLU B 1 152 ? -18.719 -12.164 4.199 1 98 152 GLU B O 1
ATOM 3421 N N . ILE B 1 153 ? -17 -13.406 4.891 1 98.31 153 ILE B N 1
ATOM 3422 C CA . ILE B 1 153 ? -16.453 -13.602 3.551 1 98.31 153 ILE B CA 1
ATOM 3423 C C . ILE B 1 153 ? -17.516 -14.266 2.66 1 98.31 153 ILE B C 1
ATOM 3425 O O . ILE B 1 153 ? -17.688 -13.867 1.507 1 98.31 153 ILE B O 1
ATOM 3429 N N . ASN B 1 154 ? -18.234 -15.234 3.205 1 98.31 154 ASN B N 1
ATOM 3430 C CA . ASN B 1 154 ? -19.219 -16.031 2.463 1 98.31 154 ASN B CA 1
ATOM 3431 C C . ASN B 1 154 ? -20.609 -15.398 2.514 1 98.31 154 ASN B C 1
ATOM 3433 O O . ASN B 1 154 ? -21.594 -16.047 2.17 1 98.31 154 ASN B O 1
ATOM 3437 N N . ARG B 1 155 ? -20.734 -14.203 2.973 1 97.38 155 ARG B N 1
ATOM 3438 C CA . ARG B 1 155 ? -22.016 -13.578 3.252 1 97.38 155 ARG B CA 1
ATOM 3439 C C . ARG B 1 155 ? -22.906 -13.594 2.016 1 97.38 155 ARG B C 1
ATOM 3441 O O . ARG B 1 155 ? -24.094 -13.898 2.102 1 97.38 155 ARG B O 1
ATOM 3448 N N . ASN B 1 156 ? -22.422 -13.289 0.833 1 96.62 156 ASN B N 1
ATOM 3449 C CA . ASN B 1 156 ? -23.219 -13.164 -0.383 1 96.62 156 ASN B CA 1
ATOM 3450 C C . ASN B 1 156 ? -23.156 -14.43 -1.226 1 96.62 156 ASN B C 1
ATOM 3452 O O . ASN B 1 156 ? -24.141 -14.789 -1.888 1 96.62 156 ASN B O 1
ATOM 3456 N N . GLU B 1 157 ? -22 -15.047 -1.273 1 97.06 157 GLU B N 1
ATOM 3457 C CA . GLU B 1 157 ? -21.734 -16.297 -1.983 1 97.06 157 GLU B CA 1
ATOM 3458 C C . GLU B 1 157 ? -20.797 -17.188 -1.184 1 97.06 157 GLU B C 1
ATOM 3460 O O . GLU B 1 157 ? -20.047 -16.719 -0.324 1 97.06 157 GLU B O 1
ATOM 3465 N N . PHE B 1 158 ? -20.891 -18.453 -1.437 1 98.44 158 PHE B N 1
ATOM 3466 C CA . PHE B 1 158 ? -20 -19.406 -0.785 1 98.44 158 PHE B CA 1
ATOM 3467 C C . PHE B 1 158 ? -18.609 -19.375 -1.423 1 98.44 158 PHE B C 1
ATOM 3469 O O . PHE B 1 158 ? -18.344 -20.109 -2.375 1 98.44 158 PHE B O 1
ATOM 3476 N N . LEU B 1 159 ? -17.734 -18.578 -0.881 1 98.56 159 LEU B N 1
ATOM 3477 C CA . LEU B 1 159 ? -16.469 -18.266 -1.535 1 98.56 159 LEU B CA 1
ATOM 3478 C C . LEU B 1 159 ? -15.344 -19.156 -1.007 1 98.56 159 LEU B C 1
ATOM 3480 O O . LEU B 1 159 ? -14.469 -19.578 -1.769 1 98.56 159 LEU B O 1
ATOM 3484 N N . VAL B 1 160 ? -15.336 -19.453 0.329 1 98.5 160 VAL B N 1
ATOM 3485 C CA . VAL B 1 160 ? -14.195 -20.172 0.893 1 98.5 160 VAL B CA 1
ATOM 3486 C C . VAL B 1 160 ? -14.688 -21.234 1.881 1 98.5 160 VAL B C 1
ATOM 3488 O O . VAL B 1 160 ? -15.797 -21.125 2.408 1 98.5 160 VAL B O 1
ATOM 3491 N N . ASP B 1 161 ? -13.914 -22.219 2.1 1 97.94 161 ASP B N 1
ATOM 3492 C CA . ASP B 1 161 ? -13.992 -23.172 3.195 1 97.94 161 ASP B CA 1
ATOM 3493 C C . ASP B 1 161 ? -12.594 -23.547 3.697 1 97.94 161 ASP B C 1
ATOM 3495 O O . ASP B 1 161 ? -11.633 -22.812 3.473 1 97.94 161 ASP B O 1
ATOM 3499 N N . GLU B 1 162 ? -12.43 -24.594 4.414 1 96.5 162 GLU B N 1
ATOM 3500 C CA . GLU B 1 162 ? -11.172 -24.922 5.074 1 96.5 162 GLU B CA 1
ATOM 3501 C C . GLU B 1 162 ? -10.133 -25.406 4.07 1 96.5 162 GLU B C 1
ATOM 3503 O O . GLU B 1 162 ? -8.953 -25.531 4.402 1 96.5 162 GLU B O 1
ATOM 3508 N N . ASN B 1 163 ? -10.438 -25.562 2.758 1 96.69 163 ASN B N 1
ATOM 3509 C CA . ASN B 1 163 ? -9.539 -26.203 1.812 1 96.69 163 ASN B CA 1
ATOM 3510 C C . ASN B 1 163 ? -9.047 -25.234 0.745 1 96.69 163 ASN B C 1
ATOM 3512 O O . ASN B 1 163 ? -8.258 -25.609 -0.12 1 96.69 163 ASN B O 1
ATOM 3516 N N . ILE B 1 164 ? -9.516 -24.016 0.717 1 98.19 164 ILE B N 1
ATOM 3517 C CA . ILE B 1 164 ? -9.164 -23.062 -0.325 1 98.19 164 ILE B CA 1
ATOM 3518 C C . ILE B 1 164 ? -8.828 -21.719 0.307 1 98.19 164 ILE B C 1
ATOM 3520 O O . ILE B 1 164 ? -9.406 -21.344 1.33 1 98.19 164 ILE B O 1
ATOM 3524 N N . ALA B 1 165 ? -7.875 -20.969 -0.323 1 98.31 165 ALA B N 1
ATOM 3525 C CA . ALA B 1 165 ? -7.422 -19.672 0.183 1 98.31 165 ALA B CA 1
ATOM 3526 C C . ALA B 1 165 ? -6.984 -19.781 1.642 1 98.31 165 ALA B C 1
ATOM 3528 O O . ALA B 1 165 ? -7.41 -18.984 2.482 1 98.31 165 ALA B O 1
ATOM 3529 N N . THR B 1 166 ? -6.152 -20.719 1.92 1 98.06 166 THR B N 1
ATOM 3530 C CA . THR B 1 166 ? -5.867 -21.109 3.295 1 98.06 166 THR B CA 1
ATOM 3531 C C . THR B 1 166 ? -4.727 -20.281 3.869 1 98.06 166 THR B C 1
ATOM 3533 O O . THR B 1 166 ? -4.371 -20.422 5.039 1 98.06 166 THR B O 1
ATOM 3536 N N . TYR B 1 167 ? -4.195 -19.344 3.059 1 97.69 167 TYR B N 1
ATOM 3537 C CA . TYR B 1 167 ? -3.092 -18.516 3.527 1 97.69 167 TYR B CA 1
ATOM 3538 C C . TYR B 1 167 ? -3.414 -17.031 3.35 1 97.69 167 TYR B C 1
ATOM 3540 O O . TYR B 1 167 ? -2.562 -16.172 3.59 1 97.69 167 TYR B O 1
ATOM 3548 N N . ALA B 1 168 ? -4.676 -16.734 2.904 1 97.94 168 ALA B N 1
ATOM 3549 C CA . ALA B 1 168 ? -5.07 -15.344 2.707 1 97.94 168 ALA B CA 1
ATOM 3550 C C . ALA B 1 168 ? -4.977 -14.555 4.012 1 97.94 168 ALA B C 1
ATOM 3552 O O . ALA B 1 168 ? -5.523 -14.977 5.035 1 97.94 168 ALA B O 1
ATOM 3553 N N . SER B 1 169 ? -4.398 -13.414 3.98 1 97.31 169 SER B N 1
ATOM 3554 C CA . SER B 1 169 ? -4.047 -12.648 5.172 1 97.31 169 SER B CA 1
ATOM 3555 C C . SER B 1 169 ? -5.289 -12.094 5.859 1 97.31 169 SER B C 1
ATOM 3557 O O . SER B 1 169 ? -5.332 -12 7.09 1 97.31 169 SER B O 1
ATOM 3559 N N . LEU B 1 170 ? -6.34 -11.773 5.133 1 96.88 170 LEU B N 1
ATOM 3560 C CA . LEU B 1 170 ? -7.527 -11.109 5.652 1 96.88 170 LEU B CA 1
ATOM 3561 C C . LEU B 1 170 ? -8.438 -12.102 6.375 1 96.88 170 LEU B C 1
ATOM 3563 O O . LEU B 1 170 ? -9.367 -11.695 7.074 1 96.88 170 LEU B O 1
ATOM 3567 N N . ARG B 1 171 ? -8.195 -13.352 6.191 1 98 171 ARG B N 1
ATOM 3568 C CA . ARG B 1 171 ? -9.102 -14.391 6.668 1 98 171 ARG B CA 1
ATOM 3569 C C . ARG B 1 171 ? -8.773 -14.789 8.102 1 98 171 ARG B C 1
ATOM 3571 O O . ARG B 1 171 ? -7.699 -15.336 8.375 1 98 171 ARG B O 1
ATOM 3578 N N . ALA B 1 172 ? -9.711 -14.625 8.969 1 97.44 172 ALA B N 1
ATOM 3579 C CA . ALA B 1 172 ? -9.523 -14.938 10.383 1 97.44 172 ALA B CA 1
ATOM 3580 C C . ALA B 1 172 ? -9.297 -16.438 10.586 1 97.44 172 ALA B C 1
ATOM 3582 O O . ALA B 1 172 ? -8.516 -16.844 11.445 1 97.44 172 ALA B O 1
ATOM 3583 N N . GLY B 1 173 ? -9.93 -17.219 9.789 1 96 173 GLY B N 1
ATOM 3584 C CA . GLY B 1 173 ? -9.875 -18.672 9.922 1 96 173 GLY B CA 1
ATOM 3585 C C . GLY B 1 173 ? -8.484 -19.234 9.672 1 96 173 GLY B C 1
ATOM 3586 O O . GLY B 1 173 ? -8.211 -20.391 10.008 1 96 173 GLY B O 1
ATOM 3587 N N . ASN B 1 174 ? -7.641 -18.484 9.062 1 95.44 174 ASN B N 1
ATOM 3588 C CA . ASN B 1 174 ? -6.293 -18.953 8.766 1 95.44 174 ASN B CA 1
ATOM 3589 C C . ASN B 1 174 ? -5.344 -18.719 9.938 1 95.44 174 ASN B C 1
ATOM 3591 O O . ASN B 1 174 ? -4.156 -19.031 9.844 1 95.44 174 ASN B O 1
ATOM 3595 N N . GLY B 1 175 ? -5.844 -18.188 11.047 1 91.56 175 GLY B N 1
ATOM 3596 C CA . GLY B 1 175 ? -5.035 -17.984 12.242 1 91.56 175 GLY B CA 1
ATOM 3597 C C . GLY B 1 175 ? -4.035 -16.859 12.109 1 91.56 175 GLY B C 1
ATOM 3598 O O . GLY B 1 175 ? -2.953 -16.906 12.703 1 91.56 175 GLY B O 1
ATOM 3599 N N . ASN B 1 176 ? -4.348 -15.898 11.336 1 93.56 176 ASN B N 1
ATOM 3600 C CA . ASN B 1 176 ? -3.451 -14.773 11.07 1 93.56 176 ASN B CA 1
ATOM 3601 C C . ASN B 1 176 ? -3.59 -13.68 12.133 1 93.56 176 ASN B C 1
ATOM 3603 O O . ASN B 1 176 ? -4.484 -13.742 12.977 1 93.56 176 ASN B O 1
ATOM 3607 N N . MET B 1 177 ? -2.668 -12.789 12.18 1 94.81 177 MET B N 1
ATOM 3608 C CA . MET B 1 177 ? -2.709 -11.586 13.016 1 94.81 177 MET B CA 1
ATOM 3609 C C . MET B 1 177 ? -3.387 -10.438 12.281 1 94.81 177 MET B C 1
ATOM 3611 O O . MET B 1 177 ? -3.48 -10.445 11.055 1 94.81 177 MET B O 1
ATOM 3615 N N . PRO B 1 178 ? -3.873 -9.398 13.047 1 96.69 178 PRO B N 1
ATOM 3616 C CA . PRO B 1 178 ? -4.449 -8.227 12.383 1 96.69 178 PRO B CA 1
ATOM 3617 C C . PRO B 1 178 ? -3.473 -7.555 11.414 1 96.69 178 PRO B C 1
ATOM 3619 O O . PRO B 1 178 ? -2.273 -7.84 11.453 1 96.69 178 PRO B O 1
ATOM 3622 N N . LEU B 1 179 ? -4.031 -6.742 10.578 1 97.69 179 LEU B N 1
ATOM 3623 C CA . LEU B 1 179 ? -3.225 -6.137 9.523 1 97.69 179 LEU B CA 1
ATOM 3624 C C . LEU B 1 179 ? -3.041 -4.641 9.773 1 97.69 179 LEU B C 1
ATOM 3626 O O . LEU B 1 179 ? -3.977 -3.959 10.195 1 97.69 179 LEU B O 1
ATOM 3630 N N . LEU B 1 180 ? -1.846 -4.133 9.578 1 97.25 180 LEU B N 1
ATOM 3631 C CA . LEU B 1 180 ? -1.539 -2.709 9.648 1 97.25 180 LEU B CA 1
ATOM 3632 C C . LEU B 1 180 ? -1.931 -2.006 8.352 1 97.25 180 LEU B C 1
ATOM 3634 O O . LEU B 1 180 ? -1.433 -2.35 7.281 1 97.25 180 LEU B O 1
ATOM 3638 N N . HIS B 1 181 ? -2.836 -1.038 8.484 1 98.25 181 HIS B N 1
ATOM 3639 C CA . HIS B 1 181 ? -3.355 -0.34 7.312 1 98.25 181 HIS B CA 1
ATOM 3640 C C . HIS B 1 181 ? -2.609 0.968 7.074 1 98.25 181 HIS B C 1
ATOM 3642 O O . HIS B 1 181 ? -2.422 1.381 5.926 1 98.25 181 HIS B O 1
ATOM 3648 N N . ALA B 1 182 ? -2.205 1.619 8.172 1 98.19 182 ALA B N 1
ATOM 3649 C CA . ALA B 1 182 ? -1.491 2.885 8.031 1 98.19 182 ALA B CA 1
ATOM 3650 C C . ALA B 1 182 ? -0.595 3.146 9.242 1 98.19 182 ALA B C 1
ATOM 3652 O O . ALA B 1 182 ? -0.92 2.748 10.359 1 98.19 182 ALA B O 1
ATOM 3653 N N . SER B 1 183 ? 0.504 3.664 8.977 1 96.38 183 SER B N 1
ATOM 3654 C CA . SER B 1 183 ? 1.402 4.289 9.945 1 96.38 183 SER B CA 1
ATOM 3655 C C . SER B 1 183 ? 1.464 5.797 9.75 1 96.38 183 SER B C 1
ATOM 3657 O O . SER B 1 183 ? 1.854 6.277 8.68 1 96.38 183 SER B O 1
ATOM 3659 N N . ILE B 1 184 ? 1.072 6.562 10.766 1 96.56 184 ILE B N 1
ATOM 3660 C CA . ILE B 1 184 ? 1.016 8.016 10.688 1 96.56 184 ILE B CA 1
ATOM 3661 C C . ILE B 1 184 ? 2.051 8.625 11.625 1 96.56 184 ILE B C 1
ATOM 3663 O O . ILE B 1 184 ? 1.989 8.422 12.844 1 96.56 184 ILE B O 1
ATOM 3667 N N . SER B 1 185 ? 3.018 9.273 11.055 1 94.44 185 SER B N 1
ATOM 3668 C CA . SER B 1 185 ? 3.98 10.055 11.82 1 94.44 185 SER B CA 1
ATOM 3669 C C . SER B 1 185 ? 3.488 11.484 12.031 1 94.44 185 SER B C 1
ATOM 3671 O O . SER B 1 185 ? 3.156 12.18 11.07 1 94.44 185 SER B O 1
ATOM 3673 N N . CYS B 1 186 ? 3.398 11.914 13.258 1 94.88 186 CYS B N 1
ATOM 3674 C CA . CYS B 1 186 ? 2.957 13.266 13.578 1 94.88 186 CYS B CA 1
ATOM 3675 C C . CYS B 1 186 ? 4.137 14.148 13.977 1 94.88 186 CYS B C 1
ATOM 3677 O O . CYS B 1 186 ? 4.91 13.789 14.86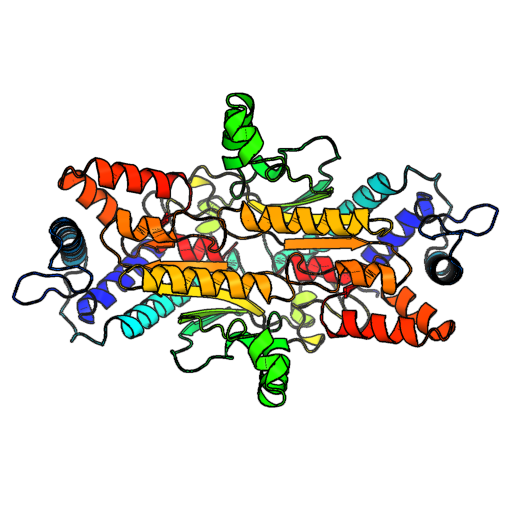7 1 94.88 186 CYS B O 1
ATOM 3679 N N . LYS B 1 187 ? 4.254 15.258 13.289 1 93.12 187 LYS B N 1
ATOM 3680 C CA . LYS B 1 187 ? 5.305 16.219 13.586 1 93.12 187 LYS B CA 1
ATOM 3681 C C . LYS B 1 187 ? 4.723 17.625 13.82 1 93.12 187 LYS B C 1
ATOM 3683 O O . LYS B 1 187 ? 4.332 18.297 12.875 1 93.12 187 LYS B O 1
ATOM 3688 N N . TRP B 1 188 ? 4.688 18.031 15.086 1 93.31 188 TRP B N 1
ATOM 3689 C CA . TRP B 1 188 ? 4.184 19.375 15.391 1 93.31 188 TRP B CA 1
ATOM 3690 C C . TRP B 1 188 ? 4.984 20.438 14.656 1 93.31 188 TRP B C 1
ATOM 3692 O O . TRP B 1 188 ? 4.41 21.344 14.055 1 93.31 188 TRP B O 1
ATOM 3702 N N . THR B 1 189 ? 6.227 20.297 14.633 1 93 189 THR B N 1
ATOM 3703 C CA . THR B 1 189 ? 7.141 21.109 13.828 1 93 189 THR B CA 1
ATOM 3704 C C . THR B 1 189 ? 8.141 20.219 13.094 1 93 189 THR B C 1
ATOM 3706 O O . THR B 1 189 ? 8.312 19.047 13.445 1 93 189 THR B O 1
ATOM 3709 N N . ILE B 1 190 ? 8.609 20.766 12.023 1 90.81 190 ILE B N 1
ATOM 3710 C CA . ILE B 1 190 ? 9.602 20.031 11.258 1 90.81 190 ILE B CA 1
ATOM 3711 C C . ILE B 1 190 ? 10.969 20.688 11.406 1 90.81 190 ILE B C 1
ATOM 3713 O O . ILE B 1 190 ? 11.109 21.891 11.156 1 90.81 190 ILE B O 1
ATOM 3717 N N . ARG B 1 191 ? 11.891 19.984 12 1 82.56 191 ARG B N 1
ATOM 3718 C CA . ARG B 1 191 ? 13.32 20.266 11.953 1 82.56 191 ARG B CA 1
ATOM 3719 C C . ARG B 1 191 ? 14.062 19.172 11.188 1 82.56 191 ARG B C 1
ATOM 372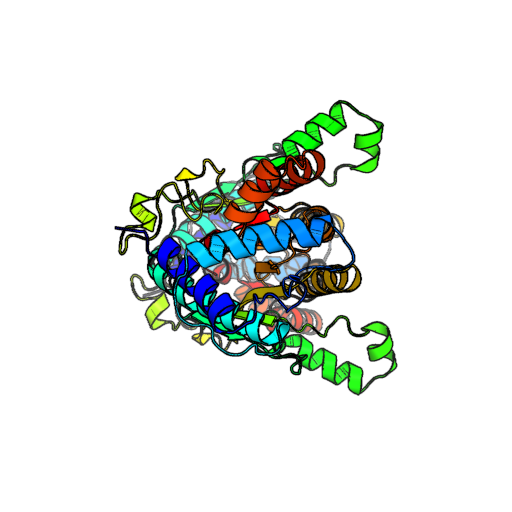1 O O . ARG B 1 191 ? 13.492 18.125 10.883 1 82.56 191 ARG B O 1
ATOM 3728 N N . SER B 1 192 ? 15.234 19.438 10.828 1 76.56 192 SER B N 1
ATOM 3729 C CA . SER B 1 192 ? 15.992 18.5 9.992 1 76.56 192 SER B CA 1
ATOM 3730 C C . SER B 1 192 ? 16.031 17.109 10.617 1 76.56 192 SER B C 1
ATOM 3732 O O . SER B 1 192 ? 15.836 16.109 9.914 1 76.56 192 SER B O 1
ATOM 3734 N N . ASP B 1 193 ? 16.281 17.047 11.805 1 75.56 193 ASP B N 1
ATOM 3735 C CA . ASP B 1 193 ? 16.375 15.766 12.484 1 75.56 193 ASP B CA 1
ATOM 3736 C C . ASP B 1 193 ? 15.023 15.055 12.516 1 75.56 193 ASP B C 1
ATOM 3738 O O . ASP B 1 193 ? 14.945 13.844 12.297 1 75.56 193 ASP B O 1
ATOM 3742 N N . ARG B 1 194 ? 13.938 15.844 12.656 1 79.44 194 ARG B N 1
ATOM 3743 C CA . ARG B 1 194 ? 12.602 15.258 12.727 1 79.44 194 ARG B CA 1
ATOM 3744 C C . ARG B 1 194 ? 12.164 14.75 11.359 1 79.44 194 ARG B C 1
ATOM 3746 O O . ARG B 1 194 ? 11.516 13.703 11.258 1 79.44 194 ARG B O 1
ATOM 3753 N N . ALA B 1 195 ? 12.484 15.445 10.312 1 84.75 195 ALA B N 1
ATOM 3754 C CA . ALA B 1 195 ? 12.195 15.016 8.945 1 84.75 195 ALA B CA 1
ATOM 3755 C C . ALA B 1 195 ? 12.922 13.711 8.617 1 84.75 195 ALA B C 1
ATOM 3757 O O . ALA B 1 195 ? 12.328 12.789 8.047 1 84.75 195 ALA B O 1
ATOM 3758 N N . GLN B 1 196 ? 14.125 13.648 9.031 1 84.25 196 GLN B N 1
ATOM 3759 C CA . GLN B 1 196 ? 14.938 12.461 8.773 1 84.25 196 GLN B CA 1
ATOM 3760 C C . GLN B 1 196 ? 14.375 11.25 9.508 1 84.25 196 GLN B C 1
ATOM 3762 O O . GLN B 1 196 ? 14.367 10.141 8.969 1 84.25 196 GLN B O 1
ATOM 3767 N N . ASN B 1 197 ? 13.898 11.461 10.633 1 83.81 197 ASN B N 1
ATOM 3768 C CA . ASN B 1 197 ? 13.32 10.367 11.414 1 83.81 197 ASN B CA 1
ATOM 3769 C C . ASN B 1 197 ? 12.078 9.789 10.742 1 83.81 197 ASN B C 1
ATOM 3771 O O . ASN B 1 197 ? 11.914 8.57 10.68 1 83.81 197 ASN B O 1
ATOM 3775 N N . ALA B 1 198 ? 11.258 10.672 10.328 1 87.12 198 ALA B N 1
ATOM 3776 C CA . ALA B 1 198 ? 10.055 10.227 9.641 1 87.12 198 ALA B CA 1
ATOM 3777 C C . ALA B 1 198 ? 10.391 9.438 8.375 1 87.12 198 ALA B C 1
ATOM 3779 O O . ALA B 1 198 ? 9.773 8.414 8.094 1 87.12 198 ALA B O 1
ATOM 3780 N N . ARG B 1 199 ? 11.367 9.875 7.664 1 88.31 199 ARG B N 1
ATOM 3781 C CA . ARG B 1 199 ? 11.812 9.195 6.453 1 88.31 199 ARG B CA 1
ATOM 3782 C C . ARG B 1 199 ? 12.391 7.82 6.773 1 88.31 199 ARG B C 1
ATOM 3784 O O . ARG B 1 199 ? 12.102 6.844 6.082 1 88.31 199 ARG B O 1
ATOM 3791 N N . SER B 1 200 ? 13.172 7.824 7.77 1 86.44 200 SER B N 1
ATOM 3792 C CA . SER B 1 200 ? 13.789 6.566 8.188 1 86.44 200 SER B CA 1
ATOM 3793 C C . SER B 1 200 ? 12.727 5.555 8.617 1 86.44 200 SER B C 1
ATOM 3795 O O . SER B 1 200 ? 12.82 4.371 8.289 1 86.44 200 SER B O 1
ATOM 3797 N N . GLU B 1 201 ? 11.812 6.062 9.32 1 87.12 201 GLU B N 1
ATOM 3798 C CA . GLU B 1 201 ? 10.703 5.195 9.719 1 87.12 201 GLU B CA 1
ATOM 3799 C C . GLU B 1 201 ? 9.984 4.625 8.5 1 87.12 201 GLU B C 1
ATOM 3801 O O . GLU B 1 201 ? 9.703 3.426 8.445 1 87.12 201 GLU B O 1
ATOM 3806 N N . GLY B 1 202 ? 9.68 5.441 7.562 1 89.5 202 GLY B N 1
ATOM 3807 C CA . GLY B 1 202 ? 9.047 4.996 6.332 1 89.5 202 GLY B CA 1
ATOM 3808 C C . GLY B 1 202 ? 9.852 3.951 5.59 1 89.5 202 GLY B C 1
ATOM 3809 O O . GLY B 1 202 ? 9.312 2.932 5.156 1 89.5 202 GLY B O 1
ATOM 3810 N N . LEU B 1 203 ? 11.117 4.191 5.504 1 87.94 203 LEU B N 1
ATOM 3811 C CA . LEU B 1 203 ? 12.008 3.262 4.816 1 87.94 203 LEU B CA 1
ATOM 3812 C C . LEU B 1 203 ? 12.031 1.91 5.523 1 87.94 203 LEU B C 1
ATOM 3814 O O . LEU B 1 203 ? 12.031 0.864 4.871 1 87.94 203 LEU B O 1
ATOM 3818 N N . ASN B 1 204 ? 12.055 1.954 6.781 1 88.31 204 ASN B N 1
ATOM 3819 C CA . ASN B 1 204 ? 12.062 0.719 7.559 1 88.31 204 ASN B CA 1
ATOM 3820 C C . ASN B 1 204 ? 10.781 -0.078 7.367 1 88.31 204 ASN B C 1
ATOM 3822 O O . ASN B 1 204 ? 10.812 -1.309 7.309 1 88.31 204 ASN B O 1
ATOM 3826 N N . LEU B 1 205 ? 9.672 0.618 7.309 1 91.75 205 LEU B N 1
ATOM 3827 C CA . LEU B 1 205 ? 8.406 -0.053 7.051 1 91.75 205 LEU B CA 1
ATOM 3828 C C . LEU B 1 205 ? 8.422 -0.732 5.684 1 91.75 205 LEU B C 1
ATOM 3830 O O . LEU B 1 205 ? 7.922 -1.85 5.535 1 91.75 205 LEU B O 1
ATOM 3834 N N . VAL B 1 206 ? 9.016 -0.087 4.73 1 90 206 VAL B N 1
ATOM 3835 C CA . VAL B 1 206 ? 9.086 -0.628 3.379 1 90 206 VAL B CA 1
ATOM 3836 C C . VAL B 1 206 ? 9.977 -1.864 3.359 1 90 206 VAL B C 1
ATOM 3838 O O . VAL B 1 206 ? 9.602 -2.906 2.822 1 90 206 VAL B O 1
ATOM 3841 N N . ARG B 1 207 ? 11.023 -1.798 4.023 1 86.88 207 ARG B N 1
ATOM 3842 C CA . ARG B 1 207 ? 12.062 -2.822 3.928 1 86.88 207 ARG B CA 1
ATOM 3843 C C . ARG B 1 207 ? 11.664 -4.074 4.703 1 86.88 207 ARG B C 1
ATOM 3845 O O . ARG B 1 207 ? 12.023 -5.188 4.316 1 86.88 207 ARG B O 1
ATOM 3852 N N . ASN B 1 208 ? 10.945 -3.867 5.707 1 88.12 208 ASN B N 1
ATOM 3853 C CA . ASN B 1 208 ? 10.75 -4.984 6.625 1 88.12 208 ASN B CA 1
ATOM 3854 C C . ASN B 1 208 ? 9.375 -5.625 6.449 1 88.12 208 ASN B C 1
ATOM 3856 O O . ASN B 1 208 ? 9.031 -6.559 7.172 1 88.12 208 ASN B O 1
ATOM 3860 N N . ARG B 1 209 ? 8.672 -5.23 5.539 1 89.81 209 ARG B N 1
ATOM 3861 C CA . ARG B 1 209 ? 7.305 -5.73 5.484 1 89.81 209 ARG B CA 1
ATOM 3862 C C . ARG B 1 209 ? 7.25 -7.098 4.805 1 89.81 209 ARG B C 1
ATOM 3864 O O . ARG B 1 209 ? 8.047 -7.387 3.914 1 89.81 209 ARG B O 1
ATOM 3871 N N . LYS B 1 210 ? 6.371 -7.895 5.242 1 91.38 210 LYS B N 1
ATOM 3872 C CA . LYS B 1 210 ? 5.879 -9.094 4.574 1 91.38 210 LYS B CA 1
ATOM 3873 C C . LYS B 1 210 ? 4.398 -8.961 4.223 1 91.38 210 LYS B C 1
ATOM 3875 O O . LYS B 1 210 ? 3.539 -9.055 5.098 1 91.38 210 LYS B O 1
ATOM 3880 N N . GLY B 1 211 ? 4.184 -8.766 2.936 1 93 211 GLY B N 1
ATOM 3881 C CA . GLY B 1 211 ? 2.828 -8.445 2.514 1 93 211 GLY B CA 1
ATOM 3882 C C . GLY B 1 211 ? 2.658 -6.996 2.096 1 93 211 GLY B C 1
ATOM 3883 O O . GLY B 1 211 ? 3.637 -6.316 1.78 1 93 211 GLY B O 1
ATOM 3884 N N . ARG B 1 212 ? 1.465 -6.59 2.1 1 94.88 212 ARG B N 1
ATOM 3885 C CA . ARG B 1 212 ? 1.145 -5.262 1.59 1 94.88 212 ARG B CA 1
ATOM 3886 C C . ARG B 1 212 ? 1.725 -4.176 2.49 1 94.88 212 ARG B C 1
ATOM 3888 O O . ARG B 1 212 ? 1.649 -4.273 3.717 1 94.88 212 ARG B O 1
ATOM 3895 N N . LEU B 1 213 ? 2.234 -3.164 1.892 1 95.25 213 LEU B N 1
ATOM 3896 C CA . LEU B 1 213 ? 2.742 -2.01 2.627 1 95.25 213 LEU B CA 1
ATOM 3897 C C . LEU B 1 213 ? 1.595 -1.162 3.166 1 95.25 213 LEU B C 1
ATOM 3899 O O . LEU B 1 213 ? 0.662 -0.833 2.43 1 95.25 213 LEU B O 1
ATOM 3903 N N . PRO B 1 214 ? 1.617 -0.846 4.465 1 96.56 214 PRO B N 1
ATOM 3904 C CA . PRO B 1 214 ? 0.638 0.129 4.953 1 96.56 214 PRO B CA 1
ATOM 3905 C C . PRO B 1 214 ? 0.841 1.519 4.352 1 96.56 214 PRO B C 1
ATOM 3907 O O . PRO B 1 214 ? 1.898 1.801 3.785 1 96.56 214 PRO B O 1
ATOM 3910 N N . HIS B 1 215 ? -0.192 2.385 4.422 1 97.25 215 HIS B N 1
ATOM 3911 C CA . HIS B 1 215 ? 0.028 3.803 4.164 1 97.25 215 HIS B CA 1
ATOM 3912 C C . HIS B 1 215 ? 1.111 4.367 5.074 1 97.25 215 HIS B C 1
ATOM 3914 O O . HIS B 1 215 ? 1.124 4.09 6.277 1 97.25 215 HIS B O 1
ATOM 3920 N N . ILE B 1 216 ? 2.004 5.023 4.535 1 96.06 216 ILE B N 1
ATOM 3921 C CA . ILE B 1 216 ? 3.008 5.746 5.305 1 96.06 216 ILE B CA 1
ATOM 3922 C C . ILE B 1 216 ? 2.816 7.25 5.117 1 96.06 216 ILE B C 1
ATOM 3924 O O . ILE B 1 216 ? 3.193 7.805 4.082 1 96.06 216 ILE B O 1
ATOM 3928 N N . VAL B 1 217 ? 2.244 7.914 6.121 1 96.75 217 VAL B N 1
ATOM 3929 C CA . VAL B 1 217 ? 1.904 9.32 5.93 1 96.75 217 VAL B CA 1
ATOM 3930 C C . VAL B 1 217 ? 2.434 10.148 7.098 1 96.75 217 VAL B C 1
ATOM 3932 O O . VAL B 1 217 ? 2.748 9.602 8.156 1 96.75 217 VAL B O 1
ATOM 3935 N N . VAL B 1 218 ? 2.637 11.406 6.875 1 96.19 218 VAL B N 1
ATOM 3936 C CA . VAL B 1 218 ? 3.07 12.367 7.891 1 96.19 218 VAL B CA 1
ATOM 3937 C C . VAL B 1 218 ? 2.012 13.453 8.062 1 96.19 218 VAL B C 1
ATOM 3939 O O . VAL B 1 218 ? 1.463 13.953 7.078 1 96.19 218 VAL B O 1
ATOM 3942 N N . VAL B 1 219 ? 1.657 13.758 9.273 1 97.56 219 VAL B N 1
ATOM 3943 C CA . VAL B 1 219 ? 0.834 14.914 9.594 1 97.56 219 VAL B CA 1
ATOM 3944 C C . VAL B 1 219 ? 1.678 15.961 10.32 1 97.56 219 VAL B C 1
ATOM 3946 O O . VAL B 1 219 ? 2.398 15.641 11.266 1 97.56 219 VAL B O 1
ATOM 3949 N N . THR B 1 220 ? 1.619 17.203 9.875 1 97.25 220 THR B N 1
ATOM 3950 C CA . THR B 1 220 ? 2.469 18.203 10.5 1 97.25 220 THR B CA 1
ATOM 3951 C C . THR B 1 220 ? 1.72 19.516 10.656 1 97.25 220 THR B C 1
ATOM 3953 O O . THR B 1 220 ? 0.765 19.797 9.93 1 97.25 220 THR B O 1
ATOM 3956 N N . ALA B 1 221 ? 2.146 20.328 11.633 1 97.25 221 ALA B N 1
ATOM 3957 C CA . ALA B 1 221 ? 1.648 21.688 11.836 1 97.25 221 ALA B CA 1
ATOM 3958 C C . ALA B 1 221 ? 2.73 22.719 11.531 1 97.25 221 ALA B C 1
ATOM 3960 O O . ALA B 1 221 ? 2.613 23.875 11.922 1 97.25 221 ALA B O 1
ATOM 3961 N N . GLU B 1 222 ? 3.791 22.266 10.836 1 96.88 222 GLU B N 1
ATOM 3962 C CA . GLU B 1 222 ? 4.895 23.141 10.477 1 96.88 222 GLU B CA 1
ATOM 3963 C C . GLU B 1 222 ? 4.41 24.312 9.625 1 96.88 222 GLU B C 1
ATOM 3965 O O . GLU B 1 222 ? 3.766 24.109 8.586 1 96.88 222 GLU B O 1
ATOM 3970 N N . PRO B 1 223 ? 4.719 25.578 10.031 1 97.19 223 PRO B N 1
ATOM 3971 C CA . PRO B 1 223 ? 4.191 26.734 9.305 1 97.19 223 PRO B CA 1
ATOM 3972 C C . PRO B 1 223 ? 4.93 26.984 7.992 1 97.19 223 PRO B C 1
ATOM 3974 O O . PRO B 1 223 ? 4.336 27.469 7.027 1 97.19 223 PRO B O 1
ATOM 3977 N N . THR B 1 224 ? 6.172 26.688 7.836 1 97.06 224 THR B N 1
ATOM 3978 C CA . THR B 1 224 ? 6.98 27.188 6.73 1 97.06 224 THR B CA 1
ATOM 3979 C C . THR B 1 224 ? 7.066 26.156 5.609 1 97.06 224 THR B C 1
ATOM 3981 O O . THR B 1 224 ? 7.52 25.031 5.828 1 97.06 224 THR B O 1
ATOM 3984 N N . PRO B 1 225 ? 6.789 26.547 4.383 1 97.31 225 PRO B N 1
ATOM 3985 C CA . PRO B 1 225 ? 6.863 25.609 3.248 1 97.31 225 PRO B CA 1
ATOM 3986 C C . PRO B 1 225 ? 8.266 25.031 3.047 1 97.31 225 PRO B C 1
ATOM 3988 O O . PRO B 1 225 ? 8.406 23.875 2.674 1 97.31 225 PRO B O 1
ATOM 3991 N N . SER B 1 226 ? 9.305 25.781 3.346 1 95.12 226 SER B N 1
ATOM 3992 C CA . SER B 1 226 ? 10.664 25.297 3.162 1 95.12 226 SER B CA 1
ATOM 3993 C C . SER B 1 226 ? 10.953 24.094 4.059 1 95.12 226 SER B C 1
ATOM 3995 O O . SER B 1 226 ? 11.57 23.125 3.621 1 95.12 226 SER B O 1
ATOM 3997 N N . ARG B 1 227 ? 10.492 24.172 5.254 1 94.62 227 ARG B N 1
ATOM 3998 C CA . ARG B 1 227 ? 10.688 23.047 6.164 1 94.62 227 ARG B CA 1
ATOM 3999 C C . ARG B 1 227 ? 9.781 21.891 5.781 1 94.62 227 ARG B C 1
ATOM 4001 O O . ARG B 1 227 ? 10.195 20.719 5.855 1 94.62 227 ARG B O 1
ATOM 4008 N N . ILE B 1 228 ? 8.57 22.172 5.363 1 96 228 ILE B N 1
ATOM 4009 C CA . ILE B 1 228 ? 7.656 21.125 4.922 1 96 228 ILE B CA 1
ATOM 4010 C C . ILE B 1 228 ? 8.25 20.391 3.721 1 96 228 ILE B C 1
ATOM 4012 O O . ILE B 1 228 ? 8.172 19.156 3.627 1 96 228 ILE B O 1
ATOM 4016 N N . SER B 1 229 ? 8.922 21.109 2.842 1 95 229 SER B N 1
ATOM 4017 C CA . SER B 1 229 ? 9.453 20.531 1.605 1 95 229 SER B CA 1
ATOM 4018 C C . SER B 1 229 ? 10.547 19.516 1.888 1 95 229 SER B C 1
ATOM 4020 O O . SER B 1 229 ? 10.781 18.609 1.083 1 95 229 SER B O 1
ATOM 4022 N N . SER B 1 230 ? 11.195 19.578 3.021 1 91.88 230 SER B N 1
ATOM 4023 C CA . SER B 1 230 ? 12.281 18.672 3.371 1 91.88 230 SER B CA 1
ATOM 4024 C C . SER B 1 230 ? 11.766 17.25 3.537 1 91.88 230 SER B C 1
ATOM 4026 O O . SER B 1 230 ? 12.531 16.281 3.41 1 91.88 230 SER B O 1
ATOM 4028 N N . ILE B 1 231 ? 10.461 17.125 3.717 1 92.62 231 ILE B N 1
ATOM 4029 C CA . ILE B 1 231 ? 9.898 15.789 3.896 1 92.62 231 ILE B CA 1
ATOM 4030 C C . ILE B 1 231 ? 8.914 15.492 2.77 1 92.62 231 ILE B C 1
ATOM 4032 O O . ILE B 1 231 ? 8.75 14.336 2.367 1 92.62 231 ILE B O 1
ATOM 4036 N N . ALA B 1 232 ? 8.312 16.516 2.281 1 93.44 232 ALA B N 1
ATOM 4037 C CA . ALA B 1 232 ? 7.281 16.312 1.263 1 93.44 232 ALA B CA 1
ATOM 4038 C C . ALA B 1 232 ? 7.906 15.992 -0.092 1 93.44 232 ALA B C 1
ATOM 4040 O O . ALA B 1 232 ? 7.363 15.188 -0.855 1 93.44 232 ALA B O 1
ATOM 4041 N N . LEU B 1 233 ? 9.039 16.734 -0.241 1 87.56 233 LEU B N 1
ATOM 4042 C CA . LEU B 1 233 ? 9.695 16.516 -1.524 1 87.56 233 LEU B CA 1
ATOM 4043 C C . LEU B 1 233 ? 10.711 15.375 -1.425 1 87.56 233 LEU B C 1
ATOM 4045 O O . LEU B 1 233 ? 11.555 15.367 -0.523 1 87.56 233 LEU B O 1
ATOM 4049 N N . GLY B 1 234 ? 10.375 14.086 -1.749 1 71.69 234 GLY B N 1
ATOM 4050 C CA . GLY B 1 234 ? 11.266 12.953 -1.632 1 71.69 234 GLY B CA 1
ATOM 4051 C C . GLY B 1 234 ? 10.898 11.797 -2.549 1 71.69 234 GLY B C 1
ATOM 4052 O O . GLY B 1 234 ? 10.031 11.945 -3.42 1 71.69 234 GLY B O 1
ATOM 4053 N N . THR B 1 235 ? 11.805 10.844 -2.229 1 64.69 235 THR B N 1
ATOM 4054 C CA . THR B 1 235 ? 11.953 9.781 -3.217 1 64.69 235 THR B CA 1
ATOM 4055 C C . THR B 1 235 ? 11.086 8.578 -2.854 1 64.69 235 THR B C 1
ATOM 4057 O O . THR B 1 235 ? 11.508 7.434 -3.018 1 64.69 235 THR B O 1
ATOM 4060 N N . GLY B 1 236 ? 9.93 8.719 -2.279 1 71.38 236 GLY B N 1
ATOM 4061 C CA . GLY B 1 236 ? 9.023 7.582 -2.24 1 71.38 236 GLY B CA 1
ATOM 4062 C C . GLY B 1 236 ? 8.969 6.91 -0.88 1 71.38 236 GLY B C 1
ATOM 4063 O O . GLY B 1 236 ? 8.273 5.906 -0.707 1 71.38 236 GLY B O 1
ATOM 4064 N N . GLU B 1 237 ? 9.57 7.465 0.172 1 84.44 237 GLU B N 1
ATOM 4065 C CA . GLU B 1 237 ? 9.531 6.855 1.499 1 84.44 237 GLU B CA 1
ATOM 4066 C C . GLU B 1 237 ? 8.18 7.082 2.172 1 84.44 237 GLU B C 1
ATOM 4068 O O . GLU B 1 237 ? 7.754 6.277 3.004 1 84.44 237 GLU B O 1
ATOM 4073 N N . ILE B 1 238 ? 7.656 8.164 1.795 1 92.12 238 ILE B N 1
ATOM 4074 C CA . ILE B 1 238 ? 6.367 8.523 2.373 1 92.12 238 ILE B CA 1
ATOM 4075 C C . ILE B 1 238 ? 5.332 8.688 1.262 1 92.12 238 ILE B C 1
ATOM 4077 O O . ILE B 1 238 ? 5.664 9.117 0.154 1 92.12 238 ILE B O 1
ATOM 4081 N N . ASP B 1 239 ? 4.113 8.383 1.596 1 95 239 ASP B N 1
ATOM 4082 C CA . ASP B 1 239 ? 3.037 8.531 0.622 1 95 239 ASP B CA 1
ATOM 4083 C C . ASP B 1 239 ? 2.734 10.008 0.367 1 95 239 ASP B C 1
ATOM 4085 O O . ASP B 1 239 ? 2.646 10.438 -0.785 1 95 239 ASP B O 1
ATOM 4089 N N . CYS B 1 240 ? 2.578 10.703 1.426 1 96.19 240 CYS B N 1
ATOM 4090 C CA . CYS B 1 240 ? 2.098 12.078 1.355 1 96.19 240 CYS B CA 1
ATOM 4091 C C . CYS B 1 240 ? 2.199 12.758 2.715 1 96.19 240 CYS B C 1
ATOM 4093 O O . CYS B 1 240 ? 2.123 12.102 3.752 1 96.19 240 CYS B O 1
ATOM 4095 N N . VAL B 1 241 ? 2.416 14.055 2.689 1 97.19 241 VAL B N 1
ATOM 4096 C CA . VAL B 1 241 ? 2.363 14.883 3.893 1 97.19 241 VAL B CA 1
ATOM 4097 C C . VAL B 1 241 ? 1.012 15.586 3.977 1 97.19 241 VAL B C 1
ATOM 4099 O O . VAL B 1 241 ? 0.514 16.109 2.977 1 97.19 241 VAL B O 1
ATOM 4102 N N . TYR B 1 242 ? 0.415 15.586 5.164 1 98.62 242 TYR B N 1
ATOM 4103 C CA . TYR B 1 242 ? -0.834 16.297 5.414 1 98.62 242 TYR B CA 1
ATOM 4104 C C . TYR B 1 242 ? -0.625 17.438 6.41 1 98.62 242 TYR B C 1
ATOM 4106 O O . TYR B 1 242 ? -0.104 17.219 7.508 1 98.62 242 TYR B O 1
ATOM 4114 N N . HIS B 1 243 ? -0.969 18.609 6.008 1 98.81 243 HIS B N 1
ATOM 4115 C CA . HIS B 1 243 ? -0.877 19.781 6.871 1 98.81 243 HIS B CA 1
ATOM 4116 C C . HIS B 1 243 ? -2.152 19.953 7.688 1 98.81 243 HIS B C 1
ATOM 4118 O O . HIS B 1 243 ? -3.256 19.766 7.172 1 98.81 243 HIS B O 1
ATOM 4124 N N . PHE B 1 244 ? -2.057 20.422 8.875 1 98.5 244 PHE B N 1
ATOM 4125 C CA . PHE B 1 244 ? -3.189 20.516 9.789 1 98.5 244 PHE B CA 1
ATOM 4126 C C . PHE B 1 244 ? -4.141 21.625 9.359 1 98.5 244 PHE B C 1
ATOM 4128 O O . PHE B 1 244 ? -5.312 21.625 9.742 1 98.5 244 PHE B O 1
ATOM 4135 N N . ALA B 1 245 ? -3.697 22.578 8.578 1 98.62 245 ALA B N 1
ATOM 4136 C CA . ALA B 1 245 ? -4.457 23.75 8.156 1 98.62 245 ALA B CA 1
ATOM 4137 C C . ALA B 1 245 ?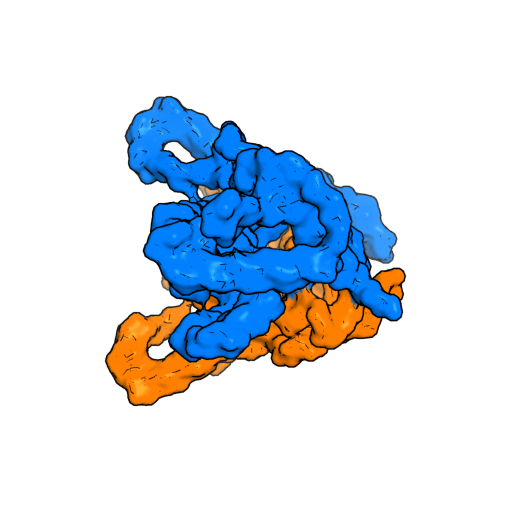 -3.961 24.281 6.812 1 98.62 245 ALA B C 1
ATOM 4139 O O . ALA B 1 245 ? -3.594 25.453 6.695 1 98.62 245 ALA B O 1
ATOM 4140 N N . LEU B 1 246 ? -4.07 23.422 5.82 1 98.88 246 LEU B N 1
ATOM 4141 C CA . LEU B 1 246 ? -3.48 23.703 4.516 1 98.88 246 LEU B CA 1
ATOM 4142 C C . LEU B 1 246 ? -4.145 24.922 3.875 1 98.88 246 LEU B C 1
ATOM 4144 O O . LEU B 1 246 ? -3.465 25.781 3.297 1 98.88 246 LEU B O 1
ATOM 4148 N N . TYR B 1 247 ? -5.473 25 3.924 1 98.5 247 TYR B N 1
ATOM 4149 C CA . TYR B 1 247 ? -6.195 26.109 3.289 1 98.5 247 TYR B CA 1
ATOM 4150 C C . TYR B 1 247 ? -5.809 27.438 3.908 1 98.5 247 TYR B C 1
ATOM 4152 O O . TYR B 1 247 ? -5.617 28.422 3.195 1 98.5 247 TYR B O 1
ATOM 4160 N N . GLU B 1 248 ? -5.688 27.469 5.152 1 98.5 248 GLU B N 1
ATOM 4161 C CA . GLU B 1 248 ? -5.27 28.672 5.875 1 98.5 248 GLU B CA 1
ATOM 4162 C C . GLU B 1 248 ? -3.826 29.031 5.547 1 98.5 248 GLU B C 1
ATOM 4164 O O . GLU B 1 248 ? -3.492 30.219 5.43 1 98.5 248 GLU B O 1
ATOM 4169 N N . LEU B 1 249 ? -2.971 27.984 5.445 1 98.75 249 LEU B N 1
ATOM 4170 C CA . LEU B 1 249 ? -1.587 28.234 5.055 1 98.75 249 LEU B CA 1
ATOM 4171 C C . LEU B 1 249 ? -1.521 28.953 3.705 1 98.75 249 LEU B C 1
ATOM 4173 O O . LEU B 1 249 ? -0.819 29.953 3.559 1 98.75 249 LEU B O 1
ATOM 4177 N N . GLU B 1 250 ? -2.229 28.422 2.781 1 98.56 250 GLU B N 1
ATOM 4178 C CA . GLU B 1 250 ? -2.266 29.047 1.457 1 98.56 250 GLU B CA 1
ATOM 4179 C C . GLU B 1 250 ? -2.717 30.5 1.536 1 98.56 250 GLU B C 1
ATOM 4181 O O . GLU B 1 250 ? -2.082 31.375 0.957 1 98.56 250 GLU B O 1
ATOM 4186 N N . GLN B 1 251 ? -3.791 30.719 2.24 1 98.25 251 GLN B N 1
ATOM 4187 C CA . GLN B 1 251 ? -4.355 32.062 2.389 1 98.25 251 GLN B CA 1
ATOM 4188 C C . GLN B 1 251 ? -3.338 33.031 2.994 1 98.25 251 GLN B C 1
ATOM 4190 O O . GLN B 1 251 ? -3.199 34.156 2.533 1 98.25 251 GLN B O 1
ATOM 4195 N N . ILE B 1 252 ? -2.672 32.562 4.027 1 98.38 252 ILE B N 1
ATOM 4196 C CA . ILE B 1 252 ? -1.733 33.438 4.734 1 98.38 252 ILE B CA 1
ATOM 4197 C C . ILE B 1 252 ? -0.526 33.719 3.846 1 98.38 252 ILE B C 1
ATOM 4199 O O . ILE B 1 252 ? -0.029 34.844 3.811 1 98.38 252 ILE B O 1
ATOM 4203 N N . LEU B 1 253 ? -0.002 32.688 3.125 1 98.62 253 LEU B N 1
ATOM 4204 C CA . LEU B 1 253 ? 1.112 32.906 2.209 1 98.62 253 LEU B CA 1
ATOM 4205 C C . LEU B 1 253 ? 0.752 33.938 1.155 1 98.62 253 LEU B C 1
ATOM 4207 O O . LEU B 1 253 ? 1.574 34.812 0.813 1 98.62 253 LEU B O 1
ATOM 4211 N N . GLN B 1 254 ? -0.459 33.906 0.665 1 98.25 254 GLN B N 1
ATOM 4212 C CA . GLN B 1 254 ? -0.938 34.875 -0.317 1 98.25 254 GLN B CA 1
ATOM 4213 C C . GLN B 1 254 ? -1.031 36.281 0.288 1 98.25 254 GLN B C 1
ATOM 4215 O O . GLN B 1 254 ? -0.566 37.25 -0.309 1 98.25 254 GLN B O 1
ATOM 4220 N N . SER B 1 255 ? -1.598 36.375 1.466 1 98.06 255 SER B N 1
ATOM 4221 C CA . SER B 1 255 ? -1.823 37.656 2.117 1 98.06 255 SER B CA 1
ATOM 4222 C C . SER B 1 255 ? -0.504 38.344 2.463 1 98.06 255 SER B C 1
ATOM 4224 O O . SER B 1 255 ? -0.406 39.562 2.424 1 98.06 255 SER B O 1
ATOM 4226 N N . LEU B 1 256 ? 0.497 37.531 2.805 1 97.56 256 LEU B N 1
ATOM 4227 C CA . LEU B 1 256 ? 1.794 38.062 3.197 1 97.56 256 LEU B CA 1
ATOM 4228 C C . LEU B 1 256 ? 2.676 38.312 1.975 1 97.56 256 LEU B C 1
ATOM 4230 O O . LEU B 1 256 ? 3.783 38.844 2.098 1 97.56 256 LEU B O 1
ATOM 4234 N N . ASN B 1 257 ? 2.254 37.875 0.8 1 97.12 257 ASN B N 1
ATOM 4235 C CA . ASN B 1 257 ? 2.961 38.031 -0.468 1 97.12 257 ASN B CA 1
ATOM 4236 C C . ASN B 1 257 ? 4.332 37.375 -0.428 1 97.12 257 ASN B C 1
ATOM 4238 O O . ASN B 1 257 ? 5.332 37.969 -0.835 1 97.12 257 ASN B O 1
ATOM 4242 N N . TYR B 1 258 ? 4.371 36.25 0.26 1 96.69 258 TYR B N 1
ATOM 4243 C CA . TYR B 1 258 ? 5.582 35.438 0.232 1 96.69 258 TYR B CA 1
ATOM 4244 C C . TYR B 1 258 ? 5.652 34.594 -1.043 1 96.69 258 TYR B C 1
ATOM 4246 O O . TYR B 1 258 ? 5.414 33.406 -1.017 1 96.69 258 TYR B O 1
ATOM 4254 N N . GLU B 1 259 ? 6.059 35.125 -2.123 1 96.94 259 GLU B N 1
ATOM 4255 C CA . GLU B 1 259 ? 5.969 34.531 -3.461 1 96.94 259 GLU B CA 1
ATOM 4256 C C . GLU B 1 259 ? 6.77 33.25 -3.561 1 96.94 259 GLU B C 1
ATOM 4258 O O . GLU B 1 259 ? 6.293 32.25 -4.109 1 96.94 259 GLU B O 1
ATOM 4263 N N . ASP B 1 260 ? 7.98 33.281 -3.055 1 96.88 260 ASP B N 1
ATOM 4264 C CA . ASP B 1 260 ? 8.828 32.094 -3.111 1 96.88 260 ASP B CA 1
ATOM 4265 C C . ASP B 1 260 ? 8.211 30.953 -2.312 1 96.88 260 ASP B C 1
ATOM 4267 O O . ASP B 1 260 ? 8.211 29.812 -2.768 1 96.88 260 ASP B O 1
ATOM 4271 N N . ALA B 1 261 ? 7.691 31.25 -1.132 1 97.06 261 ALA B N 1
ATOM 4272 C CA . ALA B 1 261 ? 7.055 30.234 -0.286 1 97.06 261 ALA B CA 1
ATOM 4273 C C . ALA B 1 261 ? 5.789 29.688 -0.938 1 97.06 261 ALA B C 1
ATOM 4275 O O . ALA B 1 261 ? 5.508 28.5 -0.86 1 97.06 261 ALA B O 1
ATOM 4276 N N . LEU B 1 262 ? 5.055 30.594 -1.536 1 97.94 262 LEU B N 1
ATOM 4277 C CA . LEU B 1 262 ? 3.832 30.203 -2.23 1 97.94 262 LEU B CA 1
ATOM 4278 C C . LEU B 1 262 ? 4.145 29.297 -3.408 1 97.94 262 LEU B C 1
ATOM 4280 O O . LEU B 1 262 ? 3.428 28.312 -3.65 1 97.94 262 LEU B O 1
ATOM 4284 N N . ASP B 1 263 ? 5.168 29.625 -4.168 1 97.56 263 ASP B N 1
ATOM 4285 C CA . ASP B 1 263 ? 5.602 28.766 -5.27 1 97.56 263 ASP B CA 1
ATOM 4286 C C . ASP B 1 263 ? 5.934 27.359 -4.77 1 97.56 263 ASP B C 1
ATOM 4288 O O . ASP B 1 263 ? 5.512 26.359 -5.367 1 97.56 263 ASP B O 1
ATOM 4292 N N . LEU B 1 264 ? 6.703 27.312 -3.727 1 97 264 LEU B N 1
ATOM 4293 C CA . LEU B 1 264 ? 7.082 26.031 -3.148 1 97 264 LEU B CA 1
ATOM 4294 C C . LEU B 1 264 ? 5.855 25.266 -2.654 1 97 264 LEU B C 1
ATOM 4296 O O . LEU B 1 264 ? 5.754 24.047 -2.842 1 97 264 LEU B O 1
ATOM 4300 N N . PHE B 1 265 ? 4.949 26 -2.053 1 98 265 PHE B N 1
ATOM 4301 C CA . PHE B 1 265 ? 3.674 25.438 -1.621 1 98 265 PHE B CA 1
ATOM 4302 C C . PHE B 1 265 ? 2.955 24.766 -2.785 1 98 265 PHE B C 1
ATOM 4304 O O . PHE B 1 265 ? 2.568 23.594 -2.693 1 98 265 PHE B O 1
ATOM 4311 N N . TYR B 1 266 ? 2.852 25.422 -3.873 1 97.94 266 TYR B N 1
ATOM 4312 C CA . TYR B 1 266 ? 2.107 24.906 -5.016 1 97.94 266 TYR B CA 1
ATOM 4313 C C . TYR B 1 266 ? 2.857 23.75 -5.68 1 97.94 266 TYR B C 1
ATOM 4315 O O . TYR B 1 266 ? 2.242 22.828 -6.207 1 97.94 266 TYR B O 1
ATOM 4323 N N . ILE B 1 267 ? 4.152 23.766 -5.664 1 96.06 267 ILE B N 1
ATOM 4324 C CA . ILE B 1 267 ? 4.934 22.641 -6.172 1 96.06 267 ILE B CA 1
ATOM 4325 C C . ILE B 1 267 ? 4.562 21.359 -5.406 1 96.06 267 ILE B C 1
ATOM 4327 O O . ILE B 1 267 ? 4.336 20.312 -6.008 1 96.06 267 ILE B O 1
ATOM 4331 N N . MET B 1 268 ? 4.441 21.469 -4.113 1 96.75 268 MET B N 1
ATOM 4332 C CA . MET B 1 268 ? 4.145 20.312 -3.283 1 96.75 268 MET B CA 1
ATOM 4333 C C . MET B 1 268 ? 2.691 19.875 -3.455 1 96.75 268 MET B C 1
ATOM 4335 O O . MET B 1 268 ? 2.406 18.688 -3.578 1 96.75 268 MET B O 1
ATOM 4339 N N . VAL B 1 269 ? 1.777 20.828 -3.492 1 97 269 VAL B N 1
ATOM 4340 C CA . VAL B 1 269 ? 0.355 20.516 -3.594 1 97 269 VAL B CA 1
ATOM 4341 C C . VAL B 1 269 ? 0.048 19.938 -4.977 1 97 269 VAL B C 1
ATOM 4343 O O . VAL B 1 269 ? -0.57 18.891 -5.09 1 97 269 VAL B O 1
ATOM 4346 N N . ASN B 1 270 ? 0.557 20.609 -6.004 1 94.12 270 ASN B N 1
ATOM 4347 C CA . ASN B 1 270 ? 0.307 20.156 -7.367 1 94.12 270 ASN B CA 1
ATOM 4348 C C . ASN B 1 270 ? 1.021 18.828 -7.66 1 94.12 270 ASN B C 1
ATOM 4350 O O . ASN B 1 270 ? 0.585 18.062 -8.516 1 94.12 270 ASN B O 1
ATOM 4354 N N . GLY B 1 271 ? 2.072 18.609 -6.977 1 92.5 271 GLY B N 1
ATOM 4355 C CA . GLY B 1 271 ? 2.797 17.359 -7.098 1 92.5 271 GLY B CA 1
ATOM 4356 C C . GLY B 1 271 ? 2.191 16.234 -6.277 1 92.5 271 GLY B C 1
ATOM 4357 O O . GLY B 1 271 ? 2.752 15.141 -6.203 1 92.5 271 GLY B O 1
ATOM 4358 N N . ILE B 1 272 ? 1.097 16.5 -5.555 1 93.25 272 ILE B N 1
ATOM 4359 C CA . ILE B 1 272 ? 0.349 15.531 -4.758 1 93.25 272 ILE B CA 1
ATOM 4360 C C . ILE B 1 272 ? 1.221 15.016 -3.613 1 93.25 272 ILE B C 1
ATOM 4362 O O . ILE B 1 272 ? 1.215 13.828 -3.305 1 93.25 272 ILE B O 1
ATOM 4366 N N . ARG B 1 273 ? 2.01 15.906 -3.092 1 95.88 273 ARG B N 1
ATOM 4367 C CA . ARG B 1 273 ? 2.918 15.57 -1.999 1 95.88 273 ARG B CA 1
ATOM 4368 C C . ARG B 1 273 ? 2.467 16.219 -0.694 1 95.88 273 ARG B C 1
ATOM 4370 O O . ARG B 1 273 ? 2.938 15.852 0.384 1 95.88 273 ARG B O 1
ATOM 4377 N N . LEU B 1 274 ? 1.634 17.188 -0.833 1 97.56 274 LEU B N 1
ATOM 4378 C CA . LEU B 1 274 ? 1.111 17.938 0.306 1 97.56 274 LEU B CA 1
ATOM 4379 C C . LEU B 1 274 ? -0.396 18.125 0.182 1 97.56 274 LEU B C 1
ATOM 4381 O O . LEU B 1 274 ? -0.88 18.625 -0.837 1 97.56 274 LEU B O 1
ATOM 4385 N N . LYS B 1 275 ? -1.08 17.688 1.166 1 98.5 275 LYS B N 1
ATOM 4386 C CA . LYS B 1 275 ? -2.535 17.812 1.208 1 98.5 275 LYS B CA 1
ATOM 4387 C C . LYS B 1 275 ? -3.002 18.359 2.553 1 98.5 275 LYS B C 1
ATOM 4389 O O . LYS B 1 275 ? -2.188 18.625 3.438 1 98.5 275 LYS B O 1
ATOM 4394 N N . ASP B 1 276 ? -4.293 18.656 2.623 1 98.88 276 ASP B N 1
ATOM 4395 C CA . ASP B 1 276 ? -4.918 19.047 3.881 1 98.88 276 ASP B CA 1
ATOM 4396 C C . ASP B 1 276 ? -5.277 17.828 4.723 1 98.88 276 ASP B C 1
ATOM 4398 O O . ASP B 1 276 ? -5.574 16.766 4.18 1 98.88 276 ASP B O 1
ATOM 4402 N N . ILE B 1 277 ? -5.305 17.969 5.98 1 98.81 277 ILE B N 1
ATOM 4403 C CA . ILE B 1 277 ? -5.648 16.875 6.883 1 98.81 277 ILE B CA 1
ATOM 4404 C C . ILE B 1 277 ? -7.023 16.312 6.523 1 98.81 277 ILE B C 1
ATOM 4406 O O . ILE B 1 277 ? -7.289 15.125 6.715 1 98.81 277 ILE B O 1
ATOM 4410 N N . SER B 1 278 ? -7.906 17.094 5.969 1 98.69 278 SER B N 1
ATOM 4411 C CA . SER B 1 278 ? -9.258 16.656 5.621 1 98.69 278 SER B CA 1
ATOM 4412 C C . SER B 1 278 ? -9.242 15.648 4.477 1 98.69 278 SER B C 1
ATOM 4414 O O . SER B 1 278 ? -10.242 14.984 4.215 1 98.69 278 SER B O 1
ATOM 4416 N N . ASP B 1 279 ? -8.148 15.57 3.703 1 98.75 279 ASP B N 1
ATOM 4417 C CA . ASP B 1 279 ? -8.023 14.625 2.596 1 98.75 279 ASP B CA 1
ATOM 4418 C C . ASP B 1 279 ? -7.676 13.227 3.104 1 98.75 279 ASP B C 1
ATOM 4420 O O . ASP B 1 279 ? -7.906 12.234 2.41 1 98.75 279 ASP B O 1
ATOM 4424 N N . LEU B 1 280 ? -7.102 13.109 4.285 1 98.75 280 LEU B N 1
ATOM 4425 C CA . LEU B 1 280 ? -6.449 11.914 4.797 1 98.75 280 LEU B CA 1
ATOM 4426 C C . LEU B 1 280 ? -7.445 10.766 4.934 1 98.75 280 LEU B C 1
ATOM 4428 O O . LEU B 1 280 ? -7.18 9.648 4.484 1 98.75 280 LEU B O 1
ATOM 4432 N N . PRO B 1 281 ? -8.68 10.992 5.5 1 98.62 281 PRO B N 1
ATOM 4433 C CA . PRO B 1 281 ? -9.609 9.867 5.629 1 98.62 281 PRO B CA 1
ATOM 4434 C C . PRO B 1 281 ? -9.953 9.227 4.289 1 98.62 281 PRO B C 1
ATOM 4436 O O . PRO B 1 281 ? -9.984 7.996 4.176 1 98.62 281 PRO B O 1
ATOM 4439 N N . LEU B 1 282 ? -10.156 10.016 3.301 1 98.38 282 LEU B N 1
ATOM 4440 C CA . LEU B 1 282 ? -10.492 9.477 1.989 1 98.38 282 LEU B CA 1
ATOM 4441 C C . LEU B 1 282 ? -9.281 8.781 1.369 1 98.38 282 LEU B C 1
ATOM 4443 O O . LEU B 1 282 ? -9.43 7.777 0.666 1 98.38 282 LEU B O 1
ATOM 4447 N N . ASP B 1 283 ? -8.102 9.367 1.53 1 98.19 283 ASP B N 1
ATOM 4448 C CA . ASP B 1 283 ? -6.902 8.711 1.015 1 98.19 283 ASP B CA 1
ATOM 4449 C C . ASP B 1 283 ? -6.676 7.363 1.702 1 98.19 283 ASP B C 1
ATOM 4451 O O . ASP B 1 283 ? -6.23 6.406 1.069 1 98.19 283 ASP B O 1
ATOM 4455 N N . LEU B 1 284 ? -7.008 7.266 3.01 1 98.12 284 LEU B N 1
ATOM 4456 C CA . LEU B 1 284 ? -6.898 6.004 3.738 1 98.12 284 LEU B CA 1
ATOM 4457 C C . LEU B 1 284 ? -7.926 4.996 3.234 1 98.12 284 LEU B C 1
ATOM 4459 O O . LEU B 1 284 ? -7.77 3.791 3.443 1 98.12 284 LEU B O 1
ATOM 4463 N N . ALA B 1 285 ? -9.008 5.48 2.641 1 97.94 285 ALA B N 1
ATOM 4464 C CA . ALA B 1 285 ? -10.078 4.598 2.188 1 97.94 285 ALA B CA 1
ATOM 4465 C C . ALA B 1 285 ? -9.688 3.879 0.898 1 97.94 285 ALA B C 1
ATOM 4467 O O . ALA B 1 285 ? -10.375 2.957 0.459 1 97.94 285 ALA B O 1
ATOM 4468 N N . PHE B 1 286 ? -8.633 4.383 0.35 1 94.31 286 PHE B N 1
ATOM 4469 C CA . PHE B 1 286 ? -8.094 3.658 -0.794 1 94.31 286 PHE B CA 1
ATOM 4470 C C . PHE B 1 286 ? -7.145 2.555 -0.337 1 94.31 286 PHE B C 1
ATOM 4472 O O . PHE B 1 286 ? -7.195 1.433 -0.847 1 94.31 286 PHE B O 1
#

pLDDT: mean 90.96, std 11.33, range [39.94, 98.88]

Nearest PDB structures (foldseek):
  4abt-assembly1_A  TM=9.487E-01  e=3.797E-46  Neisseria gonorrhoeae
  3bm3-assembly1_B  TM=3.103E-01  e=1.379E-03  Pyrococcus sp. GI-H
  3qqw-assembly1_C  TM=3.073E-01  e=2.580E+00  Cupriavidus pinatubonensis JMP134
  7ocu-assembly1_B  TM=4.262E-01  e=5.603E+00  Acinetobacter baumannii ATCC 19606 = CIP 70.34 = JCM 6841
  3qqw-assembly1_B  TM=3.453E-01  e=5.301E+00  Cupriavidus pinatubonensis JMP134